Protein AF-0000000066795589 (afdb_homodimer)

GO terms:
  GO:0005737 cytoplasm (C, HTP)
  GO:0005737 cytoplasm (C, IDA)

Secondary structure (DSSP, 8-state):
-HHHHHHHHHHHHHHHHHHHHH-PPPP-TT-EEEEET-SSHHHHHHHHHHHHTT-EEEEEES-HHHHHHHHHHHTTS------S-------S-----TTS-S--TTEEEEE--TT-HHHHHHHHHHH-S-SEEEE------SS-GGGS-HHHHHHHHIIIIIHHHHHHHHHHHHHHHHT-EEEEEE--GGGTS--SS-HHHHHHHHHHHHHHHHHHHHHHHTT-BTTEEEEEEEES-B--SS--S-----TT-------SGGGSS-------------HHHHHHHHHT---B-HHHHHHHHHHHHHHT-SEEEESGGGGGHHHHTTS-HHHHHHHHS----------------------------/-HHHHHHHHHHHHHHHHHHHHH-PPPP-TT-EEEEET-SSHHHHHHHHHHHHTT-EEEEEES-HHHHHHHHHHHTTS------S-------S-----TTS-S--TTEEEEE--TT-HHHHHHHHHHH-S-SEEEE------SS-GGGS-HHHHHHHHIIIIIHHHHHHHHHHHHHHHHT-EEEEEE--GGGTS--SS-HHHHHHHHHHHHHHHHHHHHHHHTT-BTTEEEEEEEES-B--SS--S-----TT-------SGGGSS-------------HHHHHHHHHT--PBPHHHHHHHHHHHHHHT-SEEEESGGGGGHHHHTTS-HHHHHHHHS----------------------S-----

Organism: Trypanosoma brucei brucei (strain 927/4 GUTat10.1) (NCBI:txid185431)

Solvent-accessible surface area (backbone atoms only — not comparable to full-atom values): 39813 Å² total; per-residue (Å²): 108,66,63,55,49,50,50,35,48,52,48,37,54,51,44,52,54,47,44,69,69,62,47,56,78,50,81,55,53,74,34,30,34,40,27,33,26,25,47,48,62,41,23,26,39,37,50,53,50,40,39,70,55,34,18,32,37,35,31,36,27,68,51,60,68,42,40,51,52,45,44,58,59,40,52,73,46,72,67,63,72,76,75,80,71,86,78,72,67,78,70,68,93,56,86,68,67,75,86,61,69,92,40,30,88,41,54,46,76,46,77,38,58,59,56,37,67,68,59,49,52,57,49,55,72,67,68,65,79,65,37,31,40,35,39,40,38,74,52,73,73,80,51,46,54,87,72,46,62,70,67,55,49,54,44,26,35,24,31,31,28,46,34,52,52,53,49,45,59,68,48,44,61,60,17,62,72,69,44,41,27,34,45,34,42,53,53,32,54,39,37,78,36,52,27,51,55,35,23,60,50,10,9,16,29,15,13,35,48,21,28,50,48,2,48,52,41,32,37,46,64,67,71,26,63,88,37,36,45,47,30,40,36,31,41,42,60,65,50,70,80,69,84,60,78,67,64,58,62,45,84,78,53,69,73,73,79,71,67,70,74,85,64,66,72,94,78,75,78,79,74,72,78,68,72,43,48,19,56,59,39,45,45,60,44,48,74,56,47,70,68,34,44,29,57,58,51,20,52,52,47,53,51,26,62,27,39,64,42,49,70,44,47,36,50,63,68,59,56,52,57,44,55,45,67,67,32,48,63,73,58,36,45,53,42,72,38,54,41,67,65,80,71,76,72,71,72,70,75,70,73,66,70,74,74,73,83,75,63,81,67,82,74,85,125,108,66,65,54,48,50,49,36,49,51,46,37,53,52,45,52,53,48,45,68,70,62,47,57,78,51,82,55,53,73,34,31,33,40,27,33,26,24,48,48,62,41,23,27,40,36,51,53,50,40,38,71,53,35,18,34,36,36,32,36,27,68,50,61,69,43,41,53,52,45,42,58,58,38,53,74,45,71,68,64,72,73,74,81,72,84,80,74,68,77,73,70,91,55,86,67,68,74,85,61,70,93,40,32,88,42,54,45,76,43,78,39,59,62,57,37,67,69,58,49,51,56,49,58,70,66,69,65,80,65,37,31,40,35,39,41,38,75,52,72,74,78,51,46,53,87,71,46,61,69,66,55,49,53,45,25,35,24,33,31,30,45,34,52,52,53,50,44,59,68,46,43,62,60,17,62,72,70,44,41,27,35,45,34,41,52,53,34,53,41,38,78,37,52,26,49,57,36,23,59,51,9,10,18,30,14,12,36,48,22,27,49,47,2,47,53,40,32,37,47,65,68,71,24,63,87,36,35,43,48,28,41,37,31,42,42,62,64,50,70,81,67,85,58,77,66,64,60,63,44,85,78,54,71,71,73,80,70,68,68,76,87,64,70,73,94,78,75,79,78,74,70,77,68,69,43,48,19,56,60,38,46,46,58,44,48,73,56,48,70,68,35,43,30,58,57,50,22,53,51,47,52,52,28,62,27,39,65,40,50,70,44,47,36,51,64,69,60,53,53,57,44,54,44,67,66,31,47,63,71,57,35,44,54,44,72,37,54,41,64,61,80,70,74,73,71,73,72,76,70,74,67,72,71,80,72,78,78,68,70,78,76,70,84,123

Radius of gyration: 30.03 Å; Cα contacts (8 Å, |Δi|>4): 1198; chains: 2; bounding box: 156×85×70 Å

InterPro domains:
  IPR002347 Short-chain dehydrogenase/reductase SDR [PF00106] (31-74)
  IPR002347 Short-chain dehydrogenase/reductase SDR [PF00106] (96-239)
  IPR002347 Short-chain dehydrogenase/reductase SDR [PR00081] (32-49)
  IPR002347 Short-chain dehydrogenase/reductase SDR [PR00081] (175-191)
  IPR002347 Short-chain dehydrogenase/reductase SDR [PR00081] (287-307)
  IPR036291 NAD(P)-binding domain superfamily [SSF51735] (27-336)

Structure (mmCIF, N/CA/C/O backbone):
data_AF-0000000066795589-model_v1
#
loop_
_entity.id
_entity.type
_entity.pdbx_description
1 polymer 'Short-chain dehydrogenase, putative'
#
loop_
_atom_site.group_PDB
_atom_site.id
_atom_site.type_symbol
_atom_site.label_atom_id
_atom_site.label_alt_id
_atom_site.label_comp_id
_atom_site.label_asym_id
_atom_site.label_entity_id
_atom_site.label_seq_id
_atom_site.pdbx_PDB_ins_code
_atom_site.Cartn_x
_atom_site.Cartn_y
_atom_site.Cartn_z
_atom_site.occupancy
_atom_site.B_iso_or_equiv
_atom_site.auth_seq_id
_atom_site.auth_comp_id
_atom_site.auth_asym_id
_atom_site.auth_atom_id
_atom_site.pdbx_PDB_model_num
ATOM 1 N N . MET A 1 1 ? -5.586 -8.898 26.328 1 47.59 1 MET A N 1
ATOM 2 C CA . MET A 1 1 ? -4.504 -8.922 25.344 1 47.59 1 MET A CA 1
ATOM 3 C C . MET A 1 1 ? -3.748 -10.242 25.406 1 47.59 1 MET A C 1
ATOM 5 O O . MET A 1 1 ? -3.535 -10.891 24.375 1 47.59 1 MET A O 1
ATOM 9 N N . ILE A 1 2 ? -3.477 -10.781 26.672 1 48.47 2 ILE A N 1
ATOM 10 C CA . ILE A 1 2 ? -2.795 -12.062 26.844 1 48.47 2 ILE A CA 1
ATOM 11 C C . ILE A 1 2 ? -3.666 -13.188 26.297 1 48.47 2 ILE A C 1
ATOM 13 O O . ILE A 1 2 ? -3.172 -14.086 25.609 1 48.47 2 ILE A O 1
ATOM 17 N N . PHE A 1 3 ? -4.734 -12.953 26.578 1 53.56 3 PHE A N 1
ATOM 18 C CA . PHE A 1 3 ? -5.684 -13.977 26.156 1 53.56 3 PHE A CA 1
ATOM 19 C C . PHE A 1 3 ? -5.773 -14.039 24.641 1 53.56 3 PHE A C 1
ATOM 21 O O . PHE A 1 3 ? -5.828 -15.125 24.062 1 53.56 3 PHE A O 1
ATOM 28 N N . LEU A 1 4 ? -5.578 -12.914 24.078 1 59 4 LEU A N 1
ATOM 29 C CA . LEU A 1 4 ? -5.664 -12.891 22.609 1 59 4 LEU A CA 1
ATOM 30 C C . LEU A 1 4 ? -4.41 -13.492 21.984 1 59 4 LEU A C 1
ATOM 32 O O . LEU A 1 4 ? -4.496 -14.195 20.984 1 59 4 LEU A O 1
ATOM 36 N N . LEU A 1 5 ? -3.383 -13.273 22.672 1 56.38 5 LEU A N 1
ATOM 37 C CA . LEU A 1 5 ? -2.133 -13.828 22.156 1 56.38 5 LEU A CA 1
ATOM 38 C C . LEU A 1 5 ? -2.109 -15.344 22.312 1 56.38 5 LEU A C 1
ATOM 40 O O . LEU A 1 5 ? -1.637 -16.047 21.422 1 56.38 5 LEU A O 1
ATOM 44 N N . PHE A 1 6 ? -2.576 -15.711 23.516 1 57.06 6 PHE A N 1
ATOM 45 C CA . PHE A 1 6 ? -2.65 -17.141 23.75 1 57.06 6 PHE A CA 1
ATOM 46 C C . PHE A 1 6 ? -3.564 -17.812 22.734 1 57.06 6 PHE A C 1
ATOM 48 O O . PHE A 1 6 ? -3.229 -18.875 22.188 1 57.06 6 PHE A O 1
ATOM 55 N N . ILE A 1 7 ? -4.516 -17.219 22.484 1 60.03 7 ILE A N 1
ATOM 56 C CA . ILE A 1 7 ? -5.465 -17.75 21.516 1 60.03 7 ILE A CA 1
ATOM 57 C C . ILE A 1 7 ? -4.824 -17.781 20.125 1 60.03 7 ILE A C 1
ATOM 59 O O . ILE A 1 7 ? -4.992 -18.734 19.375 1 60.03 7 ILE A O 1
ATOM 63 N N . SER A 1 8 ? -4.055 -16.75 19.969 1 63.22 8 SER A N 1
ATOM 64 C CA . SER A 1 8 ? -3.379 -16.719 18.672 1 63.22 8 SER A CA 1
ATOM 65 C C . SER A 1 8 ? -2.344 -17.828 18.547 1 63.22 8 SER A C 1
ATOM 67 O O . SER A 1 8 ? -2.213 -18.438 17.5 1 63.22 8 SER A O 1
ATOM 69 N N . PHE A 1 9 ? -1.703 -17.984 19.656 1 62.84 9 PHE A N 1
ATOM 70 C CA . PHE A 1 9 ? -0.689 -19.031 19.656 1 62.84 9 PHE A CA 1
ATOM 71 C C . PHE A 1 9 ? -1.326 -20.406 19.438 1 62.84 9 PHE A C 1
ATOM 73 O O . PHE A 1 9 ? -0.844 -21.203 18.625 1 62.84 9 PHE A O 1
ATOM 80 N N . ILE A 1 10 ? -2.318 -20.656 20.172 1 61.41 10 ILE A N 1
ATOM 81 C CA . ILE A 1 10 ? -3.02 -21.922 20.016 1 61.41 10 ILE A CA 1
ATOM 82 C C . ILE A 1 10 ? -3.547 -22.047 18.594 1 61.41 10 ILE A C 1
ATOM 84 O O . ILE A 1 10 ? -3.471 -23.125 18 1 61.41 10 ILE A O 1
ATOM 88 N N . GLY A 1 11 ? -4.008 -20.984 18.125 1 63 11 GLY A N 1
ATOM 89 C CA . GLY A 1 11 ? -4.477 -21.016 16.75 1 63 11 GLY A CA 1
ATOM 90 C C . GLY A 1 11 ? -3.391 -21.391 15.75 1 63 11 GLY A C 1
ATOM 91 O O . GLY A 1 11 ? -3.627 -22.156 14.82 1 63 11 GLY A O 1
ATOM 92 N N . TRP A 1 12 ? -2.266 -20.875 16.109 1 65.88 12 TRP A N 1
ATOM 93 C CA . TRP A 1 12 ? -1.14 -21.172 15.227 1 65.88 12 TRP A CA 1
ATOM 94 C C . TRP A 1 12 ? -0.755 -22.656 15.312 1 65.88 12 TRP A C 1
ATOM 96 O O . TRP A 1 12 ? -0.462 -23.281 14.297 1 65.88 12 TRP A O 1
ATOM 106 N N . VAL A 1 13 ? -0.669 -23.109 16.453 1 63.44 13 VAL A N 1
ATOM 107 C CA . VAL A 1 13 ? -0.282 -24.5 16.656 1 63.44 13 VAL A CA 1
ATOM 108 C C . VAL A 1 13 ? -1.295 -25.422 15.977 1 63.44 13 VAL A C 1
ATOM 110 O O . VAL A 1 13 ? -0.916 -26.344 15.258 1 63.44 13 VAL A O 1
ATOM 113 N N . LEU A 1 14 ? -2.494 -25.156 16.156 1 66.94 14 LEU A N 1
ATOM 114 C CA . LEU A 1 14 ? -3.537 -25.969 15.555 1 66.94 14 LEU A CA 1
ATOM 115 C C . LEU A 1 14 ? -3.496 -25.875 14.031 1 66.94 14 LEU A C 1
ATOM 117 O O . LEU A 1 14 ? -3.68 -26.875 13.336 1 66.94 14 LEU A O 1
ATOM 121 N N . TRP A 1 15 ? -3.281 -24.797 13.609 1 67.88 15 TRP A N 1
ATOM 122 C CA . TRP A 1 15 ? -3.209 -24.594 12.164 1 67.88 15 TRP A CA 1
ATOM 123 C C . TRP A 1 15 ? -2.002 -25.328 11.578 1 67.88 15 TRP A C 1
ATOM 125 O O . TRP A 1 15 ? -2.092 -25.922 10.5 1 67.88 15 TRP A O 1
ATOM 135 N N . SER A 1 16 ? -0.933 -25.125 12.273 1 65.38 16 SER A N 1
ATOM 136 C CA . SER A 1 16 ? 0.274 -25.797 11.805 1 65.38 16 SER A CA 1
ATOM 137 C C . SER A 1 16 ? 0.066 -27.312 11.727 1 65.38 16 SER A C 1
ATOM 139 O O . SER A 1 16 ? 0.486 -27.953 10.758 1 65.38 16 SER A O 1
ATOM 141 N N . LEU A 1 17 ? -0.559 -27.766 12.648 1 63.94 17 LEU A N 1
ATOM 142 C CA . LEU A 1 17 ? -0.834 -29.203 12.664 1 63.94 17 LEU A CA 1
ATOM 143 C C . LEU A 1 17 ? -1.815 -29.578 11.555 1 63.94 17 LEU A C 1
ATOM 145 O O . LEU A 1 17 ? -1.627 -30.594 10.867 1 63.94 17 LEU A O 1
ATOM 149 N N . TYR A 1 18 ? -2.771 -28.828 11.445 1 64.94 18 TYR A N 1
ATOM 150 C CA . TYR A 1 18 ? -3.766 -29.062 10.398 1 64.94 18 TYR A CA 1
ATOM 151 C C . TYR A 1 18 ? -3.135 -28.969 9.016 1 64.94 18 TYR A C 1
ATOM 153 O O . TYR A 1 18 ? -3.406 -29.797 8.141 1 64.94 18 TYR A O 1
ATOM 161 N N . SER A 1 19 ? -2.414 -27.953 8.867 1 65.19 19 SER A N 1
ATOM 162 C CA . SER A 1 19 ? -1.764 -27.734 7.582 1 65.19 19 SER A CA 1
ATOM 163 C C . SER A 1 19 ? -0.834 -28.891 7.23 1 65.19 19 SER A C 1
ATOM 165 O O . SER A 1 19 ? -0.748 -29.281 6.066 1 65.19 19 SER A O 1
ATOM 167 N N . LEU A 1 20 ? -0.102 -29.281 8.148 1 62.66 20 LEU A N 1
ATOM 168 C CA . LEU A 1 20 ? 0.798 -30.406 7.938 1 62.66 20 LEU A CA 1
ATOM 169 C C . LEU A 1 20 ? 0.026 -31.641 7.48 1 62.66 20 LEU A C 1
ATOM 171 O O . LEU A 1 20 ? 0.519 -32.406 6.664 1 62.66 20 LEU A O 1
ATOM 175 N N . LEU A 1 21 ? -1.11 -31.672 7.918 1 62.28 21 LEU A N 1
ATOM 176 C CA . LEU A 1 21 ? -1.898 -32.875 7.629 1 62.28 21 LEU A CA 1
ATOM 177 C C . LEU A 1 21 ? -2.688 -32.688 6.336 1 62.28 21 LEU A C 1
ATOM 179 O O . LEU A 1 21 ? -2.998 -33.656 5.656 1 62.28 21 LEU A O 1
ATOM 183 N N . SER A 1 22 ? -3 -31.484 6.098 1 62.34 22 SER A N 1
ATOM 184 C CA . SER A 1 22 ? -3.965 -31.266 5.027 1 62.34 22 SER A CA 1
ATOM 185 C C . SER A 1 22 ? -3.271 -30.844 3.736 1 62.34 22 SER A C 1
ATOM 187 O O . SER A 1 22 ? -3.877 -30.875 2.662 1 62.34 22 SER A O 1
ATOM 189 N N . TYR A 1 23 ? -2.029 -30.469 3.891 1 64.19 23 TYR A N 1
ATOM 190 C CA . TYR A 1 23 ? -1.439 -29.906 2.68 1 64.19 23 TYR A CA 1
ATOM 191 C C . TYR A 1 23 ? -1.06 -31 1.698 1 64.19 23 TYR A C 1
ATOM 193 O O . TYR A 1 23 ? -0.335 -31.938 2.053 1 64.19 23 TYR A O 1
ATOM 201 N N . ARG A 1 24 ? -1.86 -31.156 0.654 1 70.62 24 ARG A N 1
ATOM 202 C CA . ARG A 1 24 ? -1.567 -32.062 -0.447 1 70.62 24 ARG A CA 1
ATOM 203 C C . ARG A 1 24 ? -0.875 -31.344 -1.593 1 70.62 24 ARG A C 1
ATOM 205 O O . ARG A 1 24 ? -1.259 -30.219 -1.947 1 70.62 24 ARG A O 1
ATOM 212 N N . ARG A 1 25 ? 0.156 -31.969 -2.006 1 82.19 25 ARG A N 1
ATOM 213 C CA . ARG A 1 25 ? 0.92 -31.375 -3.1 1 82.19 25 ARG A CA 1
ATOM 214 C C . ARG A 1 25 ? 0.123 -31.406 -4.398 1 82.19 25 ARG A C 1
ATOM 216 O O . ARG A 1 25 ? -0.437 -32.438 -4.77 1 82.19 25 ARG A O 1
ATOM 223 N N . VAL A 1 26 ? -0.073 -30.25 -4.922 1 87.06 26 VAL A N 1
ATOM 224 C CA . VAL A 1 26 ? -0.772 -30.141 -6.199 1 87.06 26 VAL A CA 1
ATOM 225 C C . VAL A 1 26 ? 0.242 -30.031 -7.336 1 87.06 26 VAL A C 1
ATOM 227 O O . VAL A 1 26 ? 1.241 -29.312 -7.223 1 87.06 26 VAL A O 1
ATOM 230 N N . SER A 1 27 ? 0.004 -30.797 -8.32 1 90.81 27 SER A N 1
ATOM 231 C CA . SER A 1 27 ? 0.901 -30.781 -9.477 1 90.81 27 SER A CA 1
ATOM 232 C C . SER A 1 27 ? 0.651 -29.562 -10.359 1 90.81 27 SER A C 1
ATOM 234 O O . SER A 1 27 ? -0.494 -29.156 -10.539 1 90.81 27 SER A O 1
ATOM 236 N N . VAL A 1 28 ? 1.723 -29.031 -10.945 1 92.88 28 VAL A N 1
ATOM 237 C CA . VAL A 1 28 ? 1.609 -27.891 -11.844 1 92.88 28 VAL A CA 1
ATOM 238 C C . VAL A 1 28 ? 1.908 -28.312 -13.273 1 92.88 28 VAL A C 1
ATOM 240 O O . VAL A 1 28 ? 1.981 -27.484 -14.18 1 92.88 28 VAL A O 1
ATOM 243 N N . ALA A 1 29 ? 2.072 -29.625 -13.453 1 92.06 29 ALA A N 1
ATOM 244 C CA . ALA A 1 29 ? 2.354 -30.156 -14.789 1 92.06 29 ALA A CA 1
ATOM 245 C C . ALA A 1 29 ? 1.192 -29.891 -15.742 1 92.06 29 ALA A C 1
ATOM 247 O O . ALA A 1 29 ? 0.031 -30.109 -15.391 1 92.06 29 ALA A O 1
ATOM 248 N N . GLY A 1 30 ? 1.531 -29.328 -16.891 1 91.38 30 GLY A N 1
ATOM 249 C CA . GLY A 1 30 ? 0.524 -29.078 -17.906 1 91.38 30 GLY A CA 1
ATOM 250 C C . GLY A 1 30 ? -0.223 -27.766 -17.703 1 91.38 30 GLY A C 1
ATOM 251 O O . GLY A 1 30 ? -1.018 -27.359 -18.562 1 91.38 30 GLY A O 1
ATOM 252 N N . LYS A 1 31 ? -0.045 -27.125 -16.609 1 94.88 31 LYS A N 1
ATOM 253 C CA . LYS A 1 31 ? -0.716 -25.859 -16.328 1 94.88 31 LYS A CA 1
ATOM 254 C C . LYS A 1 31 ? 0.012 -24.688 -16.984 1 94.88 31 LYS A C 1
ATOM 256 O O . LYS A 1 31 ? 1.226 -24.75 -17.203 1 94.88 31 LYS A O 1
ATOM 261 N N . THR A 1 32 ? -0.754 -23.719 -17.312 1 96.62 32 THR A N 1
ATOM 262 C CA . THR A 1 32 ? -0.193 -22.5 -17.891 1 96.62 32 THR A CA 1
ATOM 263 C C . THR A 1 32 ? 0.108 -21.469 -16.812 1 96.62 32 THR A C 1
ATOM 265 O O . THR A 1 32 ? -0.774 -21.109 -16.031 1 96.62 32 THR A O 1
ATOM 268 N N . VAL A 1 33 ? 1.391 -21 -16.781 1 97.88 33 VAL A N 1
ATOM 269 C CA . VAL A 1 33 ? 1.854 -20.031 -15.781 1 97.88 33 VAL A CA 1
ATOM 270 C C . VAL A 1 33 ? 2.281 -18.734 -16.469 1 97.88 33 VAL A C 1
ATOM 272 O O . VAL A 1 33 ? 3.055 -18.766 -17.438 1 97.88 33 VAL A O 1
ATOM 275 N N . VAL A 1 34 ? 1.732 -17.625 -16.047 1 98.12 34 VAL A N 1
ATOM 276 C CA . VAL A 1 34 ? 2.178 -16.312 -16.516 1 98.12 34 VAL A CA 1
ATOM 277 C C . VAL A 1 34 ? 3.008 -15.648 -15.422 1 98.12 34 VAL A C 1
ATOM 279 O O . VAL A 1 34 ? 2.555 -15.5 -14.281 1 98.12 34 VAL A O 1
ATOM 282 N N . ILE A 1 35 ? 4.234 -15.234 -15.758 1 98.38 35 ILE A N 1
ATOM 283 C CA . ILE A 1 35 ? 5.145 -14.594 -14.812 1 98.38 35 ILE A CA 1
ATOM 284 C C . ILE A 1 35 ? 5.535 -13.211 -15.336 1 98.38 35 ILE A C 1
ATOM 286 O O . ILE A 1 35 ? 6.129 -13.086 -16.406 1 98.38 35 ILE A O 1
ATOM 290 N N . THR A 1 36 ? 5.137 -12.211 -14.594 1 98 36 THR A N 1
ATOM 291 C CA . THR A 1 36 ? 5.668 -10.875 -14.875 1 98 36 THR A CA 1
ATOM 292 C C . THR A 1 36 ? 7.012 -10.672 -14.188 1 98 36 THR A C 1
ATOM 294 O O . THR A 1 36 ? 7.203 -11.109 -13.047 1 98 36 THR A O 1
ATOM 297 N N . GLY A 1 37 ? 7.906 -10.047 -14.859 1 95.69 37 GLY A N 1
ATOM 298 C CA . GLY A 1 37 ? 9.227 -9.867 -14.273 1 95.69 37 GLY A CA 1
ATOM 299 C C . GLY A 1 37 ? 9.992 -11.172 -14.125 1 95.69 37 GLY A C 1
ATOM 300 O O . GLY A 1 37 ? 10.609 -11.422 -13.086 1 95.69 37 GLY A O 1
ATOM 301 N N . GLY A 1 38 ? 9.953 -11.945 -15.148 1 94.31 38 GLY A N 1
ATOM 302 C CA . GLY A 1 38 ? 10.508 -13.281 -15.039 1 94.31 38 GLY A CA 1
ATOM 303 C C . GLY A 1 38 ? 11.891 -13.406 -15.656 1 94.31 38 GLY A C 1
ATOM 304 O O . GLY A 1 38 ? 12.414 -14.508 -15.805 1 94.31 38 GLY A O 1
ATOM 305 N N . SER A 1 39 ? 12.477 -12.25 -15.984 1 92.31 39 SER A N 1
ATOM 306 C CA . SER A 1 39 ? 13.758 -12.328 -16.672 1 92.31 39 SER A CA 1
ATOM 307 C C . SER A 1 39 ? 14.922 -12.305 -15.695 1 92.31 39 SER A C 1
ATOM 309 O O . SER A 1 39 ? 16.047 -12.656 -16.047 1 92.31 39 SER A O 1
ATOM 311 N N . VAL A 1 40 ? 14.688 -11.844 -14.445 1 90.19 40 VAL A N 1
ATOM 312 C CA . VAL A 1 40 ? 15.773 -11.75 -13.469 1 90.19 40 VAL A CA 1
ATOM 313 C C . VAL A 1 40 ? 15.258 -12.133 -12.086 1 90.19 40 VAL A C 1
ATOM 315 O O . VAL A 1 40 ? 14.055 -12.336 -11.891 1 90.19 40 VAL A O 1
ATOM 318 N N . GLY A 1 41 ? 16.156 -12.422 -11.234 1 91.5 41 GLY A N 1
ATOM 319 C CA . GLY A 1 41 ? 15.852 -12.562 -9.82 1 91.5 41 GLY A CA 1
ATOM 320 C C . GLY A 1 41 ? 14.984 -13.766 -9.516 1 91.5 41 GLY A C 1
ATOM 321 O O . GLY A 1 41 ? 15.227 -14.859 -10.039 1 91.5 41 GLY A O 1
ATOM 322 N N . ILE A 1 42 ? 14.094 -13.523 -8.648 1 94 42 ILE A N 1
ATOM 323 C CA . ILE A 1 42 ? 13.195 -14.594 -8.203 1 94 42 ILE A CA 1
ATOM 324 C C . ILE A 1 42 ? 12.336 -15.062 -9.375 1 94 42 ILE A C 1
ATOM 326 O O . ILE A 1 42 ? 12.125 -16.266 -9.555 1 94 42 ILE A O 1
ATOM 330 N N . GLY A 1 43 ? 11.938 -14.125 -10.25 1 96.25 43 GLY A N 1
ATOM 331 C CA . GLY A 1 43 ? 11.094 -14.453 -11.391 1 96.25 43 GLY A CA 1
ATOM 332 C C . GLY A 1 43 ? 11.75 -15.398 -12.367 1 96.25 43 GLY A C 1
ATOM 333 O O . GLY A 1 43 ? 11.109 -16.328 -12.867 1 96.25 43 GLY A O 1
ATOM 334 N N . LYS A 1 44 ? 12.969 -15.148 -12.594 1 96 44 LYS A N 1
ATOM 335 C CA . LYS A 1 44 ? 13.711 -16.016 -13.5 1 96 44 LYS A CA 1
ATOM 336 C C . LYS A 1 44 ? 13.781 -17.438 -12.969 1 96 44 LYS A C 1
ATOM 338 O O . LYS A 1 44 ? 13.492 -18.391 -13.703 1 96 44 LYS A O 1
ATOM 343 N N . HIS A 1 45 ? 14.102 -17.578 -11.742 1 96.38 45 HIS A N 1
ATOM 344 C CA . HIS A 1 45 ? 14.242 -18.891 -11.141 1 96.38 45 HIS A CA 1
ATOM 345 C C . HIS A 1 45 ? 12.891 -19.594 -11.008 1 96.38 45 HIS A C 1
ATOM 347 O O . HIS A 1 45 ? 12.805 -20.812 -11.117 1 96.38 45 HIS A O 1
ATOM 353 N N . LEU A 1 46 ? 11.859 -18.812 -10.844 1 97.5 46 LEU A N 1
ATOM 354 C CA . LEU A 1 46 ? 10.523 -19.391 -10.836 1 97.5 46 LEU A CA 1
ATOM 355 C C . LEU A 1 46 ? 10.172 -19.953 -12.211 1 97.5 46 LEU A C 1
ATOM 357 O O . LEU A 1 46 ? 9.625 -21.062 -12.305 1 97.5 46 LEU A O 1
ATOM 361 N N . ALA A 1 47 ? 10.492 -19.188 -13.211 1 97.38 47 ALA A N 1
ATOM 362 C CA . ALA A 1 47 ? 10.219 -19.641 -14.57 1 97.38 47 ALA A CA 1
ATOM 363 C C . ALA A 1 47 ? 10.914 -20.969 -14.844 1 97.38 47 ALA A C 1
ATOM 365 O O . ALA A 1 47 ? 10.289 -21.922 -15.32 1 97.38 47 ALA A O 1
ATOM 366 N N . LEU A 1 48 ? 12.156 -21.047 -14.469 1 96.19 48 LEU A N 1
ATOM 367 C CA . LEU A 1 48 ? 12.945 -22.25 -14.703 1 96.19 48 LEU A CA 1
ATOM 368 C C . LEU A 1 48 ? 12.398 -23.422 -13.891 1 96.19 48 LEU A C 1
ATOM 370 O O . LEU A 1 48 ? 12.336 -24.547 -14.383 1 96.19 48 LEU A O 1
ATOM 374 N N . HIS A 1 49 ? 11.992 -23.141 -12.703 1 96.06 49 HIS A N 1
ATOM 375 C CA . HIS A 1 49 ? 11.461 -24.188 -11.836 1 96.06 49 HIS A CA 1
ATOM 376 C C . HIS A 1 49 ? 10.141 -24.734 -12.383 1 96.06 49 HIS A C 1
ATOM 378 O O . HIS A 1 49 ? 9.93 -25.938 -12.406 1 96.06 49 HIS A O 1
ATOM 384 N N . PHE A 1 50 ? 9.266 -23.906 -12.828 1 96.25 50 PHE A N 1
ATOM 385 C CA . PHE A 1 50 ? 7.98 -24.328 -13.359 1 96.25 50 PHE A CA 1
ATOM 386 C C . PHE A 1 50 ? 8.172 -25.141 -14.641 1 96.25 50 PHE A C 1
ATOM 388 O O . PHE A 1 50 ? 7.453 -26.109 -14.875 1 96.25 50 PHE A O 1
ATOM 395 N N . LEU A 1 51 ? 9.148 -24.75 -15.445 1 94.88 51 LEU A N 1
ATOM 396 C CA . LEU A 1 51 ? 9.469 -25.516 -16.656 1 94.88 51 LEU A CA 1
ATOM 397 C C . LEU A 1 51 ? 9.906 -26.922 -16.297 1 94.88 51 LEU A C 1
ATOM 399 O O . LEU A 1 51 ? 9.469 -27.891 -16.922 1 94.88 51 LEU A O 1
ATOM 403 N N . ARG A 1 52 ? 10.727 -27.016 -15.258 1 93.25 52 ARG A N 1
ATOM 404 C CA . ARG A 1 52 ? 11.219 -28.312 -14.812 1 93.25 52 ARG A CA 1
ATOM 405 C C . ARG A 1 52 ? 10.086 -29.188 -14.312 1 93.25 52 ARG A C 1
ATOM 407 O O . ARG A 1 52 ? 10.141 -30.406 -14.422 1 93.25 52 ARG A O 1
ATOM 414 N N . LEU A 1 53 ? 9.039 -28.594 -13.844 1 93.25 53 LEU A N 1
ATOM 415 C CA . LEU A 1 53 ? 7.906 -29.328 -13.297 1 93.25 53 LEU A CA 1
ATOM 416 C C . LEU A 1 53 ? 6.879 -29.625 -14.383 1 93.25 53 LEU A C 1
ATOM 418 O O . LEU A 1 53 ? 5.82 -30.188 -14.102 1 93.25 53 LEU A O 1
ATOM 422 N N . G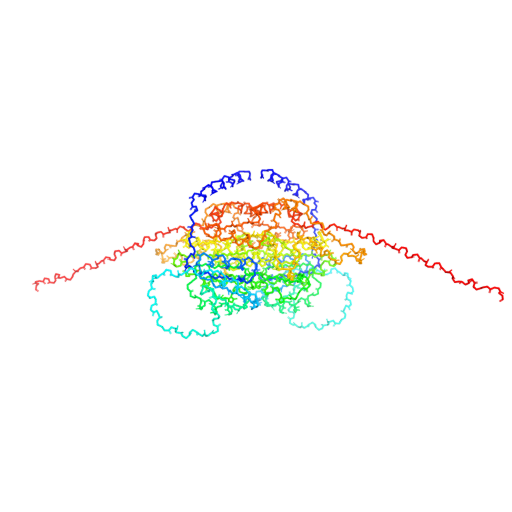LY A 1 54 ? 7.129 -29.156 -15.617 1 92.25 54 GLY A N 1
ATOM 423 C CA . GLY A 1 54 ? 6.312 -29.547 -16.766 1 92.25 54 GLY A CA 1
ATOM 424 C C . GLY A 1 54 ? 5.223 -28.531 -17.078 1 92.25 54 GLY A C 1
ATOM 425 O O . GLY A 1 54 ? 4.289 -28.844 -17.828 1 92.25 54 GLY A O 1
ATOM 426 N N . ALA A 1 55 ? 5.309 -27.344 -16.562 1 94.75 55 ALA A N 1
ATOM 427 C CA . ALA A 1 55 ? 4.328 -26.297 -16.844 1 94.75 55 ALA A CA 1
ATOM 428 C C . ALA A 1 55 ? 4.688 -25.547 -18.125 1 94.75 55 ALA A C 1
ATOM 430 O O . ALA A 1 55 ? 5.836 -25.578 -18.578 1 94.75 55 ALA A O 1
ATOM 431 N N . THR A 1 56 ? 3.654 -25 -18.797 1 94.69 56 THR A N 1
ATOM 432 C CA . THR A 1 56 ? 3.877 -24.016 -19.859 1 94.69 56 THR A CA 1
ATOM 433 C C . THR A 1 56 ? 4.02 -22.609 -19.266 1 94.69 56 THR A C 1
ATOM 435 O O . THR A 1 56 ? 3.123 -22.141 -18.562 1 94.69 56 THR A O 1
ATOM 438 N N . VAL A 1 57 ? 5.152 -21.969 -19.562 1 96.88 57 VAL A N 1
ATOM 439 C CA . VAL A 1 57 ? 5.469 -20.75 -18.844 1 96.88 57 VAL A CA 1
ATOM 440 C C . VAL A 1 57 ? 5.516 -19.578 -19.828 1 96.88 57 VAL A C 1
ATOM 442 O O . VAL A 1 57 ? 6.211 -19.641 -20.844 1 96.88 57 VAL A O 1
ATOM 445 N N . HIS A 1 58 ? 4.695 -18.547 -19.594 1 97.12 58 HIS A N 1
ATOM 446 C CA . HIS A 1 58 ? 4.758 -17.266 -20.266 1 97.12 58 HIS A CA 1
ATOM 447 C C . HIS A 1 58 ? 5.48 -16.219 -19.422 1 97.12 58 HIS A C 1
ATOM 449 O O . HIS A 1 58 ? 5.039 -15.906 -18.312 1 97.12 58 HIS A O 1
ATOM 455 N N . VAL A 1 59 ? 6.582 -15.68 -19.953 1 97.75 59 VAL A N 1
ATOM 456 C CA . VAL A 1 59 ? 7.336 -14.672 -19.219 1 97.75 59 VAL A CA 1
ATOM 457 C C . VAL A 1 59 ? 7.188 -13.312 -19.906 1 97.75 59 VAL A C 1
ATOM 459 O O . VAL A 1 59 ? 7.504 -13.172 -21.078 1 97.75 59 VAL A O 1
ATOM 462 N N . TRP A 1 60 ? 6.648 -12.391 -19.172 1 97.38 60 TRP A N 1
ATOM 463 C CA . TRP A 1 60 ? 6.508 -11.016 -19.641 1 97.38 60 TRP A CA 1
ATOM 464 C C . TRP A 1 60 ? 7.492 -10.094 -18.922 1 97.38 60 TRP A C 1
ATOM 466 O O . TRP A 1 60 ? 7.52 -10.047 -17.688 1 97.38 60 TRP A O 1
ATOM 476 N N . ASP A 1 61 ? 8.305 -9.391 -19.625 1 95.62 61 ASP A N 1
ATOM 477 C CA . ASP A 1 61 ? 9.312 -8.5 -19.062 1 95.62 61 ASP A CA 1
ATOM 478 C C . ASP A 1 61 ? 9.688 -7.402 -20.062 1 95.62 61 ASP A C 1
ATOM 480 O O . ASP A 1 61 ? 9.375 -7.504 -21.25 1 95.62 61 ASP A O 1
ATOM 484 N N . ASP A 1 62 ? 10.305 -6.398 -19.562 1 94 62 ASP A N 1
ATOM 485 C CA . ASP A 1 62 ? 10.594 -5.266 -20.438 1 94 62 ASP A CA 1
ATOM 486 C C . ASP A 1 62 ? 12.039 -5.316 -20.938 1 94 62 ASP A C 1
ATOM 488 O O . ASP A 1 62 ? 12.445 -4.492 -21.75 1 94 62 ASP A O 1
ATOM 492 N N . ASN A 1 63 ? 12.852 -6.262 -20.531 1 93.12 63 ASN A N 1
ATOM 493 C CA . ASN A 1 63 ? 14.25 -6.336 -20.938 1 93.12 63 ASN A CA 1
ATOM 494 C C . ASN A 1 63 ? 14.484 -7.461 -21.938 1 93.12 63 ASN A C 1
ATOM 496 O O . ASN A 1 63 ? 14.523 -8.633 -21.562 1 93.12 63 ASN A O 1
ATOM 500 N N . LYS A 1 64 ? 14.789 -7.09 -23.125 1 94.5 64 LYS A N 1
ATOM 501 C CA . LYS A 1 64 ? 14.945 -8.055 -24.203 1 94.5 64 LYS A CA 1
ATOM 502 C C . LYS A 1 64 ? 16.188 -8.922 -24 1 94.5 64 LYS A C 1
ATOM 504 O O . LYS A 1 64 ? 16.141 -10.133 -24.203 1 94.5 64 LYS A O 1
ATOM 509 N N . GLU A 1 65 ? 17.234 -8.328 -23.578 1 94.88 65 GLU A N 1
ATOM 510 C CA . GLU A 1 65 ? 18.484 -9.047 -23.391 1 94.88 65 GLU A CA 1
ATOM 511 C C . GLU A 1 65 ? 18.344 -10.117 -22.312 1 94.88 65 GLU A C 1
ATOM 513 O O . GLU A 1 65 ? 18.812 -11.25 -22.484 1 94.88 65 GLU A O 1
ATOM 518 N N . LYS A 1 66 ? 17.75 -9.758 -21.25 1 94.44 66 LYS A N 1
ATOM 519 C CA . LYS A 1 66 ? 17.578 -10.695 -20.141 1 94.44 66 LYS A CA 1
ATOM 520 C C . LYS A 1 66 ? 16.609 -11.812 -20.516 1 94.44 66 LYS A C 1
ATOM 522 O O . LYS A 1 66 ? 16.781 -12.953 -20.062 1 94.44 66 LYS A O 1
ATOM 527 N N . LEU A 1 67 ? 15.688 -11.5 -21.312 1 95.69 67 LEU A N 1
ATOM 528 C CA . LEU A 1 67 ? 14.758 -12.523 -21.781 1 95.69 67 LEU A CA 1
ATOM 529 C C . LEU A 1 67 ? 15.461 -13.523 -22.688 1 95.69 67 LEU A C 1
ATOM 531 O O . LEU A 1 67 ? 15.188 -14.727 -22.625 1 95.69 67 LEU A O 1
ATOM 535 N N . SER A 1 68 ? 16.312 -13.031 -23.516 1 94.88 68 SER A N 1
ATOM 536 C CA . SER A 1 68 ? 17.094 -13.906 -24.391 1 94.88 68 SER A CA 1
ATOM 537 C C . SER A 1 68 ? 17.984 -14.852 -23.578 1 94.88 68 SER A C 1
ATOM 539 O O . SER A 1 68 ? 18.109 -16.031 -23.922 1 94.88 68 SER A O 1
ATOM 541 N N . GLN A 1 69 ? 18.547 -14.289 -22.547 1 94.62 69 GLN A N 1
ATOM 542 C CA . GLN A 1 69 ? 19.375 -15.109 -21.672 1 94.62 69 GLN A CA 1
ATOM 543 C C . GLN A 1 69 ? 18.547 -16.203 -20.984 1 94.62 69 GLN A C 1
ATOM 545 O O . GLN A 1 69 ? 18.984 -17.344 -20.844 1 94.62 69 GLN A O 1
ATOM 550 N N . LEU A 1 70 ? 17.422 -15.82 -20.594 1 95.06 70 LEU A N 1
ATOM 551 C CA . LEU A 1 70 ? 16.5 -16.781 -19.984 1 95.06 70 LEU A CA 1
ATOM 552 C C . LEU A 1 70 ? 16.156 -17.891 -20.984 1 95.06 70 LEU A C 1
ATOM 554 O O . LEU A 1 70 ? 16.141 -19.078 -20.609 1 95.06 70 LEU A O 1
ATOM 558 N N . SER A 1 71 ? 15.852 -17.562 -22.172 1 94.06 71 SER A N 1
ATOM 559 C CA . SER A 1 71 ? 15.508 -18.531 -23.219 1 94.06 71 SER A CA 1
ATOM 560 C C . SER A 1 71 ? 16.656 -19.516 -23.453 1 94.06 71 SER A C 1
ATOM 562 O O . SER A 1 71 ? 16.422 -20.719 -23.641 1 94.06 71 SER A O 1
ATOM 564 N N . LYS A 1 72 ? 17.828 -19 -23.391 1 93.38 72 LYS A N 1
ATOM 565 C CA . LYS A 1 72 ? 19 -19.859 -23.562 1 93.38 72 LYS A CA 1
ATOM 566 C C . LYS A 1 72 ? 19.141 -20.844 -22.406 1 93.38 72 LYS A C 1
ATOM 568 O O . LYS A 1 72 ? 19.422 -22.016 -22.625 1 93.38 72 LYS A O 1
ATOM 573 N N . GLU A 1 73 ? 18.938 -20.344 -21.25 1 93.38 73 GLU A N 1
ATOM 574 C CA . GLU A 1 73 ? 19.031 -21.203 -20.078 1 93.38 73 GLU A CA 1
ATOM 575 C C . GLU A 1 73 ? 17.938 -22.25 -20.078 1 93.38 73 GLU A C 1
ATOM 577 O O . GLU A 1 73 ? 18.156 -23.391 -19.625 1 93.38 73 GLU A O 1
ATOM 582 N N . ALA A 1 74 ? 16.812 -21.891 -20.547 1 93.38 74 ALA A N 1
ATOM 583 C CA . ALA A 1 74 ? 15.656 -22.781 -20.562 1 93.38 74 ALA A CA 1
ATOM 584 C C . ALA A 1 74 ? 15.867 -23.938 -21.531 1 93.38 74 ALA A C 1
ATOM 586 O O . ALA A 1 74 ? 15.242 -24.984 -21.406 1 93.38 74 ALA A O 1
ATOM 587 N N . LEU A 1 75 ? 16.656 -23.719 -22.531 1 89.31 75 LEU A N 1
ATOM 588 C CA . LEU A 1 75 ? 16.938 -24.75 -23.531 1 89.31 75 LEU A CA 1
ATOM 589 C C . LEU A 1 75 ? 17.594 -25.969 -22.875 1 89.31 75 LEU A C 1
ATOM 591 O O . LEU A 1 75 ? 17.484 -27.094 -23.391 1 89.31 75 LEU A O 1
ATOM 595 N N . LEU A 1 76 ? 18.172 -25.734 -21.75 1 87.94 76 LEU A N 1
ATOM 596 C CA . LEU A 1 76 ? 18.891 -26.812 -21.062 1 87.94 76 LEU A CA 1
ATOM 597 C C . LEU A 1 76 ? 17.922 -27.688 -20.281 1 87.94 76 LEU A C 1
ATOM 599 O O . LEU A 1 76 ? 18.297 -28.781 -19.812 1 87.94 76 LEU A O 1
ATOM 603 N N . ILE A 1 77 ? 16.781 -27.25 -20.094 1 88.38 77 ILE A N 1
ATOM 604 C CA . ILE A 1 77 ? 15.766 -28 -19.359 1 88.38 77 ILE A CA 1
ATOM 605 C C . ILE A 1 77 ? 15 -28.906 -20.312 1 88.38 77 ILE A C 1
ATOM 607 O O . ILE A 1 77 ? 14.461 -28.438 -21.328 1 88.38 77 ILE A O 1
ATOM 611 N N . PRO A 1 78 ? 15.039 -30.266 -20.047 1 77 78 PRO A N 1
ATOM 612 C CA . PRO A 1 78 ? 14.328 -31.172 -20.938 1 77 78 PRO A CA 1
ATOM 613 C C . PRO A 1 78 ? 12.82 -30.922 -20.969 1 77 78 PRO A C 1
ATOM 615 O O . PRO A 1 78 ? 12.242 -30.562 -19.938 1 77 78 PRO A O 1
ATOM 618 N N . SER A 1 79 ? 12.164 -30.641 -22.031 1 65.5 79 SER A N 1
ATOM 619 C CA . SER A 1 79 ? 10.727 -30.453 -22.156 1 65.5 79 SER A CA 1
ATOM 620 C C . SER A 1 79 ? 9.961 -31.719 -21.766 1 65.5 79 SER A C 1
ATOM 622 O O . SER A 1 79 ? 10.359 -32.812 -22.156 1 65.5 79 SER A O 1
ATOM 624 N N . PRO A 1 80 ? 9.234 -31.812 -20.672 1 56.16 80 PRO A N 1
ATOM 625 C CA . PRO A 1 80 ? 8.461 -33.031 -20.5 1 56.16 80 PRO A CA 1
ATOM 626 C C . PRO A 1 80 ? 7.641 -33.375 -21.734 1 56.16 80 PRO A C 1
ATOM 628 O O . PRO A 1 80 ? 7.129 -32.5 -22.422 1 56.16 80 PRO A O 1
ATOM 631 N N . ARG A 1 81 ? 7.918 -34.312 -22.562 1 43 81 ARG A N 1
ATOM 632 C CA . ARG A 1 81 ? 7.137 -34.844 -23.688 1 43 81 ARG A CA 1
ATOM 633 C C . ARG A 1 81 ? 5.645 -34.781 -23.359 1 43 81 ARG A C 1
ATOM 635 O O . ARG A 1 81 ? 5.215 -35.25 -22.297 1 43 81 ARG A O 1
ATOM 642 N N . PRO A 1 82 ? 4.828 -33.812 -23.891 1 42.78 82 PRO A N 1
ATOM 643 C CA . PRO A 1 82 ? 3.373 -33.906 -23.734 1 42.78 82 PRO A CA 1
ATOM 644 C C . PRO A 1 82 ? 2.896 -35.375 -23.688 1 42.78 82 PRO A C 1
ATOM 646 O O . PRO A 1 82 ? 3.408 -36.219 -24.406 1 42.78 82 PRO A O 1
ATOM 649 N N . THR A 1 83 ? 2.607 -35.969 -22.609 1 36.16 83 THR A N 1
ATOM 650 C CA . THR A 1 83 ? 1.867 -37.219 -22.781 1 36.16 83 THR A CA 1
ATOM 651 C C . THR A 1 83 ? 0.878 -37.094 -23.938 1 36.16 83 THR A C 1
ATOM 653 O O . THR A 1 83 ? 0.345 -36 -24.203 1 36.16 83 THR A O 1
ATOM 656 N N . LYS A 1 84 ? 0.779 -38 -24.969 1 34.31 84 LYS A N 1
ATOM 657 C CA . LYS A 1 84 ? -0.069 -38.219 -26.125 1 34.31 84 LYS A CA 1
ATOM 658 C C . LYS A 1 84 ? -1.513 -37.812 -25.844 1 34.31 84 LYS A C 1
ATOM 660 O O . LYS A 1 84 ? -2.422 -38.156 -26.594 1 34.31 84 LYS A O 1
ATOM 665 N N . SER A 1 85 ? -2.064 -37.438 -24.766 1 32.12 85 SER A N 1
ATOM 666 C CA . SER A 1 85 ? -3.502 -37.562 -24.984 1 32.12 85 SER A CA 1
ATOM 667 C C . SER A 1 85 ? -3.965 -36.75 -26.188 1 32.12 85 SER A C 1
ATOM 669 O O . SER A 1 85 ? -4.617 -37.281 -27.078 1 32.12 85 SER A O 1
ATOM 671 N N . ALA A 1 86 ? -4.914 -35.594 -25.953 1 30.94 86 ALA A N 1
ATOM 672 C CA . ALA A 1 86 ? -6.059 -35.25 -26.797 1 30.94 86 ALA A CA 1
ATOM 673 C C . ALA A 1 86 ? -5.605 -34.625 -28.125 1 30.94 86 ALA A C 1
ATOM 675 O O . ALA A 1 86 ? -4.527 -34.031 -28.188 1 30.94 86 ALA A O 1
ATOM 676 N N . ASN A 1 87 ? -6.219 -35.062 -29.312 1 28.83 87 ASN A N 1
ATOM 677 C CA . ASN A 1 87 ? -6.473 -34.656 -30.703 1 28.83 87 ASN A CA 1
ATOM 678 C C . ASN A 1 87 ? -6.617 -33.156 -30.828 1 28.83 87 ASN A C 1
ATOM 680 O O . ASN A 1 87 ? -7.711 -32.625 -30.656 1 28.83 87 ASN A O 1
ATOM 684 N N . CYS A 1 88 ? -5.992 -32.375 -30.062 1 26.59 88 CYS A N 1
ATOM 685 C CA . CYS A 1 88 ? -6.34 -31.047 -30.547 1 26.59 88 CYS A CA 1
ATOM 686 C C . CYS A 1 88 ? -6.039 -30.906 -32.031 1 26.59 88 CYS A C 1
ATOM 688 O O . CYS A 1 88 ? -4.875 -30.922 -32.438 1 26.59 88 CYS A O 1
ATOM 690 N N . ASP A 1 89 ? -6.793 -31.547 -32.938 1 27.3 89 ASP A N 1
ATOM 691 C CA . ASP A 1 89 ? -6.953 -31.266 -34.344 1 27.3 89 ASP A CA 1
ATOM 692 C C . ASP A 1 89 ? -6.918 -29.766 -34.625 1 27.3 89 ASP A C 1
ATOM 694 O O . ASP A 1 89 ? -7.395 -29.312 -35.656 1 27.3 89 ASP A O 1
ATOM 698 N N . THR A 1 90 ? -6.695 -28.891 -33.688 1 28.34 90 THR A N 1
ATOM 699 C CA . THR A 1 90 ? -6.828 -27.609 -34.375 1 28.34 90 THR A CA 1
ATOM 700 C C . THR A 1 90 ? -5.863 -27.516 -35.531 1 28.34 90 THR A C 1
ATOM 702 O O . THR A 1 90 ? -4.645 -27.562 -35.375 1 28.34 90 THR A O 1
ATOM 705 N N . GLU A 1 91 ? -6.109 -27.906 -36.781 1 28 91 GLU A N 1
ATOM 706 C CA . GLU A 1 91 ? -5.645 -27.609 -38.156 1 28 91 GLU A CA 1
ATOM 707 C C . GLU A 1 91 ? -5.059 -26.203 -38.219 1 28 91 GLU A C 1
ATOM 709 O O . GLU A 1 91 ? -4.086 -25.984 -38.938 1 28 91 GLU A O 1
ATOM 714 N N . GLY A 1 92 ? -5.922 -25.203 -37.938 1 28.03 92 GLY A N 1
ATOM 715 C CA . GLY A 1 92 ? -5.746 -23.969 -38.656 1 28.03 92 GLY A CA 1
ATOM 716 C C . GLY A 1 92 ? -4.457 -23.25 -38.312 1 28.03 92 GLY A C 1
ATOM 717 O O . GLY A 1 92 ? -3.893 -22.547 -39.156 1 28.03 92 GLY A O 1
ATOM 718 N N . LEU A 1 93 ? -4.27 -22.812 -37 1 27.41 93 LEU A N 1
ATOM 719 C CA . LEU A 1 93 ? -3.33 -21.703 -37.062 1 27.41 93 LEU A CA 1
ATOM 720 C C . LEU A 1 93 ? -1.915 -22.188 -37.344 1 27.41 93 LEU A C 1
ATOM 722 O O . LEU A 1 93 ? -1.278 -22.797 -36.469 1 27.41 93 LEU A O 1
ATOM 726 N N . THR A 1 94 ? -1.588 -22.812 -38.438 1 28.5 94 THR A N 1
ATOM 727 C CA . THR A 1 94 ? -0.347 -23.234 -39.062 1 28.5 94 THR A CA 1
ATOM 728 C C . THR A 1 94 ? 0.757 -22.203 -38.844 1 28.5 94 THR A C 1
ATOM 730 O O . THR A 1 94 ? 1.928 -22.562 -38.688 1 28.5 94 THR A O 1
ATOM 733 N N . GLU A 1 95 ? 0.544 -21 -39.438 1 29.56 95 GLU A N 1
ATOM 734 C CA . GLU A 1 95 ? 1.778 -20.328 -39.844 1 29.56 95 GLU A CA 1
ATOM 735 C C . GLU A 1 95 ? 2.65 -20.031 -38.625 1 29.56 95 GLU A C 1
ATOM 737 O O . GLU A 1 95 ? 2.25 -19.281 -37.719 1 29.56 95 GLU A O 1
ATOM 742 N N . THR A 1 96 ? 3.35 -20.922 -38.094 1 30.66 96 THR A N 1
ATOM 743 C CA . THR A 1 96 ? 4.488 -20.922 -37.156 1 30.66 96 THR A CA 1
ATOM 744 C C . THR A 1 96 ? 5.484 -19.828 -37.531 1 30.66 96 THR A C 1
ATOM 746 O O . THR A 1 96 ? 6.133 -19.906 -38.594 1 30.66 96 THR A O 1
ATOM 749 N N . SER A 1 97 ? 5.152 -18.578 -37.562 1 30.91 97 SER A N 1
ATOM 750 C CA . SER A 1 97 ? 6.227 -17.703 -38 1 30.91 97 SER A CA 1
ATOM 751 C C . SER A 1 97 ? 7.566 -18.125 -37.406 1 30.91 97 SER A C 1
ATOM 753 O O . SER A 1 97 ? 7.617 -18.719 -36.344 1 30.91 97 SER A O 1
ATOM 755 N N . ALA A 1 98 ? 8.672 -18.312 -38.188 1 31.88 98 ALA A N 1
ATOM 756 C CA . ALA A 1 98 ? 10.102 -18.609 -38.156 1 31.88 98 ALA A CA 1
ATOM 757 C C . ALA A 1 98 ? 10.75 -18.062 -36.875 1 31.88 98 ALA A C 1
ATOM 759 O O . ALA A 1 98 ? 11.719 -18.625 -36.375 1 31.88 98 ALA A O 1
ATOM 760 N N . ASN A 1 99 ? 10.43 -16.859 -36.562 1 31.16 99 ASN A N 1
ATOM 761 C CA . ASN A 1 99 ? 11.312 -16.25 -35.594 1 31.16 99 ASN A CA 1
ATOM 762 C C . ASN A 1 99 ? 11.156 -16.906 -34.219 1 31.16 99 ASN A C 1
ATOM 764 O O . ASN A 1 99 ? 11.508 -16.312 -33.188 1 31.16 99 ASN A O 1
ATOM 768 N N . GLU A 1 100 ? 10.32 -17.922 -34.125 1 34.47 100 GLU A N 1
ATOM 769 C CA . GLU A 1 100 ? 10.188 -18.688 -32.906 1 34.47 100 GLU A CA 1
ATOM 770 C C . GLU A 1 100 ? 11.445 -19.516 -32.625 1 34.47 100 GLU A C 1
ATOM 772 O O . GLU A 1 100 ? 11.773 -20.422 -33.375 1 34.47 100 GLU A O 1
ATOM 777 N N . LEU A 1 101 ? 12.617 -18.922 -32.25 1 36.22 101 LEU A N 1
ATOM 778 C CA . LEU A 1 101 ? 13.789 -19.688 -31.844 1 36.22 101 LEU A CA 1
ATOM 779 C C . LEU A 1 101 ? 13.383 -20.984 -31.172 1 36.22 101 LEU A C 1
ATOM 781 O O . LEU A 1 101 ? 12.32 -21.062 -30.531 1 36.22 101 LEU A O 1
ATOM 785 N N . GLU A 1 102 ? 13.891 -22.203 -31.469 1 39.81 102 GLU A N 1
ATOM 786 C CA . GLU A 1 102 ? 13.672 -23.578 -31.031 1 39.81 102 GLU A CA 1
ATOM 787 C C . GLU A 1 102 ? 13.656 -23.672 -29.5 1 39.81 102 GLU A C 1
ATOM 789 O O . GLU A 1 102 ? 14.695 -23.906 -28.875 1 39.81 102 GLU A O 1
ATOM 794 N N . GLY A 1 103 ? 13.359 -22.594 -28.609 1 49.81 103 GLY A N 1
ATOM 795 C CA . GLY A 1 103 ? 13.273 -22.578 -27.156 1 49.81 103 GLY A CA 1
ATOM 796 C C . GLY A 1 103 ? 12.359 -23.672 -26.609 1 49.81 103 GLY A C 1
ATOM 797 O O . GLY A 1 103 ? 11.789 -24.453 -27.375 1 49.81 103 GLY A O 1
ATOM 798 N N . ASN A 1 104 ? 12.695 -24.219 -25.312 1 60.66 104 ASN A N 1
ATOM 799 C CA . ASN A 1 104 ? 11.719 -25.062 -24.625 1 60.66 104 ASN A CA 1
ATOM 800 C C . ASN A 1 104 ? 10.289 -24.688 -25 1 60.66 104 ASN A C 1
ATOM 802 O O . ASN A 1 104 ? 9.875 -23.547 -24.797 1 60.66 104 ASN A O 1
ATOM 806 N N . ASP A 1 105 ? 9.734 -25.5 -25.906 1 77.5 105 ASP A N 1
ATOM 807 C CA . ASP A 1 105 ? 8.406 -25.266 -26.469 1 77.5 105 ASP A CA 1
ATOM 808 C C . ASP A 1 105 ? 7.422 -24.828 -25.391 1 77.5 105 ASP A C 1
ATOM 810 O O . ASP A 1 105 ? 6.391 -24.219 -25.688 1 77.5 105 ASP A O 1
ATOM 814 N N . CYS A 1 106 ? 7.934 -25.047 -24.188 1 90.12 106 CYS A N 1
ATOM 815 C CA . CYS A 1 106 ? 7.004 -24.734 -23.109 1 90.12 106 CYS A CA 1
ATOM 816 C C . CYS A 1 106 ? 7.273 -23.359 -22.531 1 90.12 106 CYS A C 1
ATOM 818 O O . CYS A 1 106 ? 6.555 -22.906 -21.641 1 90.12 106 CYS A O 1
ATOM 820 N N . LEU A 1 107 ? 8.281 -22.641 -23.109 1 94.69 107 LEU A N 1
ATOM 821 C CA . LEU A 1 107 ? 8.578 -21.281 -22.641 1 94.69 107 LEU A CA 1
ATOM 822 C C . LEU A 1 107 ? 8.234 -20.266 -23.719 1 94.69 107 LEU A C 1
ATOM 824 O O . LEU A 1 107 ? 8.695 -20.359 -24.859 1 94.69 107 LEU A O 1
ATOM 828 N N . LYS A 1 108 ? 7.41 -19.344 -23.469 1 94.56 108 LYS A N 1
ATOM 829 C CA . LYS A 1 108 ? 7.086 -18.203 -24.328 1 94.56 108 LYS A CA 1
ATOM 830 C C . LYS A 1 108 ? 7.457 -16.891 -23.656 1 94.56 108 LYS A C 1
ATOM 832 O O . LYS A 1 108 ? 6.996 -16.594 -22.547 1 94.56 108 LYS A O 1
ATOM 837 N N . THR A 1 109 ? 8.336 -16.156 -24.25 1 95.94 109 THR A N 1
ATOM 838 C CA . THR A 1 109 ? 8.766 -14.875 -23.703 1 95.94 109 THR A CA 1
ATOM 839 C C . THR A 1 109 ? 8.242 -13.719 -24.531 1 95.94 109 THR A C 1
ATOM 841 O O . THR A 1 109 ? 8.172 -13.812 -25.766 1 95.94 109 THR A O 1
ATOM 844 N N . VAL A 1 110 ? 7.836 -12.664 -23.906 1 96.06 110 VAL A N 1
ATOM 845 C CA . VAL A 1 110 ? 7.348 -11.477 -24.594 1 96.06 110 VAL A CA 1
ATOM 846 C C . VAL A 1 110 ? 7.965 -10.227 -23.969 1 96.06 110 VAL A C 1
ATOM 848 O O . VAL A 1 110 ? 7.969 -10.078 -22.75 1 96.06 110 VAL A O 1
ATOM 851 N N . VAL A 1 111 ? 8.508 -9.391 -24.812 1 96.25 111 VAL A N 1
ATOM 852 C CA . VAL A 1 111 ? 8.984 -8.086 -24.359 1 96.25 111 VAL A CA 1
ATOM 853 C C . VAL A 1 111 ? 7.816 -7.109 -24.266 1 96.25 111 VAL A C 1
ATOM 855 O O . VAL A 1 111 ? 7.129 -6.852 -25.25 1 96.25 111 VAL A O 1
ATOM 858 N N . VAL A 1 112 ? 7.633 -6.582 -23.062 1 95.94 112 VAL A N 1
ATOM 859 C CA . VAL A 1 112 ? 6.48 -5.711 -22.859 1 95.94 112 VAL A CA 1
ATOM 860 C C . VAL A 1 112 ? 6.781 -4.699 -21.75 1 95.94 112 VAL A C 1
ATOM 862 O O . VAL A 1 112 ? 7.488 -5.008 -20.797 1 95.94 112 VAL A O 1
ATOM 865 N N . ASP A 1 113 ? 6.254 -3.535 -21.984 1 95.5 113 ASP A N 1
ATOM 866 C CA . ASP A 1 113 ? 6.27 -2.539 -20.906 1 95.5 113 ASP A CA 1
ATOM 867 C C . ASP A 1 113 ? 5.152 -2.801 -19.906 1 95.5 113 ASP A C 1
ATOM 869 O O . ASP A 1 113 ? 3.984 -2.52 -20.172 1 95.5 113 ASP A O 1
ATOM 873 N N . LEU A 1 114 ? 5.539 -3.232 -18.766 1 95.5 114 LEU A N 1
ATOM 874 C CA . LEU A 1 114 ? 4.586 -3.672 -17.75 1 95.5 114 LEU A CA 1
ATOM 875 C C . LEU A 1 114 ? 3.885 -2.48 -17.109 1 95.5 114 LEU A C 1
ATOM 877 O O . LEU A 1 114 ? 2.906 -2.65 -16.375 1 95.5 114 LEU A O 1
ATOM 881 N N . SER A 1 115 ? 4.375 -1.278 -17.359 1 93.69 115 SER A N 1
ATOM 882 C CA . SER A 1 115 ? 3.756 -0.078 -16.797 1 93.69 115 SER A CA 1
ATOM 883 C C . SER A 1 115 ? 2.604 0.403 -17.688 1 93.69 115 SER A C 1
ATOM 885 O O . SER A 1 115 ? 1.857 1.305 -17.297 1 93.69 115 SER A O 1
ATOM 887 N N . ASN A 1 116 ? 2.428 -0.206 -18.828 1 93.25 116 ASN A N 1
ATOM 888 C CA . ASN A 1 116 ? 1.417 0.227 -19.781 1 93.25 116 ASN A CA 1
ATOM 889 C C . ASN A 1 116 ? 0.222 -0.722 -19.812 1 93.25 116 ASN A C 1
ATOM 891 O O . ASN A 1 116 ? 0.325 -1.845 -20.312 1 93.25 116 ASN A O 1
ATOM 895 N N . ARG A 1 117 ? -0.877 -0.231 -19.422 1 90.81 117 ARG A N 1
ATOM 896 C CA . ARG A 1 117 ? -2.074 -1.055 -19.297 1 90.81 117 ARG A CA 1
ATOM 897 C C . ARG A 1 117 ? -2.541 -1.559 -20.656 1 90.81 117 ARG A C 1
ATOM 899 O O . ARG A 1 117 ? -3.1 -2.652 -20.766 1 90.81 117 ARG A O 1
ATOM 906 N N . PHE A 1 118 ? -2.369 -0.796 -21.703 1 91.88 118 PHE A N 1
ATOM 907 C CA . PHE A 1 118 ? -2.818 -1.198 -23.031 1 91.88 118 PHE A CA 1
ATOM 908 C C . PHE A 1 118 ? -2.012 -2.387 -23.547 1 91.88 118 PHE A C 1
ATOM 910 O O . PHE A 1 118 ? -2.564 -3.307 -24.141 1 91.88 118 PHE A O 1
ATOM 917 N N . HIS A 1 119 ? -0.742 -2.352 -23.25 1 94.06 119 HIS A N 1
ATOM 918 C CA . HIS A 1 119 ? 0.11 -3.477 -23.609 1 94.06 119 HIS A CA 1
ATOM 919 C C . HIS A 1 119 ? -0.291 -4.742 -22.859 1 94.06 119 HIS A C 1
ATOM 921 O O . HIS A 1 119 ? -0.31 -5.832 -23.438 1 94.06 119 HIS A O 1
ATOM 927 N N . LEU A 1 120 ? -0.638 -4.617 -21.641 1 94.06 120 LEU A N 1
ATOM 928 C CA . LEU A 1 120 ? -1.04 -5.758 -20.828 1 94.06 120 LEU A CA 1
ATOM 929 C C . LEU A 1 120 ? -2.336 -6.371 -21.344 1 94.06 120 LEU A C 1
ATOM 931 O O . LEU A 1 120 ? -2.455 -7.594 -21.422 1 94.06 120 LEU A O 1
ATOM 935 N N . HIS A 1 121 ? -3.203 -5.531 -21.75 1 92.06 121 HIS A N 1
ATOM 936 C CA . HIS A 1 121 ? -4.48 -6.016 -22.25 1 92.06 121 HIS A CA 1
ATOM 937 C C . HIS A 1 121 ? -4.297 -6.801 -23.547 1 92.06 121 HIS A C 1
ATOM 939 O O . HIS A 1 121 ? -4.969 -7.812 -23.766 1 92.06 121 HIS A O 1
ATOM 945 N N . ARG A 1 122 ? -3.502 -6.301 -24.312 1 93.06 122 ARG A N 1
ATOM 946 C CA . ARG A 1 122 ? -3.223 -6.992 -25.562 1 93.06 122 ARG A CA 1
ATOM 947 C C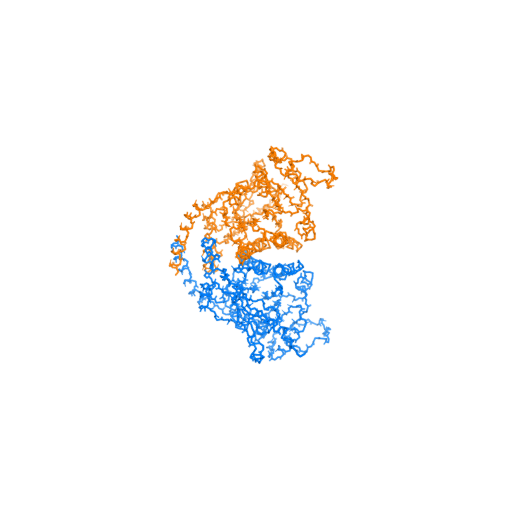 . ARG A 1 122 ? -2.656 -8.383 -25.312 1 93.06 122 ARG A C 1
ATOM 949 O O . ARG A 1 122 ? -3.057 -9.352 -25.953 1 93.06 122 ARG A O 1
ATOM 956 N N . LEU A 1 123 ? -1.807 -8.492 -24.375 1 94.5 123 LEU A N 1
ATOM 957 C CA . LEU A 1 123 ? -1.171 -9.766 -24.062 1 94.5 123 LEU A CA 1
ATOM 958 C C . LEU A 1 123 ? -2.164 -10.727 -23.422 1 94.5 123 LEU A C 1
ATOM 960 O O . LEU A 1 123 ? -2.143 -11.93 -23.703 1 94.5 123 LEU A O 1
ATOM 964 N N . VAL A 1 124 ? -2.955 -10.219 -22.562 1 94.44 124 VAL A N 1
ATOM 965 C CA . VAL A 1 124 ? -3.959 -11.023 -21.875 1 94.44 124 VAL A CA 1
ATOM 966 C C . VAL A 1 124 ? -4.867 -11.703 -22.891 1 94.44 124 VAL A C 1
ATOM 968 O O . VAL A 1 124 ? -5.227 -12.875 -22.734 1 94.44 124 VAL A O 1
ATOM 971 N N . LYS A 1 125 ? -5.168 -11.016 -23.938 1 92.25 125 LYS A N 1
ATOM 972 C CA . LYS A 1 125 ? -6.055 -11.555 -24.969 1 92.25 125 LYS A CA 1
ATOM 973 C C . LYS A 1 125 ? -5.367 -12.656 -25.766 1 92.25 125 LYS A C 1
ATOM 975 O O . LYS A 1 125 ? -6.031 -13.547 -26.297 1 92.25 125 LYS A O 1
ATOM 980 N N . GLN A 1 126 ? -4.117 -12.664 -25.688 1 92.25 126 GLN A N 1
ATOM 981 C CA . GLN A 1 126 ? -3.355 -13.586 -26.531 1 92.25 126 GLN A CA 1
ATOM 982 C C . GLN A 1 126 ? -3.021 -14.867 -25.766 1 92.25 126 GLN A C 1
ATOM 984 O O . GLN A 1 126 ? -2.789 -15.914 -26.375 1 92.25 126 GLN A O 1
ATOM 989 N N . VAL A 1 127 ? -2.826 -14.961 -24.469 1 91.56 127 VAL A N 1
ATOM 990 C CA . VAL A 1 127 ? -2.297 -16.078 -23.688 1 91.56 127 VAL A CA 1
ATOM 991 C C . VAL A 1 127 ? -3.391 -17.125 -23.469 1 91.56 127 VAL A C 1
ATOM 993 O O . VAL A 1 127 ? -3.105 -18.312 -23.328 1 91.56 127 VAL A O 1
ATOM 996 N N . GLY A 1 128 ? -4.684 -16.891 -23.625 1 87.19 128 GLY A N 1
ATOM 997 C CA . GLY A 1 128 ? -5.75 -17.859 -23.391 1 87.19 128 GLY A CA 1
ATOM 998 C C . GLY A 1 128 ? -5.969 -18.156 -21.922 1 87.19 128 GLY A C 1
ATOM 999 O O . GLY A 1 128 ? -5.98 -17.25 -21.078 1 87.19 128 GLY A O 1
ATOM 1000 N N . THR A 1 129 ? -6.109 -19.594 -21.609 1 93.69 129 THR A N 1
ATOM 1001 C CA . THR A 1 129 ? -6.43 -19.984 -20.25 1 93.69 129 THR A CA 1
ATOM 1002 C C . THR A 1 129 ? -5.176 -19.984 -19.375 1 93.69 129 THR A C 1
ATOM 1004 O O . THR A 1 129 ? -4.195 -20.656 -19.703 1 93.69 129 THR A O 1
ATOM 1007 N N . VAL A 1 130 ? -5.223 -19.234 -18.297 1 97.25 130 VAL A N 1
ATOM 1008 C CA . VAL A 1 130 ? -4.105 -19.141 -17.375 1 97.25 130 VAL A CA 1
ATOM 1009 C C . VAL A 1 130 ? -4.488 -19.781 -16.031 1 97.25 130 VAL A C 1
ATOM 1011 O O . VAL A 1 130 ? -5.551 -19.5 -15.484 1 97.25 130 VAL A O 1
ATOM 1014 N N . HIS A 1 131 ? -3.559 -20.609 -15.539 1 97.38 131 HIS A N 1
ATOM 1015 C CA . HIS A 1 131 ? -3.836 -21.312 -14.297 1 97.38 131 HIS A CA 1
ATOM 1016 C C . HIS A 1 131 ? -3.129 -20.656 -13.117 1 97.38 131 HIS A C 1
ATOM 1018 O O . HIS A 1 131 ? -3.627 -20.688 -11.984 1 97.38 131 HIS A O 1
ATOM 1024 N N . ILE A 1 132 ? -1.955 -20.156 -13.367 1 98.12 132 ILE A N 1
ATOM 1025 C CA . ILE A 1 132 ? -1.168 -19.531 -12.312 1 98.12 132 ILE A CA 1
ATOM 1026 C C . ILE A 1 132 ? -0.638 -18.188 -12.797 1 98.12 132 ILE A C 1
ATOM 1028 O O . ILE A 1 132 ? -0.059 -18.094 -13.883 1 98.12 132 ILE A O 1
ATOM 1032 N N . VAL A 1 133 ? -0.91 -17.172 -12.062 1 98.44 133 VAL A N 1
ATOM 1033 C CA . VAL A 1 133 ? -0.354 -15.844 -12.312 1 98.44 133 VAL A CA 1
ATOM 1034 C C . VAL A 1 133 ? 0.665 -15.492 -11.234 1 98.44 133 VAL A C 1
ATOM 1036 O O . VAL A 1 133 ? 0.358 -15.547 -10.039 1 98.44 133 VAL A O 1
ATOM 1039 N N . VAL A 1 134 ? 1.908 -15.18 -11.641 1 98.44 134 VAL A N 1
ATOM 1040 C CA . VAL A 1 134 ? 2.963 -14.789 -10.711 1 98.44 134 VAL A CA 1
ATOM 1041 C C . VAL A 1 134 ? 3.391 -13.352 -10.992 1 98.44 134 VAL A C 1
ATOM 1043 O O . VAL A 1 134 ? 4.023 -13.07 -12.008 1 98.44 134 VAL A O 1
ATOM 1046 N N . ASN A 1 135 ? 3.047 -12.508 -10.094 1 98 135 ASN A N 1
ATOM 1047 C CA . ASN A 1 135 ? 3.504 -11.117 -10.156 1 98 135 ASN A CA 1
ATOM 1048 C C . ASN A 1 135 ? 4.859 -10.945 -9.484 1 98 135 ASN A C 1
ATOM 1050 O O . ASN A 1 135 ? 4.926 -10.688 -8.273 1 98 135 ASN A O 1
ATOM 1054 N N . ALA A 1 136 ? 5.914 -11 -10.281 1 96.62 136 ALA A N 1
ATOM 1055 C CA . ALA A 1 136 ? 7.266 -10.922 -9.727 1 96.62 136 ALA A CA 1
ATOM 1056 C C . ALA A 1 136 ? 7.969 -9.648 -10.188 1 96.62 136 ALA A C 1
ATOM 1058 O O . ALA A 1 136 ? 9.094 -9.367 -9.773 1 96.62 136 ALA A O 1
ATOM 1059 N N . ALA A 1 137 ? 7.289 -8.914 -11.055 1 94.25 137 ALA A N 1
ATOM 1060 C CA . ALA A 1 137 ? 7.891 -7.684 -11.562 1 94.25 137 ALA A CA 1
ATOM 1061 C C . ALA A 1 137 ? 7.996 -6.633 -10.453 1 94.25 137 ALA A C 1
ATOM 1063 O O . ALA A 1 137 ? 7.023 -6.363 -9.75 1 94.25 137 ALA A O 1
ATOM 1064 N N . LEU A 1 138 ? 9.172 -6.141 -10.227 1 89.12 138 LEU A N 1
ATOM 1065 C CA . LEU A 1 138 ? 9.406 -5.055 -9.289 1 89.12 138 LEU A CA 1
ATOM 1066 C C . LEU A 1 138 ? 10.258 -3.957 -9.922 1 89.12 138 LEU A C 1
ATOM 1068 O O . LEU A 1 138 ? 11.328 -4.234 -10.461 1 89.12 138 LEU A O 1
ATOM 1072 N N . ASN A 1 139 ? 9.719 -2.838 -9.984 1 88.75 139 ASN A N 1
ATOM 1073 C CA . ASN A 1 139 ? 10.445 -1.66 -10.445 1 88.75 139 ASN A CA 1
ATOM 1074 C C . ASN A 1 139 ? 10.883 -0.777 -9.281 1 88.75 139 ASN A C 1
ATOM 1076 O O . ASN A 1 139 ? 10.102 -0.534 -8.359 1 88.75 139 ASN A O 1
ATOM 1080 N N . VAL A 1 140 ? 12.148 -0.466 -9.25 1 84.44 140 VAL A N 1
ATOM 1081 C CA . VAL A 1 140 ? 12.711 0.415 -8.234 1 84.44 140 VAL A CA 1
ATOM 1082 C C . VAL A 1 140 ? 13.57 1.486 -8.898 1 84.44 140 VAL A C 1
ATOM 1084 O O . VAL A 1 140 ? 14.148 1.258 -9.961 1 84.44 140 VAL A O 1
ATOM 1087 N N . SER A 1 141 ? 13.508 2.627 -8.32 1 82.88 141 SER A N 1
ATOM 1088 C CA . SER A 1 141 ? 14.367 3.682 -8.844 1 82.88 141 SER A CA 1
ATOM 1089 C C . SER A 1 141 ? 15.805 3.523 -8.344 1 82.88 141 SER A C 1
ATOM 1091 O O . SER A 1 141 ? 16.031 3.088 -7.215 1 82.88 141 SER A O 1
ATOM 1093 N N . SER A 1 142 ? 16.688 3.893 -9.164 1 73.75 142 SER A N 1
ATOM 1094 C CA . SER A 1 142 ? 18.094 3.863 -8.789 1 73.75 142 SER A CA 1
ATOM 1095 C C . SER A 1 142 ? 18.469 5.082 -7.953 1 73.75 142 SER A C 1
ATOM 1097 O O . SER A 1 142 ? 19.5 5.086 -7.273 1 73.75 142 SER A O 1
ATOM 1099 N N . LYS A 1 143 ? 17.625 6.066 -7.98 1 81.44 143 LYS A N 1
ATOM 1100 C CA . LYS A 1 143 ? 17.906 7.305 -7.258 1 81.44 143 LYS A CA 1
ATOM 1101 C C . LYS A 1 143 ? 17.016 7.43 -6.023 1 81.44 143 LYS A C 1
ATOM 1103 O O . LYS A 1 143 ? 15.93 6.84 -5.965 1 81.44 143 LYS A O 1
ATOM 1108 N N . ALA A 1 144 ? 17.578 8.25 -5.129 1 82.81 144 ALA A N 1
ATOM 1109 C CA . ALA A 1 144 ? 16.812 8.516 -3.914 1 82.81 144 ALA A CA 1
ATOM 1110 C C . ALA A 1 144 ? 15.547 9.312 -4.227 1 82.81 144 ALA A C 1
ATOM 1112 O O . ALA A 1 144 ? 15.492 10.047 -5.219 1 82.81 144 ALA A O 1
ATOM 1113 N N . PHE A 1 145 ? 14.633 9.164 -3.357 1 87.81 145 PHE A N 1
ATOM 1114 C CA . PHE A 1 145 ? 13.289 9.719 -3.51 1 87.81 145 PHE A CA 1
ATOM 1115 C C . PHE A 1 145 ? 13.352 11.211 -3.801 1 87.81 145 PHE A C 1
ATOM 1117 O O . PHE A 1 145 ? 12.664 11.703 -4.699 1 87.81 145 PHE A O 1
ATOM 1124 N N . LEU A 1 146 ? 14.195 11.914 -3.145 1 85.62 146 LEU A N 1
ATOM 1125 C CA . LEU A 1 146 ? 14.258 13.359 -3.297 1 85.62 146 LEU A CA 1
ATOM 1126 C C . LEU A 1 146 ? 15.078 13.742 -4.523 1 85.62 146 LEU A C 1
ATOM 1128 O O . LEU A 1 146 ? 15.039 14.891 -4.969 1 85.62 146 LEU A O 1
ATOM 1132 N N . ASP A 1 147 ? 15.719 12.695 -5.176 1 81.88 147 ASP A N 1
ATOM 1133 C CA . ASP A 1 147 ? 16.641 12.992 -6.27 1 81.88 147 ASP A CA 1
ATOM 1134 C C . ASP A 1 147 ? 16.078 12.516 -7.605 1 81.88 147 ASP A C 1
ATOM 1136 O O . ASP A 1 147 ? 16.656 12.789 -8.664 1 81.88 147 ASP A O 1
ATOM 1140 N N . HIS A 1 148 ? 14.984 11.828 -7.59 1 73.31 148 HIS A N 1
ATOM 1141 C CA . HIS A 1 148 ? 14.539 11.328 -8.883 1 73.31 148 HIS A CA 1
ATOM 1142 C C . HIS A 1 148 ? 13.312 12.086 -9.375 1 73.31 148 HIS A C 1
ATOM 1144 O O . HIS A 1 148 ? 12.68 12.82 -8.609 1 73.31 148 HIS A O 1
ATOM 1150 N N . ALA A 1 149 ? 13.172 11.977 -10.773 1 74.44 149 ALA A N 1
ATOM 1151 C CA . ALA A 1 149 ? 12.062 12.664 -11.438 1 74.44 149 ALA A CA 1
ATOM 1152 C C . ALA A 1 149 ? 10.734 12 -11.117 1 74.44 149 ALA A C 1
ATOM 1154 O O . ALA A 1 149 ? 10.695 10.828 -10.734 1 74.44 149 ALA A O 1
ATOM 1155 N N . ASP A 1 150 ? 9.703 12.719 -11.258 1 74.94 150 ASP A N 1
ATOM 1156 C CA . ASP A 1 150 ? 8.344 12.289 -10.961 1 74.94 150 ASP A CA 1
ATOM 1157 C C . ASP A 1 150 ? 7.93 11.125 -11.867 1 74.94 150 ASP A C 1
ATOM 1159 O O . ASP A 1 150 ? 7.125 10.281 -11.469 1 74.94 150 ASP A O 1
ATOM 1163 N N . ASN A 1 151 ? 8.492 11.086 -12.922 1 81.62 151 ASN A N 1
ATOM 1164 C CA . ASN A 1 151 ? 8.148 10.016 -13.852 1 81.62 151 ASN A CA 1
ATOM 1165 C C . ASN A 1 151 ? 8.523 8.648 -13.289 1 81.62 151 ASN A C 1
ATOM 1167 O O . ASN A 1 151 ? 7.832 7.66 -13.539 1 81.62 151 ASN A O 1
ATOM 1171 N N . ALA A 1 152 ? 9.453 8.656 -12.453 1 87.81 152 ALA A N 1
ATOM 1172 C CA . ALA A 1 152 ? 9.891 7.398 -11.852 1 87.81 152 ALA A CA 1
ATOM 1173 C C . ALA A 1 152 ? 8.867 6.891 -10.836 1 87.81 152 ALA A C 1
ATOM 1175 O O . ALA A 1 152 ? 8.609 5.688 -10.758 1 87.81 152 ALA A O 1
ATOM 1176 N N . ILE A 1 153 ? 8.258 7.805 -10.164 1 92.62 153 ILE A N 1
ATOM 1177 C CA . ILE A 1 153 ? 7.266 7.434 -9.156 1 92.62 153 ILE A CA 1
ATOM 1178 C C . ILE A 1 153 ? 6.062 6.777 -9.836 1 92.62 153 ILE A C 1
ATOM 1180 O O . ILE A 1 153 ? 5.582 5.738 -9.383 1 92.62 153 ILE A O 1
ATOM 1184 N N . GLU A 1 154 ? 5.652 7.395 -10.859 1 92.75 154 GLU A N 1
ATOM 1185 C CA . GLU A 1 154 ? 4.516 6.863 -11.602 1 92.75 154 GLU A CA 1
ATOM 1186 C C . GLU A 1 154 ? 4.812 5.469 -12.148 1 92.75 154 GLU A C 1
ATOM 1188 O O . GLU A 1 154 ? 3.98 4.566 -12.047 1 92.75 154 GLU A O 1
ATOM 1193 N N . ARG A 1 155 ? 5.906 5.34 -12.68 1 93.5 155 ARG A N 1
ATOM 1194 C CA . ARG A 1 155 ? 6.285 4.055 -13.266 1 93.5 155 ARG A CA 1
ATOM 1195 C C . ARG A 1 155 ? 6.348 2.969 -12.195 1 93.5 155 ARG A C 1
ATOM 1197 O O . ARG A 1 155 ? 5.906 1.84 -12.422 1 93.5 155 ARG A O 1
ATOM 1204 N N . ILE A 1 156 ? 6.891 3.293 -11.07 1 95.12 156 ILE A N 1
ATOM 1205 C CA . ILE A 1 156 ? 6.992 2.355 -9.961 1 95.12 156 ILE A CA 1
ATOM 1206 C C . ILE A 1 156 ? 5.598 1.9 -9.539 1 95.12 156 ILE A C 1
ATOM 1208 O O . ILE A 1 156 ? 5.344 0.702 -9.391 1 95.12 156 ILE A O 1
ATOM 1212 N N . LEU A 1 157 ? 4.699 2.82 -9.438 1 96.12 157 LEU A N 1
ATOM 1213 C CA . LEU A 1 157 ? 3.332 2.498 -9.039 1 96.12 157 LEU A CA 1
ATOM 1214 C C . LEU A 1 157 ? 2.631 1.673 -10.109 1 96.12 157 LEU A C 1
ATOM 1216 O O . LEU A 1 157 ? 1.85 0.772 -9.797 1 96.12 157 LEU A O 1
ATOM 1220 N N . HIS A 1 158 ? 2.951 1.971 -11.344 1 95.88 158 HIS A N 1
ATOM 1221 C CA . HIS A 1 158 ? 2.299 1.266 -12.438 1 95.88 158 HIS A CA 1
ATOM 1222 C C . HIS A 1 158 ? 2.775 -0.18 -12.523 1 95.88 158 HIS A C 1
ATOM 1224 O O . HIS A 1 158 ? 1.963 -1.099 -12.664 1 95.88 158 HIS A O 1
ATOM 1230 N N . VAL A 1 159 ? 3.986 -0.388 -12.352 1 96.19 159 VAL A N 1
ATOM 1231 C CA . VAL A 1 159 ? 4.539 -1.73 -12.5 1 96.19 159 VAL A CA 1
ATOM 1232 C C . VAL A 1 159 ? 4.207 -2.562 -11.266 1 96.19 159 VAL A C 1
ATOM 1234 O O . VAL A 1 159 ? 3.727 -3.693 -11.383 1 96.19 159 VAL A O 1
ATOM 1237 N N . ASN A 1 160 ? 4.41 -1.965 -10.125 1 96.5 160 ASN A N 1
ATOM 1238 C CA . ASN A 1 160 ? 4.359 -2.742 -8.898 1 96.5 160 ASN A CA 1
ATOM 1239 C C . ASN A 1 160 ? 2.928 -2.881 -8.383 1 96.5 160 ASN A C 1
ATOM 1241 O O . ASN A 1 160 ? 2.621 -3.805 -7.625 1 96.5 160 ASN A O 1
ATOM 1245 N N . ALA A 1 161 ? 2.088 -1.953 -8.711 1 96.56 161 ALA A N 1
ATOM 1246 C CA . ALA A 1 161 ? 0.747 -1.962 -8.133 1 96.56 161 ALA A CA 1
ATOM 1247 C C . ALA A 1 161 ? -0.318 -2.096 -9.219 1 96.56 161 ALA A C 1
ATOM 1249 O O . ALA A 1 161 ? -1.163 -2.992 -9.156 1 96.56 161 ALA A O 1
ATOM 1250 N N . LEU A 1 162 ? -0.239 -1.315 -10.219 1 96.38 162 LEU A N 1
ATOM 1251 C CA . LEU A 1 162 ? -1.266 -1.312 -11.258 1 96.38 162 LEU A CA 1
ATOM 1252 C C . LEU A 1 162 ? -1.244 -2.617 -12.047 1 96.38 162 LEU A C 1
ATOM 1254 O O . LEU A 1 162 ? -2.297 -3.199 -12.32 1 96.38 162 LEU A O 1
ATOM 1258 N N . CYS A 1 163 ? -0.112 -3.076 -12.375 1 96.69 163 CYS A N 1
ATOM 1259 C CA . CYS A 1 163 ? 0.037 -4.266 -13.203 1 96.69 163 CYS A CA 1
ATOM 1260 C C . CYS A 1 163 ? -0.623 -5.473 -12.547 1 96.69 163 CYS A C 1
ATOM 1262 O O . CYS A 1 163 ? -1.486 -6.117 -13.148 1 96.69 163 CYS A O 1
ATOM 1264 N N . PRO A 1 164 ? -0.295 -5.762 -11.305 1 97.06 164 PRO A N 1
ATOM 1265 C CA . PRO A 1 164 ? -0.963 -6.891 -10.656 1 97.06 164 PRO A CA 1
ATOM 1266 C C . PRO A 1 164 ? -2.48 -6.738 -10.609 1 97.06 164 PRO A C 1
ATOM 1268 O O . PRO A 1 164 ? -3.211 -7.727 -10.727 1 97.06 164 PRO A O 1
ATOM 1271 N N . LEU A 1 165 ? -2.953 -5.559 -10.43 1 96.88 165 LEU A N 1
ATOM 1272 C CA . LEU A 1 165 ? -4.391 -5.316 -10.367 1 96.88 165 LEU A CA 1
ATOM 1273 C C . LEU A 1 165 ? -5.043 -5.562 -11.727 1 96.88 165 LEU A C 1
ATOM 1275 O O . LEU A 1 165 ? -6.133 -6.141 -11.797 1 96.88 165 LEU A O 1
ATOM 1279 N N . ILE A 1 166 ? -4.41 -5.137 -12.766 1 95.69 166 ILE A N 1
ATOM 1280 C CA . ILE A 1 166 ? -4.918 -5.348 -14.117 1 95.69 166 ILE A CA 1
ATOM 1281 C C . ILE A 1 166 ? -4.965 -6.844 -14.422 1 95.69 166 ILE A C 1
ATOM 1283 O O . ILE A 1 166 ? -5.945 -7.336 -14.977 1 95.69 166 ILE A O 1
ATOM 1287 N N . LEU A 1 167 ? -3.967 -7.531 -14.039 1 96.5 167 LEU A N 1
ATOM 1288 C CA . LEU A 1 167 ? -3.914 -8.969 -14.281 1 96.5 167 LEU A CA 1
ATOM 1289 C C . LEU A 1 167 ? -4.984 -9.695 -13.477 1 96.5 167 LEU A C 1
ATOM 1291 O O . LEU A 1 167 ? -5.574 -10.664 -13.953 1 96.5 167 LEU A O 1
ATOM 1295 N N . ALA A 1 168 ? -5.164 -9.234 -12.25 1 96.38 168 ALA A N 1
ATOM 1296 C CA . ALA A 1 168 ? -6.23 -9.82 -11.445 1 96.38 168 ALA A CA 1
ATOM 1297 C C . ALA A 1 168 ? -7.586 -9.648 -12.117 1 96.38 168 ALA A C 1
ATOM 1299 O O . ALA A 1 168 ? -8.383 -10.586 -12.18 1 96.38 168 ALA A O 1
ATOM 1300 N N . ARG A 1 169 ? -7.82 -8.523 -12.617 1 94.5 169 ARG A N 1
ATOM 1301 C CA . ARG A 1 169 ? -9.094 -8.25 -13.273 1 94.5 169 ARG A CA 1
ATOM 1302 C C . ARG A 1 169 ? -9.25 -9.102 -14.531 1 94.5 169 ARG A C 1
ATOM 1304 O O . ARG A 1 169 ? -10.359 -9.5 -14.883 1 94.5 169 ARG A O 1
ATOM 1311 N N . ALA A 1 170 ? -8.203 -9.297 -15.18 1 94.44 170 ALA A N 1
ATOM 1312 C CA . ALA A 1 170 ? -8.234 -10 -16.453 1 94.44 170 ALA A CA 1
ATOM 1313 C C . ALA A 1 170 ? -8.398 -11.5 -16.25 1 94.44 170 ALA A C 1
ATOM 1315 O O . ALA A 1 170 ? -9.148 -12.156 -16.969 1 94.44 170 ALA A O 1
ATOM 1316 N N . PHE A 1 171 ? -7.758 -12.094 -15.227 1 96.56 171 PHE A N 1
ATOM 1317 C CA . PHE A 1 171 ? -7.656 -13.547 -15.156 1 96.56 171 PHE A CA 1
ATOM 1318 C C . PHE A 1 171 ? -8.539 -14.109 -14.055 1 96.56 171 PHE A C 1
ATOM 1320 O O . PHE A 1 171 ? -8.984 -15.258 -14.117 1 96.56 171 PHE A O 1
ATOM 1327 N N . LEU A 1 172 ? -8.836 -13.344 -13.031 1 95.88 172 LEU A N 1
ATOM 1328 C CA . LEU A 1 172 ? -9.516 -13.852 -11.844 1 95.88 172 LEU A CA 1
ATOM 1329 C C . LEU A 1 172 ? -10.922 -14.32 -12.188 1 95.88 172 LEU A C 1
ATOM 1331 O O . LEU A 1 172 ? -11.367 -15.367 -11.711 1 95.88 172 LEU A O 1
ATOM 1335 N N . PRO A 1 173 ? -11.695 -13.531 -13.039 1 95.19 173 PRO A N 1
ATOM 1336 C CA . PRO A 1 173 ? -13.055 -13.984 -13.352 1 95.19 173 PRO A CA 1
ATOM 1337 C C . PRO A 1 173 ? -13.086 -15.383 -13.953 1 95.19 173 PRO A C 1
ATOM 1339 O O . PRO A 1 173 ? -13.914 -16.219 -13.555 1 95.19 173 PRO A O 1
ATOM 1342 N N . ALA A 1 174 ? -12.25 -15.664 -14.852 1 95.81 174 ALA A N 1
ATOM 1343 C CA . ALA A 1 174 ? -12.188 -17 -15.453 1 95.81 174 ALA A CA 1
ATOM 1344 C C . ALA A 1 174 ? -11.766 -18.047 -14.43 1 95.81 174 ALA A C 1
ATOM 1346 O O . ALA A 1 174 ? -12.266 -19.172 -14.445 1 95.81 174 ALA A O 1
ATOM 1347 N N . MET A 1 175 ? -10.859 -17.719 -13.555 1 96.94 175 MET A N 1
ATOM 1348 C CA . MET A 1 175 ? -10.406 -18.625 -12.492 1 96.94 175 MET A CA 1
ATOM 1349 C C . MET A 1 175 ? -11.555 -18.953 -11.539 1 96.94 175 MET A C 1
ATOM 1351 O O . MET A 1 175 ? -11.703 -20.109 -11.125 1 96.94 175 MET A O 1
ATOM 1355 N N . LEU A 1 176 ? -12.297 -17.906 -11.219 1 95.62 176 LEU A N 1
ATOM 1356 C CA . LEU A 1 176 ? -13.422 -18.094 -10.312 1 95.62 176 LEU A CA 1
ATOM 1357 C C . LEU A 1 176 ? -14.5 -18.969 -10.953 1 95.62 176 LEU A C 1
ATOM 1359 O O . LEU A 1 176 ? -15.078 -19.844 -10.297 1 95.62 176 LEU A O 1
ATOM 1363 N N . GLU A 1 177 ? -14.711 -18.766 -12.203 1 95.69 177 GLU A N 1
ATOM 1364 C CA . GLU A 1 177 ? -15.711 -19.547 -12.93 1 95.69 177 GLU A CA 1
ATOM 1365 C C . GLU A 1 177 ? -15.336 -21.016 -13 1 95.69 177 GLU A C 1
ATOM 1367 O O . GLU A 1 177 ? -16.172 -21.891 -12.742 1 95.69 177 GLU A O 1
ATOM 1372 N N . ARG A 1 178 ? -14.156 -21.312 -13.305 1 95.69 178 ARG A N 1
ATOM 1373 C CA . ARG A 1 178 ? -13.703 -22.703 -13.445 1 95.69 178 ARG A CA 1
ATOM 1374 C C . ARG A 1 178 ? -13.32 -23.281 -12.094 1 95.69 178 ARG A C 1
ATOM 1376 O O . ARG A 1 178 ? -13.055 -24.484 -11.984 1 95.69 178 ARG A O 1
ATOM 1383 N N . ARG A 1 179 ? -13.203 -22.422 -11.055 1 95.69 179 ARG A N 1
ATOM 1384 C CA . ARG A 1 179 ? -12.828 -22.812 -9.703 1 95.69 179 ARG A CA 1
ATOM 1385 C C . ARG A 1 179 ? -11.453 -23.484 -9.688 1 95.69 179 ARG A C 1
ATOM 1387 O O . ARG A 1 179 ? -11.281 -24.547 -9.102 1 95.69 179 ARG A O 1
ATOM 1394 N N . ASP A 1 180 ? -10.609 -22.938 -10.422 1 95.94 180 ASP A N 1
ATOM 1395 C CA . ASP A 1 180 ? -9.227 -23.375 -10.508 1 95.94 180 ASP A CA 1
ATOM 1396 C C . ASP A 1 180 ? -8.305 -22.219 -10.898 1 95.94 180 ASP A C 1
ATOM 1398 O O . ASP A 1 180 ? -8.445 -21.656 -11.984 1 95.94 180 ASP A O 1
ATOM 1402 N N . GLY A 1 181 ? -7.441 -21.953 -10.031 1 96.56 181 GLY A N 1
ATOM 1403 C CA . GLY A 1 181 ? -6.527 -20.859 -10.297 1 96.56 181 GLY A CA 1
ATOM 1404 C C . GLY A 1 181 ? -5.613 -20.547 -9.125 1 96.56 181 GLY A C 1
ATOM 1405 O O . GLY A 1 181 ? -5.855 -20.984 -8 1 96.56 181 GLY A O 1
ATOM 1406 N N . TYR A 1 182 ? -4.547 -19.891 -9.445 1 97.75 182 TYR A N 1
ATOM 1407 C CA . TYR A 1 182 ? -3.564 -19.516 -8.438 1 97.75 182 TYR A CA 1
ATOM 1408 C C . TYR A 1 182 ? -2.992 -18.125 -8.727 1 97.75 182 TYR A C 1
ATOM 1410 O O . TYR A 1 182 ? -2.521 -17.859 -9.836 1 97.75 182 TYR A O 1
ATOM 1418 N N . PHE A 1 183 ? -3.09 -17.266 -7.781 1 98 183 PHE A N 1
ATOM 1419 C CA . PHE A 1 183 ? -2.58 -15.906 -7.91 1 98 183 PHE A CA 1
ATOM 1420 C C . PHE A 1 183 ? -1.452 -15.656 -6.918 1 98 183 PHE A C 1
ATOM 1422 O O . PHE A 1 183 ? -1.667 -15.68 -5.703 1 98 183 PHE A O 1
ATOM 1429 N N . VAL A 1 184 ? -0.226 -15.359 -7.414 1 98.19 184 VAL A N 1
ATOM 1430 C CA . VAL A 1 184 ? 0.964 -15.203 -6.582 1 98.19 184 VAL A CA 1
ATOM 1431 C C . VAL A 1 184 ? 1.468 -13.766 -6.668 1 98.19 184 VAL A C 1
ATOM 1433 O O . VAL A 1 184 ? 1.517 -13.18 -7.75 1 98.19 184 VAL A O 1
ATOM 1436 N N . THR A 1 185 ? 1.749 -13.195 -5.562 1 97.81 185 THR A N 1
ATOM 1437 C CA . THR A 1 185 ? 2.365 -11.875 -5.484 1 97.81 185 THR A CA 1
ATOM 1438 C C . THR A 1 185 ? 3.699 -11.945 -4.746 1 97.81 185 THR A C 1
ATOM 1440 O O . THR A 1 185 ? 3.785 -12.508 -3.656 1 97.81 185 THR A O 1
ATOM 1443 N N . ILE A 1 186 ? 4.742 -11.43 -5.367 1 96.06 186 ILE A N 1
ATOM 1444 C CA . ILE A 1 186 ? 6.062 -11.375 -4.746 1 96.06 186 ILE A CA 1
ATOM 1445 C C . ILE A 1 186 ? 6.371 -9.938 -4.316 1 96.06 186 ILE A C 1
ATOM 1447 O O . ILE A 1 186 ? 6.34 -9.023 -5.137 1 96.06 186 ILE A O 1
ATOM 1451 N N . THR A 1 187 ? 6.504 -9.75 -3.074 1 93.25 187 THR A N 1
ATOM 1452 C CA . THR A 1 187 ? 6.934 -8.469 -2.51 1 93.25 187 THR A CA 1
ATOM 1453 C C . THR A 1 187 ? 8.25 -8.633 -1.751 1 93.25 187 THR A C 1
ATOM 1455 O O . THR A 1 187 ? 9.023 -9.547 -2.029 1 93.25 187 THR A O 1
ATOM 1458 N N . ASP A 1 188 ? 8.641 -7.75 -0.885 1 86.38 188 ASP A N 1
ATOM 1459 C CA . ASP A 1 188 ? 9.805 -7.836 -0 1 86.38 188 ASP A CA 1
ATOM 1460 C C . ASP A 1 188 ? 9.539 -7.113 1.318 1 86.38 188 ASP A C 1
ATOM 1462 O O . ASP A 1 188 ? 8.383 -6.867 1.678 1 86.38 188 ASP A O 1
ATOM 1466 N N . ALA A 1 189 ? 10.547 -6.879 2.008 1 79.31 189 ALA A N 1
ATOM 1467 C CA . ALA A 1 189 ? 10.406 -6.273 3.33 1 79.31 189 ALA A CA 1
ATOM 1468 C C . ALA A 1 189 ? 9.75 -4.902 3.236 1 79.31 189 ALA A C 1
ATOM 1470 O O . ALA A 1 189 ? 9.109 -4.445 4.188 1 79.31 189 ALA A O 1
ATOM 1471 N N . ASN A 1 190 ? 9.844 -4.289 2.096 1 84.19 190 ASN A N 1
ATOM 1472 C CA . ASN A 1 190 ? 9.281 -2.957 1.916 1 84.19 190 ASN A CA 1
ATOM 1473 C C . ASN A 1 190 ? 7.758 -3.006 1.793 1 84.19 190 ASN A C 1
ATOM 1475 O O . ASN A 1 190 ? 7.102 -1.964 1.785 1 84.19 190 ASN A O 1
ATOM 1479 N N . GLY A 1 191 ? 7.238 -4.176 1.688 1 88.12 191 GLY A N 1
ATOM 1480 C CA . GLY A 1 191 ? 5.793 -4.328 1.729 1 88.12 191 GLY A CA 1
ATOM 1481 C C . GLY A 1 191 ? 5.242 -4.402 3.141 1 88.12 191 GLY A C 1
ATOM 1482 O O . GLY A 1 191 ? 4.027 -4.379 3.34 1 88.12 191 GLY A O 1
ATOM 1483 N N . LEU A 1 192 ? 6.172 -4.441 4.074 1 85.75 192 LEU A N 1
ATOM 1484 C CA . LEU A 1 192 ? 5.777 -4.582 5.473 1 85.75 192 LEU A CA 1
ATOM 1485 C C . LEU A 1 192 ? 6.223 -3.375 6.285 1 85.75 192 LEU A C 1
ATOM 1487 O O . LEU A 1 192 ? 5.641 -3.076 7.332 1 85.75 192 LEU A O 1
ATOM 1491 N N . LEU A 1 193 ? 7.25 -2.754 5.742 1 87.69 193 LEU A N 1
ATOM 1492 C CA . LEU A 1 193 ? 7.836 -1.616 6.441 1 87.69 193 LEU A CA 1
ATOM 1493 C C . LEU A 1 193 ? 8.055 -0.447 5.484 1 87.69 193 LEU A C 1
ATOM 1495 O O . LEU A 1 193 ? 8.188 -0.644 4.277 1 87.69 193 LEU A O 1
ATOM 1499 N N . GLY A 1 194 ? 8.078 0.716 6.133 1 88.62 194 GLY A N 1
ATOM 1500 C CA . GLY A 1 194 ? 8.453 1.877 5.34 1 88.62 194 GLY A CA 1
ATOM 1501 C C . GLY A 1 194 ? 9.906 1.873 4.918 1 88.62 194 GLY A C 1
ATOM 1502 O O . GLY A 1 194 ? 10.688 1.039 5.383 1 88.62 194 GLY A O 1
ATOM 1503 N N . ASN A 1 195 ? 10.211 2.729 4 1 89.31 195 ASN A N 1
ATOM 1504 C CA . ASN A 1 195 ? 11.562 2.932 3.486 1 89.31 195 ASN A CA 1
ATOM 1505 C C . ASN A 1 195 ? 11.883 4.414 3.328 1 89.31 195 ASN A C 1
ATOM 1507 O O . ASN A 1 195 ? 11.352 5.078 2.438 1 89.31 195 ASN A O 1
ATOM 1511 N N . ALA A 1 196 ? 12.812 4.895 4.129 1 88.88 196 ALA A N 1
ATOM 1512 C CA . ALA A 1 196 ? 13.125 6.32 4.168 1 88.88 196 ALA A CA 1
ATOM 1513 C C . ALA A 1 196 ? 13.719 6.789 2.842 1 88.88 196 ALA A C 1
ATOM 1515 O O . ALA A 1 196 ? 13.484 7.922 2.416 1 88.88 196 ALA A O 1
ATOM 1516 N N . SER A 1 197 ? 14.438 5.953 2.188 1 87.88 197 SER A N 1
ATOM 1517 C CA . SER A 1 197 ? 15.141 6.336 0.969 1 87.88 197 SER A CA 1
ATOM 1518 C C . SER A 1 197 ? 14.219 6.285 -0.244 1 87.88 197 SER A C 1
ATOM 1520 O O . SER A 1 197 ? 14.43 7.008 -1.22 1 87.88 197 SER A O 1
ATOM 1522 N N . GLN A 1 198 ? 13.305 5.398 -0.135 1 92.81 198 GLN A N 1
ATOM 1523 C CA . GLN A 1 198 ? 12.438 5.195 -1.288 1 92.81 198 GLN A CA 1
ATOM 1524 C C . GLN A 1 198 ? 10.977 5.047 -0.858 1 92.81 198 GLN A C 1
ATOM 1526 O O . GLN A 1 198 ? 10.375 3.99 -1.053 1 92.81 198 GLN A O 1
ATOM 1531 N N . PRO A 1 199 ? 10.375 6.137 -0.434 1 95.44 199 PRO A N 1
ATOM 1532 C CA . PRO A 1 199 ? 8.969 6.09 -0.029 1 95.44 199 PRO A CA 1
ATOM 1533 C C . PRO A 1 199 ? 8.047 5.617 -1.152 1 95.44 199 PRO A C 1
ATOM 1535 O O . PRO A 1 199 ? 7.023 4.98 -0.89 1 95.44 199 PRO A O 1
ATOM 1538 N N . ASP A 1 200 ? 8.406 5.957 -2.398 1 95.31 200 ASP A N 1
ATOM 1539 C CA . ASP A 1 200 ? 7.594 5.555 -3.545 1 95.31 200 ASP A CA 1
ATOM 1540 C C . ASP A 1 200 ? 7.633 4.043 -3.742 1 95.31 200 ASP A C 1
ATOM 1542 O O . ASP A 1 200 ? 6.602 3.418 -3.992 1 95.31 200 ASP A O 1
ATOM 1546 N N . PHE A 1 201 ? 8.82 3.5 -3.598 1 94.5 201 PHE A N 1
ATOM 1547 C CA . PHE A 1 201 ? 8.953 2.053 -3.717 1 94.5 201 PHE A CA 1
ATOM 1548 C C . PHE A 1 201 ? 8.188 1.345 -2.605 1 94.5 201 PHE A C 1
ATOM 1550 O O . PHE A 1 201 ? 7.434 0.401 -2.863 1 94.5 201 PHE A O 1
ATOM 1557 N N . ALA A 1 202 ? 8.359 1.768 -1.365 1 94.94 202 ALA A N 1
ATOM 1558 C CA . ALA A 1 202 ? 7.625 1.182 -0.245 1 94.94 202 ALA A CA 1
ATOM 1559 C C . ALA A 1 202 ? 6.117 1.293 -0.456 1 94.94 202 ALA A C 1
ATOM 1561 O O . ALA A 1 202 ? 5.379 0.331 -0.229 1 94.94 202 ALA A O 1
ATOM 1562 N N . ALA A 1 203 ? 5.719 2.455 -0.863 1 97.5 203 ALA A N 1
ATOM 1563 C CA . ALA A 1 203 ? 4.297 2.664 -1.13 1 97.5 203 ALA A CA 1
ATOM 1564 C C . ALA A 1 203 ? 3.773 1.645 -2.137 1 97.5 203 ALA A C 1
ATOM 1566 O O . ALA A 1 203 ? 2.691 1.081 -1.954 1 97.5 203 ALA A O 1
ATOM 1567 N N . SER A 1 204 ? 4.512 1.416 -3.172 1 97.19 204 SER A N 1
ATOM 1568 C CA . SER A 1 204 ? 4.094 0.486 -4.219 1 97.19 204 SER A CA 1
ATOM 1569 C C . SER A 1 204 ? 4.023 -0.942 -3.689 1 97.19 204 SER A C 1
ATOM 1571 O O . SER A 1 204 ? 3.137 -1.708 -4.074 1 97.19 204 SER A O 1
ATOM 1573 N N . GLN A 1 205 ? 4.98 -1.289 -2.873 1 96.31 205 GLN A N 1
ATOM 1574 C CA . GLN A 1 205 ? 4.98 -2.629 -2.295 1 96.31 205 GLN A CA 1
ATOM 1575 C C . GLN A 1 205 ? 3.824 -2.807 -1.315 1 96.31 205 GLN A C 1
ATOM 1577 O O . GLN A 1 205 ? 3.209 -3.873 -1.26 1 96.31 205 GLN A O 1
ATOM 1582 N N . TRP A 1 206 ? 3.543 -1.781 -0.568 1 97.19 206 TRP A N 1
ATOM 1583 C CA . TRP A 1 206 ? 2.365 -1.814 0.294 1 97.19 206 TRP A CA 1
ATOM 1584 C C . TRP A 1 206 ? 1.092 -1.976 -0.529 1 97.19 206 TRP A C 1
ATOM 1586 O O . TRP A 1 206 ? 0.194 -2.732 -0.154 1 97.19 206 TRP A O 1
ATOM 1596 N N . ALA A 1 207 ? 1.062 -1.283 -1.58 1 98.12 207 ALA A N 1
ATOM 1597 C CA . ALA A 1 207 ? -0.087 -1.405 -2.473 1 98.12 207 ALA A CA 1
ATOM 1598 C C . ALA A 1 207 ? -0.257 -2.842 -2.955 1 98.12 207 ALA A C 1
ATOM 1600 O O . ALA A 1 207 ? -1.376 -3.355 -3.018 1 98.12 207 ALA A O 1
ATOM 1601 N N . ALA A 1 208 ? 0.835 -3.451 -3.275 1 97.38 208 ALA A N 1
ATOM 1602 C CA . ALA A 1 208 ? 0.805 -4.832 -3.752 1 97.38 208 ALA A CA 1
ATOM 1603 C C . ALA A 1 208 ? 0.261 -5.77 -2.678 1 97.38 208 ALA A C 1
ATOM 1605 O O . ALA A 1 208 ? -0.53 -6.668 -2.973 1 97.38 208 ALA A O 1
ATOM 1606 N N . VAL A 1 209 ? 0.674 -5.547 -1.491 1 96.44 209 VAL A N 1
ATOM 1607 C CA . VAL A 1 209 ? 0.206 -6.371 -0.381 1 96.44 209 VAL A CA 1
ATOM 1608 C C . VAL A 1 209 ? -1.289 -6.152 -0.167 1 96.44 209 VAL A C 1
ATOM 1610 O O . VAL A 1 209 ? -2.049 -7.109 -0.006 1 96.44 209 VAL A O 1
ATOM 1613 N N . GLY A 1 210 ? -1.685 -4.91 -0.149 1 96.44 210 GLY A N 1
ATOM 1614 C CA . GLY A 1 210 ? -3.098 -4.602 -0.003 1 96.44 210 GLY A CA 1
ATOM 1615 C C . GLY A 1 210 ? -3.955 -5.195 -1.106 1 96.44 210 GLY A C 1
ATOM 1616 O O . GLY A 1 210 ? -5.051 -5.699 -0.846 1 96.44 210 GLY A O 1
ATOM 1617 N N . ALA A 1 211 ? -3.469 -5.113 -2.301 1 97.31 211 ALA A N 1
ATOM 1618 C CA . ALA A 1 211 ? -4.168 -5.715 -3.432 1 97.31 211 ALA A CA 1
ATOM 1619 C C . ALA A 1 211 ? -4.297 -7.227 -3.254 1 97.31 211 ALA A C 1
ATOM 1621 O O . ALA A 1 211 ? -5.375 -7.793 -3.449 1 97.31 211 ALA A O 1
ATOM 1622 N N . HIS A 1 212 ? -3.213 -7.809 -2.869 1 97.31 212 HIS A N 1
ATOM 1623 C CA . HIS A 1 212 ? -3.195 -9.258 -2.686 1 97.31 212 HIS A CA 1
ATOM 1624 C C . HIS A 1 212 ? -4.211 -9.688 -1.636 1 97.31 212 HIS A C 1
ATOM 1626 O O . HIS A 1 212 ? -4.996 -10.609 -1.869 1 97.31 212 HIS A O 1
ATOM 1632 N N . GLU A 1 213 ? -4.156 -9.055 -0.525 1 95.5 213 GLU A N 1
ATOM 1633 C CA . GLU A 1 213 ? -5.082 -9.398 0.549 1 95.5 213 GLU A CA 1
ATOM 1634 C C . GLU A 1 213 ? -6.531 -9.219 0.102 1 95.5 213 GLU A C 1
ATOM 1636 O O . GLU A 1 213 ? -7.398 -10.023 0.447 1 95.5 213 GLU A O 1
ATOM 1641 N N . SER A 1 214 ? -6.777 -8.211 -0.619 1 95.94 214 SER A N 1
ATOM 1642 C CA . SER A 1 214 ? -8.125 -7.941 -1.119 1 95.94 214 SER A CA 1
ATOM 1643 C C . SER A 1 214 ? -8.578 -9.031 -2.082 1 95.94 214 SER A C 1
ATOM 1645 O O . SER A 1 214 ? -9.734 -9.453 -2.045 1 95.94 214 SER A O 1
ATOM 1647 N N . ILE A 1 215 ? -7.703 -9.422 -2.902 1 96 215 ILE A N 1
ATOM 1648 C CA . ILE A 1 215 ? -8 -10.484 -3.854 1 96 215 ILE A CA 1
ATOM 1649 C C . ILE A 1 215 ? -8.289 -11.789 -3.102 1 96 215 ILE A C 1
ATOM 1651 O O . ILE A 1 215 ? -9.203 -12.531 -3.461 1 96 215 ILE A O 1
ATOM 1655 N N . GLN A 1 216 ? -7.484 -12.039 -2.145 1 95.38 216 GLN A N 1
ATOM 1656 C CA . GLN A 1 216 ? -7.711 -13.203 -1.29 1 95.38 216 GLN A CA 1
ATOM 1657 C C . GLN A 1 216 ? -9.117 -13.18 -0.691 1 95.38 216 GLN A C 1
ATOM 1659 O O . GLN A 1 216 ? -9.812 -14.195 -0.699 1 95.38 216 GLN A O 1
ATOM 1664 N N . MET A 1 217 ? -9.516 -12.039 -0.235 1 92.31 217 MET A N 1
ATOM 1665 C CA . MET A 1 217 ? -10.859 -11.859 0.316 1 92.31 217 MET A CA 1
ATOM 1666 C C . MET A 1 217 ? -11.922 -12.062 -0.76 1 92.31 217 MET A C 1
ATOM 1668 O O . MET A 1 217 ? -12.953 -12.68 -0.509 1 92.31 217 MET A O 1
ATOM 1672 N N . LEU A 1 218 ? -11.648 -11.531 -1.862 1 93.06 218 LEU A N 1
ATOM 1673 C CA . LEU A 1 218 ? -12.57 -11.641 -2.988 1 93.06 218 LEU A CA 1
ATOM 1674 C C . LEU A 1 218 ? -12.82 -13.102 -3.35 1 93.06 218 LEU A C 1
ATOM 1676 O O . LEU A 1 218 ? -13.961 -13.508 -3.57 1 93.06 218 LEU A O 1
ATOM 1680 N N . ILE A 1 219 ? -11.789 -13.883 -3.385 1 94.31 219 ILE A N 1
ATOM 1681 C CA . ILE A 1 219 ? -11.883 -15.305 -3.705 1 94.31 219 ILE A CA 1
ATOM 1682 C C . ILE A 1 219 ? -12.734 -16.016 -2.658 1 94.31 219 ILE A C 1
ATOM 1684 O O . ILE A 1 219 ? -13.617 -16.812 -3 1 94.31 219 ILE A O 1
ATOM 1688 N N . ARG A 1 220 ? -12.484 -15.695 -1.448 1 89.62 220 ARG A N 1
ATOM 1689 C CA . ARG A 1 220 ? -13.211 -16.328 -0.353 1 89.62 220 ARG A CA 1
ATOM 1690 C C . ARG A 1 220 ? -14.688 -15.938 -0.369 1 89.62 220 ARG A C 1
ATOM 1692 O O . ARG A 1 220 ? -15.562 -16.781 -0.147 1 89.62 220 ARG A O 1
ATOM 1699 N N . GLU A 1 221 ? -14.945 -14.703 -0.647 1 87.38 221 GLU A N 1
ATOM 1700 C CA . GLU A 1 221 ? -16.312 -14.203 -0.662 1 87.38 221 GLU A CA 1
ATOM 1701 C C . GLU A 1 221 ? -17.109 -14.789 -1.831 1 87.38 221 GLU A C 1
ATOM 1703 O O . GLU A 1 221 ? -18.328 -14.852 -1.788 1 87.38 221 GLU A O 1
ATOM 1708 N N . ASN A 1 222 ? -16.391 -15.219 -2.809 1 90.44 222 ASN A N 1
ATOM 1709 C CA . ASN A 1 222 ? -17.047 -15.852 -3.951 1 90.44 222 ASN A CA 1
ATOM 1710 C C . ASN A 1 222 ? -17.125 -17.359 -3.783 1 90.44 222 ASN A C 1
ATOM 1712 O O . ASN A 1 222 ? -17.422 -18.078 -4.738 1 90.44 222 ASN A O 1
ATOM 1716 N N . GLY A 1 223 ? -16.766 -17.875 -2.645 1 87.94 223 GLY A N 1
ATOM 1717 C CA . GLY A 1 223 ? -16.906 -19.281 -2.326 1 87.94 223 GLY A CA 1
ATOM 1718 C C . GLY A 1 223 ? -15.859 -20.156 -3.006 1 87.94 223 GLY A C 1
ATOM 1719 O O . GLY A 1 223 ? -16.125 -21.328 -3.293 1 87.94 223 GLY A O 1
ATOM 1720 N N . CYS A 1 224 ? -14.773 -19.594 -3.311 1 91 224 CYS A N 1
ATOM 1721 C CA . CYS A 1 224 ? -13.781 -20.344 -4.062 1 91 224 CYS A CA 1
ATOM 1722 C C . CYS A 1 224 ? -12.555 -20.641 -3.199 1 91 224 CYS A C 1
ATOM 1724 O O . CYS A 1 224 ? -11.477 -20.906 -3.721 1 91 224 CYS A O 1
ATOM 1726 N N . CYS A 1 225 ? -12.734 -20.594 -1.968 1 85.69 225 CYS A N 1
ATOM 1727 C CA . CYS A 1 225 ? -11.641 -20.906 -1.06 1 85.69 225 CYS A CA 1
ATOM 1728 C C . CYS A 1 225 ? -11.148 -22.328 -1.28 1 85.69 225 CYS A C 1
ATOM 1730 O O . CYS A 1 225 ? -11.945 -23.266 -1.352 1 85.69 225 CYS A O 1
ATOM 1732 N N . GLY A 1 226 ? -9.883 -22.469 -1.443 1 85.25 226 GLY A N 1
ATOM 1733 C CA . GLY A 1 226 ? -9.312 -23.781 -1.651 1 85.25 226 GLY A CA 1
ATOM 1734 C C . GLY A 1 226 ? -9.258 -24.188 -3.111 1 85.25 226 GLY A C 1
ATOM 1735 O O . GLY A 1 226 ? -8.523 -25.109 -3.482 1 85.25 226 GLY A O 1
ATOM 1736 N N . LYS A 1 227 ? -10.07 -23.594 -3.91 1 91.94 227 LYS A N 1
ATOM 1737 C CA . LYS A 1 227 ? -10.086 -23.859 -5.344 1 91.94 227 LYS A CA 1
ATOM 1738 C C . LYS A 1 227 ? -9.227 -22.859 -6.109 1 91.94 227 LYS A C 1
ATOM 1740 O O . LYS A 1 227 ? -8.406 -23.266 -6.941 1 91.94 227 LYS A O 1
ATOM 1745 N N . VAL A 1 228 ? -9.531 -21.719 -5.801 1 95.94 228 VAL A N 1
ATOM 1746 C CA . VAL A 1 228 ? -8.648 -20.656 -6.25 1 95.94 228 VAL A CA 1
ATOM 1747 C C . VAL A 1 228 ? -7.789 -20.172 -5.086 1 95.94 228 VAL A C 1
ATOM 1749 O O . VAL A 1 228 ? -8.305 -19.828 -4.023 1 95.94 228 VAL A O 1
ATOM 1752 N N . ARG A 1 229 ? -6.48 -20.234 -5.273 1 95.19 229 ARG A N 1
ATOM 1753 C CA . ARG A 1 229 ? -5.578 -19.984 -4.156 1 95.19 229 ARG A CA 1
ATOM 1754 C C . ARG A 1 229 ? -4.684 -18.781 -4.441 1 95.19 229 ARG A C 1
ATOM 1756 O O . ARG A 1 229 ? -4.625 -18.297 -5.578 1 95.19 229 ARG A O 1
ATOM 1763 N N . THR A 1 230 ? -4.121 -18.281 -3.355 1 96.56 230 THR A N 1
ATOM 1764 C CA . THR A 1 230 ? -3.188 -17.156 -3.451 1 96.56 230 THR A CA 1
ATOM 1765 C C . THR A 1 230 ? -1.975 -17.391 -2.553 1 96.56 230 THR A C 1
ATOM 1767 O O . THR A 1 230 ? -2.066 -18.094 -1.543 1 96.56 230 THR A O 1
ATOM 1770 N N . THR A 1 231 ? -0.841 -16.891 -2.938 1 96.69 231 THR A N 1
ATOM 1771 C CA . THR A 1 231 ? 0.363 -16.906 -2.113 1 96.69 231 THR A CA 1
ATOM 1772 C C . THR A 1 231 ? 1.067 -15.547 -2.168 1 96.69 231 THR A C 1
ATOM 1774 O O . THR A 1 231 ? 1.283 -14.992 -3.25 1 96.69 231 THR A O 1
ATOM 1777 N N . LEU A 1 232 ? 1.252 -14.992 -1.058 1 96.62 232 LEU A N 1
ATOM 1778 C CA . LEU A 1 232 ? 2.084 -13.805 -0.921 1 96.62 232 LEU A CA 1
ATOM 1779 C C . LEU A 1 232 ? 3.479 -14.164 -0.423 1 96.62 232 LEU A C 1
ATOM 1781 O O . LEU A 1 232 ? 3.625 -14.734 0.662 1 96.62 232 LEU A O 1
ATOM 1785 N N . LEU A 1 233 ? 4.5 -13.938 -1.244 1 95.81 233 LEU A N 1
ATOM 1786 C CA . LEU A 1 233 ? 5.887 -14.164 -0.851 1 95.81 233 LEU A CA 1
ATOM 1787 C C . LEU A 1 233 ? 6.555 -12.852 -0.436 1 95.81 233 LEU A C 1
ATOM 1789 O O . LEU A 1 233 ? 6.531 -11.875 -1.186 1 95.81 233 LEU A O 1
ATOM 1793 N N . CYS A 1 234 ? 7.086 -12.852 0.739 1 91.88 234 CYS A N 1
ATOM 1794 C CA . CYS A 1 234 ? 7.781 -11.68 1.265 1 91.88 234 CYS A CA 1
ATOM 1795 C C . CYS A 1 234 ? 9.172 -12.055 1.761 1 91.88 234 CYS A C 1
ATOM 1797 O O . CYS A 1 234 ? 9.375 -12.258 2.959 1 91.88 234 CYS A O 1
ATOM 1799 N N . PRO A 1 235 ? 10.133 -12.078 0.91 1 88 235 PRO A N 1
ATOM 1800 C CA . PRO A 1 235 ? 11.508 -12.328 1.354 1 88 235 PRO A CA 1
ATOM 1801 C C . PRO A 1 235 ? 12.188 -11.078 1.902 1 88 235 PRO A C 1
ATOM 1803 O O . PRO A 1 235 ? 11.93 -9.969 1.425 1 88 235 PRO A O 1
ATOM 1806 N N . TYR A 1 236 ? 12.875 -11.414 2.963 1 76.62 236 TYR A N 1
ATOM 1807 C CA . TYR A 1 236 ? 13.688 -10.344 3.521 1 76.62 236 TYR A CA 1
ATOM 1808 C C . TYR A 1 236 ? 15.086 -10.352 2.922 1 76.62 236 TYR A C 1
ATOM 1810 O O . TYR A 1 236 ? 15.711 -11.406 2.797 1 76.62 236 TYR A O 1
ATOM 1818 N N . ASN A 1 237 ? 15.695 -9.383 2.326 1 68.38 237 ASN A N 1
ATOM 1819 C CA . ASN A 1 237 ? 17.078 -9.188 1.896 1 68.38 237 ASN A CA 1
ATOM 1820 C C . ASN A 1 237 ? 17.469 -10.203 0.83 1 68.38 237 ASN A C 1
ATOM 1822 O O . ASN A 1 237 ? 18.25 -11.125 1.104 1 68.38 237 ASN A O 1
ATOM 1826 N N . VAL A 1 238 ? 16.922 -10.195 -0.241 1 68.31 238 VAL A N 1
ATOM 1827 C CA . VAL A 1 238 ? 17.312 -11.07 -1.347 1 68.31 238 VAL A CA 1
ATOM 1828 C C . VAL A 1 238 ? 18.594 -10.547 -1.998 1 68.31 238 VAL A C 1
ATOM 1830 O O . VAL A 1 238 ? 18.672 -9.367 -2.365 1 68.31 238 VAL A O 1
ATOM 1833 N N . VAL A 1 239 ? 19.719 -11.352 -1.857 1 59.66 239 VAL A N 1
ATOM 1834 C CA . VAL A 1 239 ? 21.016 -10.969 -2.391 1 59.66 239 VAL A CA 1
ATOM 1835 C C . VAL A 1 239 ? 21.016 -11.094 -3.914 1 59.66 239 VAL A C 1
ATOM 1837 O O . VAL A 1 239 ? 20.594 -12.117 -4.457 1 59.66 239 VAL A O 1
ATOM 1840 N N . SER A 1 240 ? 20.703 -10.07 -4.645 1 54.25 240 SER A N 1
ATOM 1841 C CA . SER A 1 240 ? 20.734 -10.156 -6.102 1 54.25 240 SER A CA 1
ATOM 1842 C C . SER A 1 240 ? 22.109 -10.57 -6.609 1 54.25 240 SER A C 1
ATOM 1844 O O . SER A 1 240 ? 23.125 -10.18 -6.043 1 54.25 240 SER A O 1
ATOM 1846 N N . SER A 1 241 ? 22.391 -11.734 -7.137 1 43.09 241 SER A N 1
ATOM 1847 C CA . SER A 1 241 ? 23.656 -12.078 -7.793 1 43.09 241 SER A CA 1
ATOM 1848 C C . SER A 1 241 ? 24.156 -10.93 -8.656 1 43.09 241 SER A C 1
ATOM 1850 O O . SER A 1 241 ? 25.312 -10.938 -9.094 1 43.09 241 SER A O 1
ATOM 1852 N N . GLN A 1 242 ? 23.438 -10.523 -9.695 1 36.69 242 GLN A N 1
ATOM 1853 C CA . GLN A 1 242 ? 24.047 -9.578 -10.633 1 36.69 242 GLN A CA 1
ATOM 1854 C C . GLN A 1 242 ? 24.391 -8.266 -9.938 1 36.69 242 GLN A C 1
ATOM 1856 O O . GLN A 1 242 ? 23.594 -7.723 -9.172 1 36.69 242 GLN A O 1
ATOM 1861 N N . PRO A 1 243 ? 25.719 -7.879 -9.891 1 33.97 243 PRO A N 1
ATOM 1862 C CA . PRO A 1 243 ? 26.188 -6.547 -9.5 1 33.97 243 PRO A CA 1
ATOM 1863 C C . PRO A 1 243 ? 25.25 -5.43 -9.938 1 33.97 243 PRO A C 1
ATOM 1865 O O . PRO A 1 243 ? 25.641 -4.262 -9.977 1 33.97 243 PRO A O 1
ATOM 1868 N N . THR A 1 244 ? 24.344 -5.652 -10.812 1 33.12 244 THR A N 1
ATOM 1869 C CA . THR A 1 244 ? 23.797 -4.453 -11.438 1 33.12 244 THR A CA 1
ATOM 1870 C C . THR A 1 244 ? 23.438 -3.406 -10.383 1 33.12 244 THR A C 1
ATOM 1872 O O . THR A 1 244 ? 23.375 -3.715 -9.195 1 33.12 244 THR A O 1
ATOM 1875 N N . LEU A 1 245 ? 22.672 -2.311 -10.961 1 30.02 245 LEU A N 1
ATOM 1876 C CA . LEU A 1 245 ? 22.438 -0.925 -10.578 1 30.02 245 LEU A CA 1
ATOM 1877 C C . LEU A 1 245 ? 21.781 -0.851 -9.203 1 30.02 245 LEU A C 1
ATOM 1879 O O . LEU A 1 245 ? 21.938 0.146 -8.492 1 30.02 245 LEU A O 1
ATOM 1883 N N . LEU A 1 246 ? 20.75 -1.685 -9.094 1 31.06 246 LEU A N 1
ATOM 1884 C CA . LEU A 1 246 ? 19.922 -1.143 -8.023 1 31.06 246 LEU A CA 1
ATOM 1885 C C . LEU A 1 246 ? 20.516 -1.5 -6.656 1 31.06 246 LEU A C 1
ATOM 1887 O O . LEU A 1 246 ? 20.297 -2.605 -6.156 1 31.06 246 LEU A O 1
ATOM 1891 N N . ARG A 1 247 ? 21.859 -1.394 -6.48 1 31.33 247 ARG A N 1
ATOM 1892 C CA . ARG A 1 247 ? 22.266 -1.35 -5.086 1 31.33 247 ARG A CA 1
ATOM 1893 C C . ARG A 1 247 ? 21.281 -0.563 -4.238 1 31.33 247 ARG A C 1
ATOM 1895 O O . ARG A 1 247 ? 21.344 0.667 -4.18 1 31.33 247 ARG A O 1
ATOM 1902 N N . THR A 1 248 ? 20.094 -0.79 -4.445 1 30.98 248 THR A N 1
ATOM 1903 C CA . THR A 1 248 ? 19.484 -0.038 -3.354 1 30.98 248 THR A CA 1
ATOM 1904 C C . THR A 1 248 ? 20.078 -0.449 -2.012 1 30.98 248 THR A C 1
ATOM 1906 O O . THR A 1 248 ? 20.078 -1.631 -1.661 1 30.98 248 THR A O 1
ATOM 1909 N N . PRO A 1 249 ? 21.141 0.131 -1.562 1 29.28 249 PRO A N 1
ATOM 1910 C CA . PRO A 1 249 ? 21.547 -0.243 -0.206 1 29.28 249 PRO A CA 1
ATOM 1911 C C . PRO A 1 249 ? 20.375 -0.66 0.673 1 29.28 249 PRO A C 1
ATOM 1913 O O . PRO A 1 249 ? 19.359 0.038 0.724 1 29.28 249 PRO A O 1
ATOM 1916 N N . SER A 1 250 ? 20.047 -1.84 0.54 1 33.28 250 SER A N 1
ATOM 1917 C CA . SER A 1 250 ? 19.172 -2.199 1.652 1 33.28 250 SER A CA 1
ATOM 1918 C C . SER A 1 250 ? 19.641 -1.556 2.953 1 33.28 250 SER A C 1
ATOM 1920 O O . SER A 1 250 ? 20.844 -1.474 3.215 1 33.28 250 SER A O 1
ATOM 1922 N N . PRO A 1 251 ? 18.969 -0.592 3.42 1 31.64 251 PRO A N 1
ATOM 1923 C CA . PRO A 1 251 ? 19.594 -0.026 4.617 1 31.64 251 PRO A CA 1
ATOM 1924 C C . PRO A 1 251 ? 20.406 -1.057 5.406 1 31.64 251 PRO A C 1
ATOM 1926 O O . PRO A 1 251 ? 21.25 -0.69 6.219 1 31.64 251 PRO A O 1
ATOM 1929 N N . PHE A 1 252 ? 20.094 -2.447 5.164 1 31.02 252 PHE A N 1
ATOM 1930 C CA . PHE A 1 252 ? 20.828 -3.393 5.992 1 31.02 252 PHE A CA 1
ATOM 1931 C C . PHE A 1 252 ? 22.109 -3.846 5.289 1 31.02 252 PHE A C 1
ATOM 1933 O O . PHE A 1 252 ? 22.969 -4.473 5.902 1 31.02 252 PHE A O 1
ATOM 1940 N N . SER A 1 253 ? 22.141 -3.922 3.955 1 29.88 253 SER A N 1
ATOM 1941 C CA . SER A 1 253 ? 23.359 -4.492 3.381 1 29.88 253 SER A CA 1
ATOM 1942 C C . SER A 1 253 ? 24.453 -3.441 3.25 1 29.88 253 SER A C 1
ATOM 1944 O O . SER A 1 253 ? 24.453 -2.656 2.299 1 29.88 253 SER A O 1
ATOM 1946 N N . SER A 1 254 ? 24.906 -2.703 4.16 1 29.28 254 SER A N 1
ATOM 1947 C CA . SER A 1 254 ? 26.219 -2.08 4.051 1 29.28 254 SER A CA 1
ATOM 1948 C C . SER A 1 254 ? 27.297 -3.117 3.781 1 29.28 254 SER A C 1
ATOM 1950 O O . SER A 1 254 ? 28.453 -2.938 4.18 1 29.28 254 SER A O 1
ATOM 1952 N N . SER A 1 255 ? 27.078 -4.305 3.344 1 27.23 255 SER A N 1
ATOM 1953 C CA . SER A 1 255 ? 28.391 -4.902 3.047 1 27.23 255 SER A CA 1
ATOM 1954 C C . SER A 1 255 ? 29.016 -4.262 1.814 1 27.23 255 SER A C 1
ATOM 1956 O O . SER A 1 255 ? 28.406 -4.219 0.746 1 27.23 255 SER A O 1
ATOM 1958 N N . ARG A 1 256 ? 30.062 -3.43 1.961 1 27.67 256 ARG A N 1
ATOM 1959 C CA . ARG A 1 256 ? 31.172 -3.168 1.045 1 27.67 256 ARG A CA 1
ATOM 1960 C C . ARG A 1 256 ? 31.625 -4.453 0.366 1 27.67 256 ARG A C 1
ATOM 1962 O O . ARG A 1 256 ? 32.156 -5.348 1.022 1 27.67 256 ARG A O 1
ATOM 1969 N N . VAL A 1 257 ? 31.125 -4.91 -0.571 1 26.47 257 VAL A N 1
ATOM 1970 C CA . VAL A 1 257 ? 32 -5.738 -1.387 1 26.47 257 VAL A CA 1
ATOM 1971 C C . VAL A 1 257 ? 33.25 -4.934 -1.789 1 26.47 257 VAL A C 1
ATOM 1973 O O . VAL A 1 257 ? 33.156 -3.953 -2.527 1 26.47 257 VAL A O 1
ATOM 1976 N N . MET A 1 258 ? 34.344 -4.82 -0.85 1 25.56 258 MET A N 1
ATOM 1977 C CA . MET A 1 258 ? 35.75 -4.586 -1.1 1 25.56 258 MET A CA 1
ATOM 1978 C C . MET A 1 258 ? 36.25 -5.41 -2.283 1 25.56 258 MET A C 1
ATOM 1980 O O . MET A 1 258 ? 36.188 -6.641 -2.248 1 25.56 258 MET A O 1
ATOM 1984 N N . ASN A 1 259 ? 36.031 -5 -3.457 1 25.72 259 ASN A N 1
ATOM 1985 C CA . ASN A 1 259 ? 37 -5.492 -4.422 1 25.72 259 ASN A CA 1
ATOM 1986 C C . ASN A 1 259 ? 38.406 -5.461 -3.852 1 25.72 259 ASN A C 1
ATOM 1988 O O . ASN A 1 259 ? 38.844 -4.441 -3.318 1 25.72 259 ASN A O 1
ATOM 1992 N N . THR A 1 260 ? 39 -6.539 -3.443 1 25.56 260 THR A N 1
ATOM 1993 C CA . THR A 1 260 ? 40.375 -6.824 -3.061 1 25.56 260 THR A CA 1
ATOM 1994 C C . THR A 1 260 ? 41.375 -6.145 -4.02 1 25.56 260 THR A C 1
ATOM 1996 O O . THR A 1 260 ? 42.5 -5.848 -3.645 1 25.56 260 THR A O 1
ATOM 1999 N N . ALA A 1 261 ? 41.188 -6.117 -5.309 1 26.38 261 ALA A N 1
ATOM 2000 C CA . ALA A 1 261 ? 42.438 -5.766 -5.988 1 26.38 261 ALA A CA 1
ATOM 2001 C C . ALA A 1 261 ? 42.875 -4.348 -5.645 1 26.38 261 ALA A C 1
ATOM 2003 O O . ALA A 1 261 ? 44.062 -4.082 -5.457 1 26.38 261 ALA A O 1
ATOM 2004 N N . ASP A 1 262 ? 42.125 -3.273 -5.996 1 25.92 262 ASP A N 1
ATOM 2005 C CA . ASP A 1 262 ? 42.812 -1.984 -5.895 1 25.92 262 ASP A CA 1
ATOM 2006 C C . ASP A 1 262 ? 42.844 -1.502 -4.445 1 25.92 262 ASP A C 1
ATOM 2008 O O . ASP A 1 262 ? 42.125 -0.587 -4.066 1 25.92 262 ASP A O 1
ATOM 2012 N N . ALA A 1 263 ? 42.688 -2.273 -3.354 1 26.08 263 ALA A N 1
ATOM 2013 C CA . ALA A 1 263 ? 43.188 -1.896 -2.027 1 26.08 263 ALA A CA 1
ATOM 2014 C C . ALA A 1 263 ? 44.625 -1.434 -2.084 1 26.08 263 ALA A C 1
ATOM 2016 O O . ALA A 1 263 ? 45.25 -1.183 -1.048 1 26.08 263 ALA A O 1
ATOM 2017 N N . ALA A 1 264 ? 45.312 -1.727 -3.002 1 25.81 264 ALA A N 1
ATOM 2018 C CA . ALA A 1 264 ? 46.688 -1.299 -2.691 1 25.81 264 ALA A CA 1
ATOM 2019 C C . ALA A 1 264 ? 46.719 0.199 -2.404 1 25.81 264 ALA A C 1
ATOM 2021 O O . ALA A 1 264 ? 47.375 0.633 -1.456 1 25.81 264 ALA A O 1
ATOM 2022 N N . ASN A 1 265 ? 46.812 1.126 -3.379 1 25.17 265 ASN A N 1
ATOM 2023 C CA . ASN A 1 265 ? 47.438 2.402 -3.082 1 25.17 265 ASN A CA 1
ATOM 2024 C C . ASN A 1 265 ? 46.531 3.314 -2.271 1 25.17 265 ASN A C 1
ATOM 2026 O O . ASN A 1 265 ? 46.969 3.961 -1.322 1 25.17 265 ASN A O 1
ATOM 2030 N N . THR A 1 266 ? 45.406 3.996 -2.887 1 24.84 266 THR A N 1
ATOM 2031 C CA . THR A 1 266 ? 45.031 5.277 -2.289 1 24.84 266 THR A CA 1
ATOM 2032 C C . THR A 1 266 ? 44.25 5.066 -1 1 24.84 266 THR A C 1
ATOM 2034 O O . THR A 1 266 ? 43.125 4.59 -1.03 1 24.84 266 THR A O 1
ATOM 2037 N N . ALA A 1 267 ? 44.656 4.652 0.281 1 26.25 267 ALA A N 1
ATOM 2038 C CA . ALA A 1 267 ? 44.562 4.656 1.738 1 26.25 267 ALA A CA 1
ATOM 2039 C C . ALA A 1 267 ? 43.812 5.883 2.234 1 26.25 267 ALA A C 1
ATOM 2041 O O . ALA A 1 267 ? 43.656 6.09 3.443 1 26.25 267 ALA A O 1
ATOM 2042 N N . GLU A 1 268 ? 43.625 6.98 1.607 1 25.73 268 GLU A N 1
ATOM 2043 C CA . GLU A 1 268 ? 43.312 8.164 2.398 1 25.73 268 GLU A CA 1
ATOM 2044 C C . GLU A 1 268 ? 41.938 8.031 3.045 1 25.73 268 GLU A C 1
ATOM 2046 O O . GLU A 1 268 ? 41.125 7.199 2.627 1 25.73 268 GLU A O 1
ATOM 2051 N N . GLY A 1 269 ? 41.406 9.078 3.918 1 26.55 269 GLY A N 1
ATOM 2052 C CA . GLY A 1 269 ? 40.562 9.43 5.055 1 26.55 269 GLY A CA 1
ATOM 2053 C C . GLY A 1 269 ? 39.094 9.266 4.777 1 26.55 269 GLY A C 1
ATOM 2054 O O . GLY A 1 269 ? 38.25 9.758 5.535 1 26.55 269 GLY A O 1
ATOM 2055 N N . GLN A 1 270 ? 38.688 8.992 3.59 1 27.17 270 GLN A N 1
ATOM 2056 C CA . GLN A 1 270 ? 37.281 9.336 3.49 1 27.17 270 GLN A CA 1
ATOM 2057 C C . GLN A 1 270 ? 36.438 8.43 4.375 1 27.17 270 GLN A C 1
ATOM 2059 O O . GLN A 1 270 ? 36.5 7.203 4.25 1 27.17 270 GLN A O 1
ATOM 2064 N N . SER A 1 271 ? 36.125 8.875 5.66 1 27.41 271 SER A N 1
ATOM 2065 C CA . SER A 1 271 ? 35.281 8.422 6.762 1 27.41 271 SER A CA 1
ATOM 2066 C C . SER A 1 271 ? 33.938 7.855 6.246 1 27.41 271 SER A C 1
ATOM 2068 O O . SER A 1 271 ? 33.156 8.57 5.617 1 27.41 271 SER A O 1
ATOM 2070 N N . VAL A 1 272 ? 34.031 6.871 5.605 1 28.92 272 VAL A N 1
ATOM 2071 C CA . VAL A 1 272 ? 32.812 6.176 5.176 1 28.92 272 VAL A CA 1
ATOM 2072 C C . VAL A 1 272 ? 31.844 6.082 6.344 1 28.92 272 VAL A C 1
ATOM 2074 O O . VAL A 1 272 ? 32.156 5.492 7.379 1 28.92 272 VAL A O 1
ATOM 2077 N N . ASN A 1 273 ? 31.078 7.113 6.621 1 28.69 273 ASN A N 1
ATOM 2078 C CA . ASN A 1 273 ? 29.984 7.23 7.57 1 28.69 273 ASN A CA 1
ATOM 2079 C C . ASN A 1 273 ? 29.109 5.977 7.578 1 28.69 273 ASN A C 1
ATOM 2081 O O . ASN A 1 273 ? 28.453 5.664 6.578 1 28.69 273 ASN A O 1
ATOM 2085 N N . THR A 1 274 ? 29.672 4.965 8.141 1 29.52 274 THR A N 1
ATOM 2086 C CA . THR A 1 274 ? 29.016 3.703 8.484 1 29.52 274 THR A CA 1
ATOM 2087 C C . THR A 1 274 ? 27.625 3.945 9.047 1 29.52 274 THR A C 1
ATOM 2089 O O . THR A 1 274 ? 27.469 4.59 10.086 1 29.52 274 THR A O 1
ATOM 2092 N N . ILE A 1 275 ? 26.766 4.266 8.32 1 31.11 275 ILE A N 1
ATOM 2093 C CA . ILE A 1 275 ? 25.375 4.352 8.766 1 31.11 275 ILE A CA 1
ATOM 2094 C C . ILE A 1 275 ? 25.078 3.205 9.734 1 31.11 275 ILE A C 1
ATOM 2096 O O . ILE A 1 275 ? 25.172 2.033 9.367 1 31.11 275 ILE A O 1
ATOM 2100 N N . ARG A 1 276 ? 25.266 3.332 11.055 1 32.12 276 ARG A N 1
ATOM 2101 C CA . ARG A 1 276 ? 24.891 2.482 12.18 1 32.12 276 ARG A CA 1
ATOM 2102 C C . ARG A 1 276 ? 23.422 2.057 12.07 1 32.12 276 ARG A C 1
ATOM 2104 O O . ARG A 1 276 ? 22.516 2.885 12.203 1 32.12 276 ARG A O 1
ATOM 2111 N N . ARG A 1 277 ? 23.062 1.06 11.359 1 38.81 277 ARG A N 1
ATOM 2112 C CA . ARG A 1 277 ? 21.828 0.297 11.258 1 38.81 277 ARG A CA 1
ATOM 2113 C C . ARG A 1 277 ? 21.203 0.069 12.625 1 38.81 277 ARG A C 1
ATOM 2115 O O . ARG A 1 277 ? 21.922 -0.114 13.617 1 38.81 277 ARG A O 1
ATOM 2122 N N . SER A 1 278 ? 20.094 0.606 12.914 1 42.19 278 SER A N 1
ATOM 2123 C CA . SER A 1 278 ? 19.422 0.318 14.18 1 42.19 278 SER A CA 1
ATOM 2124 C C . SER A 1 278 ? 19.672 -1.124 14.617 1 42.19 278 SER A C 1
ATOM 2126 O O . SER A 1 278 ? 19.547 -2.049 13.812 1 42.19 278 SER A O 1
ATOM 2128 N N . ARG A 1 279 ? 20.516 -1.349 15.68 1 44.09 279 ARG A N 1
ATOM 2129 C CA . ARG A 1 279 ? 21.109 -2.49 16.359 1 44.09 279 ARG A CA 1
ATOM 2130 C C . ARG A 1 279 ? 20.062 -3.562 16.656 1 44.09 279 ARG A C 1
ATOM 2132 O O . ARG A 1 279 ? 20.328 -4.754 16.469 1 44.09 279 ARG A O 1
ATOM 2139 N N . ILE A 1 280 ? 18.984 -3.035 17.141 1 46.28 280 ILE A N 1
ATOM 2140 C CA . ILE A 1 280 ? 18.188 -4.113 17.703 1 46.28 280 ILE A CA 1
ATOM 2141 C C . ILE A 1 280 ? 17.5 -4.891 16.594 1 46.28 280 ILE A C 1
ATOM 2143 O O . ILE A 1 280 ? 17.5 -6.125 16.578 1 46.28 280 ILE A O 1
ATOM 2147 N N . LEU A 1 281 ? 16.766 -4.074 15.688 1 52.78 281 LEU A N 1
ATOM 2148 C CA . LEU A 1 281 ? 16.172 -4.82 14.586 1 52.78 281 LEU A CA 1
ATOM 2149 C C . LEU A 1 281 ? 17.25 -5.523 13.766 1 52.78 281 LEU A C 1
ATOM 2151 O O . LEU A 1 281 ? 17.062 -6.66 13.328 1 52.78 281 LEU A O 1
ATOM 2155 N N . GLY A 1 282 ? 18.328 -4.695 13.531 1 51.09 282 GLY A N 1
ATOM 2156 C CA . GLY A 1 282 ? 19.453 -5.355 12.898 1 51.09 282 GLY A CA 1
ATOM 2157 C C . GLY A 1 282 ? 19.891 -6.609 13.633 1 51.09 282 GLY A C 1
ATOM 2158 O O . GLY A 1 282 ? 20.156 -7.637 13.008 1 51.09 282 GLY A O 1
ATOM 2159 N N . TYR A 1 283 ? 19.969 -6.352 14.922 1 48.41 283 TYR A N 1
ATOM 2160 C CA . TYR A 1 283 ? 20.359 -7.5 15.734 1 48.41 283 TYR A CA 1
ATOM 2161 C C . TYR A 1 283 ? 19.281 -8.578 15.688 1 48.41 283 TYR A C 1
ATOM 2163 O O . TYR A 1 283 ? 19.594 -9.766 15.555 1 48.41 283 TYR A O 1
ATOM 2171 N N . PHE A 1 284 ? 18.047 -8.094 15.906 1 51.88 284 PHE A N 1
ATOM 2172 C CA . PHE A 1 284 ? 16.969 -9.062 15.875 1 51.88 284 PHE A CA 1
ATOM 2173 C C . PHE A 1 284 ? 16.828 -9.695 14.492 1 51.88 284 PHE A C 1
ATOM 2175 O O . PHE A 1 284 ? 16.641 -10.906 14.367 1 51.88 284 PHE A O 1
ATOM 2182 N N . LEU A 1 285 ? 16.969 -8.781 13.547 1 54.06 285 LEU A N 1
ATOM 2183 C CA . LEU A 1 285 ? 16.906 -9.312 12.188 1 54.06 285 LEU A CA 1
ATOM 2184 C C . LEU A 1 285 ? 18.188 -10.047 11.828 1 54.06 285 LEU A C 1
ATOM 2186 O O . LEU A 1 285 ? 18.172 -10.93 10.969 1 54.06 285 LEU A O 1
ATOM 2190 N N . SER A 1 286 ? 19.297 -9.547 12.422 1 50.66 286 SER A N 1
ATOM 2191 C CA . SER A 1 286 ? 20.562 -10.227 12.188 1 50.66 286 SER A CA 1
ATOM 2192 C C . SER A 1 286 ? 20.516 -11.68 12.648 1 50.66 286 SER A C 1
ATOM 2194 O O . SER A 1 286 ? 21.234 -12.531 12.125 1 50.66 286 SER A O 1
ATOM 2196 N N . ILE A 1 287 ? 19.875 -11.828 13.688 1 46.31 287 ILE A N 1
ATOM 2197 C CA . ILE A 1 287 ? 19.766 -13.219 14.109 1 46.31 287 ILE A CA 1
ATOM 2198 C C . ILE A 1 287 ? 19.156 -14.047 12.984 1 46.31 287 ILE A C 1
ATOM 2200 O O . ILE A 1 287 ? 19.453 -15.242 12.859 1 46.31 287 ILE A O 1
ATOM 2204 N N . PHE A 1 288 ? 18.328 -13.391 12.211 1 49.62 288 PHE A N 1
ATOM 2205 C CA . PHE A 1 288 ? 17.516 -14.117 11.234 1 49.62 288 PHE A CA 1
ATOM 2206 C C . PHE A 1 288 ? 18.062 -13.922 9.828 1 49.62 288 PHE A C 1
ATOM 2208 O O . PHE A 1 288 ? 17.344 -14.125 8.844 1 49.62 288 PHE A O 1
ATOM 2215 N N . ARG A 1 289 ? 19.281 -13.32 9.781 1 52.97 289 ARG A N 1
ATOM 2216 C CA . ARG A 1 289 ? 19.969 -12.633 8.695 1 52.97 289 ARG A CA 1
ATOM 2217 C C . ARG A 1 289 ? 20.406 -13.609 7.613 1 52.97 289 ARG A C 1
ATOM 2219 O O . ARG A 1 289 ? 21.188 -13.25 6.723 1 52.97 289 ARG A O 1
ATOM 2226 N N . ARG A 1 290 ? 19.984 -14.781 7.578 1 60.53 290 ARG A N 1
ATOM 2227 C CA . ARG A 1 290 ? 20.656 -15.375 6.422 1 60.53 290 ARG A CA 1
ATOM 2228 C C . ARG A 1 290 ? 20.094 -14.805 5.117 1 60.53 290 ARG A C 1
ATOM 2230 O O . ARG A 1 290 ? 18.891 -14.875 4.871 1 60.53 290 ARG A O 1
ATOM 2237 N N . PRO A 1 291 ? 20.922 -13.922 4.418 1 71.69 291 PRO A N 1
ATOM 2238 C CA . PRO A 1 291 ? 20.484 -13.516 3.084 1 71.69 291 PRO A CA 1
ATOM 2239 C C . PRO A 1 291 ? 20 -14.688 2.236 1 71.69 291 PRO A C 1
ATOM 2241 O O . PRO A 1 291 ? 20.531 -15.797 2.361 1 71.69 291 PRO A O 1
ATOM 2244 N N . VAL A 1 292 ? 18.875 -14.539 1.663 1 81.38 292 VAL A N 1
ATOM 2245 C CA . VAL A 1 292 ? 18.297 -15.578 0.82 1 81.38 292 VAL A CA 1
ATOM 2246 C C . VAL A 1 292 ? 18.609 -15.289 -0.647 1 81.38 292 VAL A C 1
ATOM 2248 O O . VAL A 1 292 ? 18.5 -14.141 -1.088 1 81.38 292 VAL A O 1
ATOM 2251 N N . THR A 1 293 ? 19.125 -16.281 -1.35 1 88.06 293 THR A N 1
ATOM 2252 C CA . THR A 1 293 ? 19.344 -16.141 -2.783 1 88.06 293 THR A CA 1
ATOM 2253 C C . THR A 1 293 ? 18.031 -16.156 -3.545 1 88.06 293 THR A C 1
ATOM 2255 O O . THR A 1 293 ? 17.031 -16.688 -3.051 1 88.06 293 THR A O 1
ATOM 2258 N N . PRO A 1 294 ? 18.047 -15.57 -4.707 1 92.06 294 PRO A N 1
ATOM 2259 C CA . PRO A 1 294 ? 16.828 -15.625 -5.52 1 92.06 294 PRO A CA 1
ATOM 2260 C C . PRO A 1 294 ? 16.375 -17.047 -5.828 1 92.06 294 PRO A C 1
ATOM 2262 O O . PRO A 1 294 ? 15.18 -17.328 -5.891 1 92.06 294 PRO A O 1
ATOM 2265 N N . GLU A 1 295 ? 17.328 -17.922 -5.957 1 92.81 295 GLU A N 1
ATOM 2266 C CA . GLU A 1 295 ? 17.016 -19.328 -6.234 1 92.81 295 GLU A CA 1
ATOM 2267 C C . GLU A 1 295 ? 16.312 -19.984 -5.043 1 92.81 295 GLU A C 1
ATOM 2269 O O . GLU A 1 295 ? 15.328 -20.688 -5.215 1 92.81 295 GLU A O 1
ATOM 2274 N N . GLU A 1 296 ? 16.844 -19.672 -3.887 1 91.56 296 GLU A N 1
ATOM 2275 C CA . GLU A 1 296 ? 16.234 -20.234 -2.68 1 91.56 296 GLU A CA 1
ATOM 2276 C C . GLU A 1 296 ? 14.828 -19.688 -2.465 1 91.56 296 GLU A C 1
ATOM 2278 O O . GLU A 1 296 ? 13.93 -20.422 -2.061 1 91.56 296 GLU A O 1
ATOM 2283 N N . ALA A 1 297 ? 14.688 -18.469 -2.723 1 93.06 297 ALA A N 1
ATOM 2284 C CA . ALA A 1 297 ? 13.367 -17.859 -2.59 1 93.06 297 ALA A CA 1
ATOM 2285 C C . ALA A 1 297 ? 12.383 -18.453 -3.59 1 93.06 297 ALA A C 1
ATOM 2287 O O . ALA A 1 297 ? 11.219 -18.703 -3.252 1 93.06 297 ALA A O 1
ATOM 2288 N N . ALA A 1 298 ? 12.852 -18.688 -4.801 1 95.81 298 ALA A N 1
ATOM 2289 C CA . ALA A 1 298 ? 12.008 -19.266 -5.836 1 95.81 298 ALA A CA 1
ATOM 2290 C C . ALA A 1 298 ? 11.586 -20.688 -5.461 1 95.81 298 ALA A C 1
ATOM 2292 O O . ALA A 1 298 ? 10.43 -21.078 -5.648 1 95.81 298 ALA A O 1
ATOM 2293 N N . GLU A 1 299 ? 12.523 -21.422 -4.941 1 94.62 299 GLU A N 1
ATOM 2294 C CA . GLU A 1 299 ? 12.219 -22.781 -4.512 1 94.62 299 GLU A CA 1
ATOM 2295 C C . GLU A 1 299 ? 11.18 -22.797 -3.4 1 94.62 299 GLU A C 1
ATOM 2297 O O . GLU A 1 299 ? 10.25 -23.609 -3.416 1 94.62 299 GLU A O 1
ATOM 2302 N N . ALA A 1 300 ? 11.367 -21.922 -2.504 1 93.88 300 ALA A N 1
ATOM 2303 C CA . ALA A 1 300 ? 10.398 -21.797 -1.416 1 93.88 300 ALA A CA 1
ATOM 2304 C C . ALA A 1 300 ? 9.031 -21.391 -1.944 1 93.88 300 ALA A C 1
ATOM 2306 O O . ALA A 1 300 ? 8 -21.859 -1.456 1 93.88 300 ALA A O 1
ATOM 2307 N N . CYS A 1 301 ? 9.023 -20.578 -2.883 1 9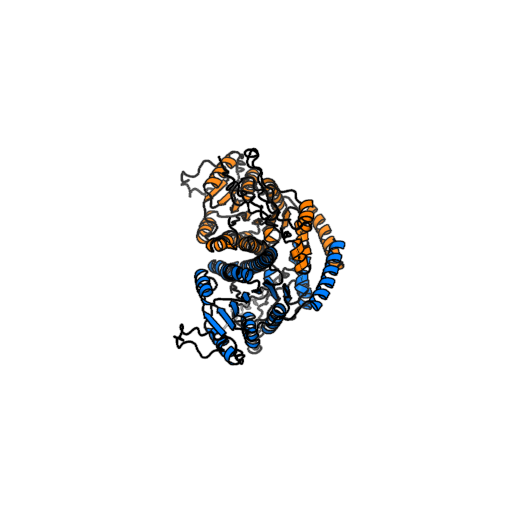6 301 CYS A N 1
ATOM 2308 C CA . CYS A 1 301 ? 7.77 -20.109 -3.465 1 96 301 CYS A CA 1
ATOM 2309 C C . CYS A 1 301 ? 7.035 -21.25 -4.164 1 96 301 CYS A C 1
ATOM 2311 O O . CYS A 1 301 ? 5.828 -21.406 -3.992 1 96 301 CYS A O 1
ATOM 2313 N N . VAL A 1 302 ? 7.75 -22.047 -4.98 1 96 302 VAL A N 1
ATOM 2314 C CA . VAL A 1 302 ? 7.137 -23.188 -5.672 1 96 302 VAL A CA 1
ATOM 2315 C C . VAL A 1 302 ? 6.578 -24.172 -4.656 1 96 302 VAL A C 1
ATOM 2317 O O . VAL A 1 302 ? 5.477 -24.703 -4.832 1 96 302 VAL A O 1
ATOM 2320 N N . TRP A 1 303 ? 7.355 -24.375 -3.637 1 93.62 303 TRP A N 1
ATOM 2321 C CA . TRP A 1 303 ? 6.871 -25.234 -2.561 1 93.62 303 TRP A CA 1
ATOM 2322 C C . TRP A 1 303 ? 5.574 -24.688 -1.97 1 93.62 303 TRP A C 1
ATOM 2324 O O . TRP A 1 303 ? 4.621 -25.438 -1.759 1 93.62 303 TRP A O 1
ATOM 2334 N N . ALA A 1 304 ? 5.512 -23.438 -1.724 1 94 304 ALA A N 1
ATOM 2335 C CA . ALA A 1 304 ? 4.332 -22.812 -1.146 1 94 304 ALA A CA 1
ATOM 2336 C C . ALA A 1 304 ? 3.129 -22.938 -2.076 1 94 304 ALA A C 1
ATOM 2338 O O . ALA A 1 304 ? 2.016 -23.234 -1.626 1 94 304 ALA A O 1
ATOM 2339 N N . ILE A 1 305 ? 3.371 -22.75 -3.346 1 94.44 305 ILE A N 1
ATOM 2340 C CA . ILE A 1 305 ? 2.305 -22.828 -4.34 1 94.44 305 ILE A CA 1
ATOM 2341 C C . ILE A 1 305 ? 1.756 -24.25 -4.402 1 94.44 305 ILE A C 1
ATOM 2343 O O . ILE A 1 305 ? 0.54 -24.453 -4.398 1 94.44 305 ILE A O 1
ATOM 2347 N N . THR A 1 306 ? 2.607 -25.234 -4.422 1 92.75 306 THR A N 1
ATOM 2348 C CA . THR A 1 306 ? 2.193 -26.625 -4.574 1 92.75 306 THR A CA 1
ATOM 2349 C C . THR A 1 306 ? 1.528 -27.141 -3.301 1 92.75 306 THR A C 1
ATOM 2351 O O . THR A 1 306 ? 0.739 -28.078 -3.342 1 92.75 306 THR A O 1
ATOM 2354 N N . HIS A 1 307 ? 1.809 -26.5 -2.148 1 90 307 HIS A N 1
ATOM 2355 C CA . HIS A 1 307 ? 1.234 -26.953 -0.885 1 90 307 HIS A CA 1
ATOM 2356 C C . HIS A 1 307 ? 0.092 -26.047 -0.445 1 90 307 HIS A C 1
ATOM 2358 O O . HIS A 1 307 ? -0.555 -26.297 0.573 1 90 307 HIS A O 1
ATOM 2364 N N . GLY A 1 308 ? -0.066 -25 -1.109 1 89.62 308 GLY A N 1
ATOM 2365 C CA . GLY A 1 308 ? -1.199 -24.125 -0.847 1 89.62 308 GLY A CA 1
ATOM 2366 C C . GLY A 1 308 ? -0.959 -23.172 0.304 1 89.62 308 GLY A C 1
ATOM 2367 O O . GLY A 1 308 ? -1.889 -22.828 1.038 1 89.62 308 GLY A O 1
ATOM 2368 N N . VAL A 1 309 ? 0.289 -22.797 0.548 1 90.62 309 VAL A N 1
ATOM 2369 C CA . VAL A 1 309 ? 0.616 -21.828 1.591 1 90.62 309 VAL A CA 1
ATOM 2370 C C . VAL A 1 309 ? 0.247 -20.422 1.125 1 90.62 309 VAL A C 1
ATOM 2372 O O . VAL A 1 309 ? 0.638 -20 0.034 1 90.62 309 VAL A O 1
ATOM 2375 N N . GLU A 1 310 ? -0.455 -19.703 1.92 1 92.88 310 GLU A N 1
ATOM 2376 C CA . GLU A 1 310 ? -1.021 -18.438 1.479 1 92.88 310 GLU A CA 1
ATOM 2377 C C . GLU A 1 310 ? -0.073 -17.281 1.773 1 92.88 310 GLU A C 1
ATOM 2379 O O . GLU A 1 310 ? -0.136 -16.234 1.119 1 92.88 310 GLU A O 1
ATOM 2384 N N . ARG A 1 311 ? 0.692 -17.328 2.818 1 92.81 311 ARG A N 1
ATOM 2385 C CA . ARG A 1 311 ? 1.688 -16.312 3.145 1 92.81 311 ARG A CA 1
ATOM 2386 C C . ARG A 1 311 ? 3.029 -16.953 3.49 1 92.81 311 ARG A C 1
ATOM 2388 O O . ARG A 1 311 ? 3.1 -17.828 4.359 1 92.81 311 ARG A O 1
ATOM 2395 N N . LEU A 1 312 ? 4.035 -16.516 2.762 1 91.62 312 LEU A N 1
ATOM 2396 C CA . LEU A 1 312 ? 5.379 -17.031 2.998 1 91.62 312 LEU A CA 1
ATOM 2397 C C . LEU A 1 312 ? 6.359 -15.898 3.27 1 91.62 312 LEU A C 1
ATOM 2399 O O . LEU A 1 312 ? 6.711 -15.141 2.357 1 91.62 312 LEU A O 1
ATOM 2403 N N . TYR A 1 313 ? 6.711 -15.727 4.488 1 88.56 313 TYR A N 1
ATOM 2404 C CA . TYR A 1 313 ? 7.738 -14.781 4.891 1 88.56 313 TYR A CA 1
ATOM 2405 C C . TYR A 1 313 ? 9.102 -15.461 4.988 1 88.56 313 TYR A C 1
ATOM 2407 O O . TYR A 1 313 ? 9.227 -16.516 5.609 1 88.56 313 TYR A O 1
ATOM 2415 N N . ILE A 1 314 ? 10.086 -14.867 4.344 1 85.69 314 ILE A N 1
ATOM 2416 C CA . ILE A 1 314 ? 11.445 -15.383 4.457 1 85.69 314 ILE A CA 1
ATOM 2417 C C . ILE A 1 314 ? 12.359 -14.312 5.055 1 85.69 314 ILE A C 1
ATOM 2419 O O . ILE A 1 314 ? 12.648 -13.297 4.41 1 85.69 314 ILE A O 1
ATOM 2423 N N . PRO A 1 315 ? 12.906 -14.484 6.23 1 82.69 315 PRO A N 1
ATOM 2424 C CA . PRO A 1 315 ? 12.617 -15.562 7.18 1 82.69 315 PRO A CA 1
ATOM 2425 C C . PRO A 1 315 ? 11.25 -15.422 7.832 1 82.69 315 PRO A C 1
ATOM 2427 O O . PRO A 1 315 ? 10.609 -14.367 7.723 1 82.69 315 PRO A O 1
ATOM 2430 N N . TYR A 1 316 ? 10.766 -16.453 8.484 1 75.88 316 TYR A N 1
ATOM 2431 C CA . TYR A 1 316 ? 9.438 -16.484 9.086 1 75.88 316 TYR A CA 1
ATOM 2432 C C . TYR A 1 316 ? 9.312 -15.453 10.195 1 75.88 316 TYR A C 1
ATOM 2434 O O . TYR A 1 316 ? 8.211 -14.977 10.484 1 75.88 316 TYR A O 1
ATOM 2442 N N . SER A 1 317 ? 10.398 -15.039 10.758 1 74.06 317 SER A N 1
ATOM 2443 C CA . SER A 1 317 ? 10.406 -14.102 11.875 1 74.06 317 SER A CA 1
ATOM 2444 C C . SER A 1 317 ? 9.898 -12.727 11.453 1 74.06 317 SER A C 1
ATOM 2446 O O . SER A 1 317 ? 9.562 -11.898 12.297 1 74.06 317 SER A O 1
ATOM 2448 N N . LEU A 1 318 ? 9.797 -12.523 10.156 1 77.5 318 LEU A N 1
ATOM 2449 C CA . LEU A 1 318 ? 9.258 -11.266 9.656 1 77.5 318 LEU A CA 1
ATOM 2450 C C . LEU A 1 318 ? 7.816 -11.07 10.117 1 77.5 318 LEU A C 1
ATOM 2452 O O . LEU A 1 318 ? 7.332 -9.938 10.188 1 77.5 318 LEU A O 1
ATOM 2456 N N . LEU A 1 319 ? 7.219 -12.133 10.461 1 74.75 319 LEU A N 1
ATOM 2457 C CA . LEU A 1 319 ? 5.844 -12.062 10.945 1 74.75 319 LEU A CA 1
ATOM 2458 C C . LEU A 1 319 ? 5.77 -11.289 12.258 1 74.75 319 LEU A C 1
ATOM 2460 O O . LEU A 1 319 ? 4.762 -10.641 12.539 1 74.75 319 LEU A O 1
ATOM 2464 N N . PHE A 1 320 ? 6.867 -11.234 12.945 1 72.12 320 PHE A N 1
ATOM 2465 C CA . PHE A 1 320 ? 6.887 -10.578 14.242 1 72.12 320 PHE A CA 1
ATOM 2466 C C . PHE A 1 320 ? 6.867 -9.062 14.086 1 72.12 320 PHE A C 1
ATOM 2468 O O . PHE A 1 320 ? 6.488 -8.336 15.008 1 72.12 320 PHE A O 1
ATOM 2475 N N . LEU A 1 321 ? 7.254 -8.633 12.969 1 73.69 321 LEU A N 1
ATOM 2476 C CA . LEU A 1 321 ? 7.227 -7.199 12.719 1 73.69 321 LEU A CA 1
ATOM 2477 C C . LEU A 1 321 ? 5.809 -6.652 12.859 1 73.69 321 LEU A C 1
ATOM 2479 O O . LEU A 1 321 ? 5.621 -5.5 13.25 1 73.69 321 LEU A O 1
ATOM 2483 N N . THR A 1 322 ? 4.871 -7.504 12.539 1 73.12 322 THR A N 1
ATOM 2484 C CA . THR A 1 322 ? 3.48 -7.078 12.656 1 73.12 322 THR A CA 1
ATOM 2485 C C . THR A 1 322 ? 3.117 -6.812 14.109 1 73.12 322 THR A C 1
ATOM 2487 O O . THR A 1 322 ? 2.301 -5.938 14.406 1 73.12 322 THR A O 1
ATOM 2490 N N . LEU A 1 323 ? 3.812 -7.434 15.016 1 71.81 323 LEU A N 1
ATOM 2491 C CA . LEU A 1 323 ? 3.539 -7.262 16.438 1 71.81 323 LEU A CA 1
ATOM 2492 C C . LEU A 1 323 ? 4.121 -5.945 16.953 1 71.81 323 LEU A C 1
ATOM 2494 O O . LEU A 1 323 ? 3.553 -5.32 17.844 1 71.81 323 LEU A O 1
ATOM 2498 N N . PHE A 1 324 ? 5.152 -5.543 16.328 1 77.06 324 PHE A N 1
ATOM 2499 C CA . PHE A 1 324 ? 5.812 -4.32 16.781 1 77.06 324 PHE A CA 1
ATOM 2500 C C . PHE A 1 324 ? 4.98 -3.096 16.422 1 77.06 324 PHE A C 1
ATOM 2502 O O . PHE A 1 324 ? 5.172 -2.02 16.984 1 77.06 324 PHE A O 1
ATOM 2509 N N . ARG A 1 325 ? 4.113 -3.295 15.5 1 79.12 325 ARG A N 1
ATOM 2510 C CA . ARG A 1 325 ? 3.289 -2.166 15.086 1 79.12 325 ARG A CA 1
ATOM 2511 C C . ARG A 1 325 ? 2.326 -1.751 16.188 1 79.12 325 ARG A C 1
ATOM 2513 O O . ARG A 1 325 ? 1.741 -0.667 16.141 1 79.12 325 ARG A O 1
ATOM 2520 N N . PHE A 1 326 ? 2.277 -2.561 17.188 1 76.75 326 PHE A N 1
ATOM 2521 C CA . PHE A 1 326 ? 1.414 -2.248 18.328 1 76.75 326 PHE A CA 1
ATOM 2522 C C . PHE A 1 326 ? 2.104 -1.285 19.281 1 76.75 326 PHE A C 1
ATOM 2524 O O . PHE A 1 326 ? 1.45 -0.66 20.109 1 76.75 326 PHE A O 1
ATOM 2531 N N . LEU A 1 327 ? 3.33 -1.063 19.156 1 77.06 327 LEU A N 1
ATOM 2532 C CA . LEU A 1 327 ? 4.098 -0.154 20 1 77.06 327 LEU A CA 1
ATOM 2533 C C . LEU A 1 327 ? 3.812 1.299 19.641 1 77.06 327 LEU A C 1
ATOM 2535 O O . LEU A 1 327 ? 3.396 1.59 18.516 1 77.06 327 LEU A O 1
ATOM 2539 N N . PRO A 1 328 ? 4.031 2.154 20.703 1 77.94 328 PRO A N 1
ATOM 2540 C CA . PRO A 1 328 ? 3.971 3.568 20.328 1 77.94 328 PRO A CA 1
ATOM 2541 C C . PRO A 1 328 ? 4.891 3.908 19.156 1 77.94 328 PRO A C 1
ATOM 2543 O O . PRO A 1 328 ? 5.957 3.311 19.016 1 77.94 328 PRO A O 1
ATOM 2546 N N . VAL A 1 329 ? 4.453 4.836 18.391 1 81.44 329 VAL A N 1
ATOM 2547 C CA . VAL A 1 329 ? 5.066 5.125 17.094 1 81.44 329 VAL A CA 1
ATOM 2548 C C . VAL A 1 329 ? 6.555 5.414 17.297 1 81.44 329 VAL A C 1
ATOM 2550 O O . VAL A 1 329 ? 7.398 4.867 16.578 1 81.44 329 VAL A O 1
ATOM 2553 N N . PRO A 1 330 ? 6.957 6.262 18.25 1 79.69 330 PRO A N 1
ATOM 2554 C CA . PRO A 1 330 ? 8.391 6.531 18.391 1 79.69 330 PRO A CA 1
ATOM 2555 C C . PRO A 1 330 ? 9.203 5.27 18.688 1 79.69 330 PRO A C 1
ATOM 2557 O O . PRO A 1 330 ? 10.336 5.137 18.219 1 79.69 330 PRO A O 1
ATOM 2560 N N . TRP A 1 331 ? 8.641 4.34 19.422 1 77.25 331 TRP A N 1
ATOM 2561 C CA . TRP A 1 331 ? 9.336 3.096 19.719 1 77.25 331 TRP A CA 1
ATOM 2562 C C . TRP A 1 331 ? 9.383 2.188 18.5 1 77.25 331 TRP A C 1
ATOM 2564 O O . TRP A 1 331 ? 10.414 1.56 18.234 1 77.25 331 TRP A O 1
ATOM 2574 N N . PHE A 1 332 ? 8.258 2.156 17.906 1 83.94 332 PHE A N 1
ATOM 2575 C CA . PHE A 1 332 ? 8.211 1.362 16.688 1 83.94 332 PHE A CA 1
ATOM 2576 C C . PHE A 1 332 ? 9.234 1.864 15.672 1 83.94 332 PHE A C 1
ATOM 2578 O O . PHE A 1 332 ? 9.969 1.071 15.078 1 83.94 332 PHE A O 1
ATOM 2585 N N . MET A 1 333 ? 9.312 3.17 15.562 1 82.81 333 MET A N 1
ATOM 2586 C CA . MET A 1 333 ? 10.25 3.768 14.625 1 82.81 333 MET A CA 1
ATOM 2587 C C . MET A 1 333 ? 11.695 3.502 15.055 1 82.81 333 MET A C 1
ATOM 2589 O O . MET A 1 333 ? 12.578 3.346 14.211 1 82.81 333 MET A O 1
ATOM 2593 N N . TRP A 1 334 ? 11.867 3.514 16.266 1 75.75 334 TRP A N 1
ATOM 2594 C CA . TRP A 1 334 ? 13.195 3.211 16.797 1 75.75 334 TRP A CA 1
ATOM 2595 C C . TRP A 1 334 ? 13.609 1.787 16.438 1 75.75 334 TRP A C 1
ATOM 2597 O O . TRP A 1 334 ? 14.781 1.528 16.141 1 75.75 334 TRP A O 1
ATOM 2607 N N . VAL A 1 335 ? 12.648 0.969 16.391 1 73.31 335 VAL A N 1
ATOM 2608 C CA . VAL A 1 335 ? 12.914 -0.437 16.094 1 73.31 335 VAL A CA 1
ATOM 2609 C C . VAL A 1 335 ? 13.227 -0.608 14.617 1 73.31 335 VAL A C 1
ATOM 2611 O O . VAL A 1 335 ? 14.117 -1.371 14.242 1 73.31 335 VAL A O 1
ATOM 2614 N N . ILE A 1 336 ? 12.57 0.157 13.828 1 74.44 336 ILE A N 1
ATOM 2615 C CA . ILE A 1 336 ? 12.648 -0.142 12.398 1 74.44 336 ILE A CA 1
ATOM 2616 C C . ILE A 1 336 ? 13.648 0.789 11.727 1 74.44 336 ILE A C 1
ATOM 2618 O O . ILE A 1 336 ? 14.102 0.524 10.609 1 74.44 336 ILE A O 1
ATOM 2622 N N . SER A 1 337 ? 13.844 2.09 12.266 1 69.06 337 SER A N 1
ATOM 2623 C CA . SER A 1 337 ? 14.75 3.047 11.633 1 69.06 337 SER A CA 1
ATOM 2624 C C . SER A 1 337 ? 16.203 2.764 12 1 69.06 337 SER A C 1
ATOM 2626 O O . SER A 1 337 ? 16.5 2.379 13.141 1 69.06 337 SER A O 1
ATOM 2628 N N . PRO A 1 338 ? 17.125 2.912 10.93 1 54.22 338 PRO A N 1
ATOM 2629 C CA . PRO A 1 338 ? 18.547 2.729 11.242 1 54.22 338 PRO A CA 1
ATOM 2630 C C . PRO A 1 338 ? 19.125 3.859 12.094 1 54.22 338 PRO A C 1
ATOM 2632 O O . PRO A 1 338 ? 18.641 4.992 12.023 1 54.22 338 PRO A O 1
ATOM 2635 N N . SER A 1 339 ? 19.609 3.693 13.273 1 43.69 339 SER A N 1
ATOM 2636 C CA . SER A 1 339 ? 20.234 4.688 14.148 1 43.69 339 SER A CA 1
ATOM 2637 C C . SER A 1 339 ? 21.188 5.582 13.367 1 43.69 339 SER A C 1
ATOM 2639 O O . SER A 1 339 ? 22.062 5.094 12.641 1 43.69 339 SER A O 1
ATOM 2641 N N . THR A 1 340 ? 20.828 6.742 12.867 1 40.62 340 THR A N 1
ATOM 2642 C CA . THR A 1 340 ? 21.797 7.723 12.383 1 40.62 340 THR A CA 1
ATOM 2643 C C . THR A 1 340 ? 22.844 8.031 13.453 1 40.62 340 THR A C 1
ATOM 2645 O O . THR A 1 340 ? 22.5 8.469 14.555 1 40.62 340 THR A O 1
ATOM 2648 N N . GLN A 1 341 ? 23.891 7.375 13.68 1 33.34 341 GLN A N 1
ATOM 2649 C CA . GLN A 1 341 ? 24.969 7.969 14.469 1 33.34 341 GLN A CA 1
ATOM 2650 C C . GLN A 1 341 ? 25.312 9.367 13.953 1 33.34 341 GLN A C 1
ATOM 2652 O O . GLN A 1 341 ? 25.562 9.555 12.758 1 33.34 341 GLN A O 1
ATOM 2657 N N . SER A 1 342 ? 24.922 10.43 14.602 1 33.53 342 SER A N 1
ATOM 2658 C CA . SER A 1 342 ? 25.625 11.711 14.531 1 33.53 342 SER A CA 1
ATOM 2659 C C . SER A 1 342 ? 27.125 11.516 14.469 1 33.53 342 SER A C 1
ATOM 2661 O O . SER A 1 342 ? 27.75 11.07 15.438 1 33.53 342 SER A O 1
ATOM 2663 N N . THR A 1 343 ? 27.672 10.984 13.461 1 32.66 343 THR A N 1
ATOM 2664 C CA . THR A 1 343 ? 29.125 11.211 13.406 1 32.66 343 THR A CA 1
ATOM 2665 C C . THR A 1 343 ? 29.438 12.695 13.555 1 32.66 343 THR A C 1
ATOM 2667 O O . THR A 1 343 ? 29.047 13.508 12.711 1 32.66 343 THR A O 1
ATOM 2670 N N . ASN A 1 344 ? 29.641 13.18 14.711 1 31.05 344 ASN A N 1
ATOM 2671 C CA . ASN A 1 344 ? 30.5 14.344 14.922 1 31.05 344 ASN A CA 1
ATOM 2672 C C . ASN A 1 344 ? 31.75 14.273 14.055 1 31.05 344 ASN A C 1
ATOM 2674 O O . ASN A 1 344 ? 32.625 13.445 14.297 1 31.05 344 ASN A O 1
ATOM 2678 N N . VAL A 1 345 ? 31.719 14.391 12.82 1 31.91 345 VAL A N 1
ATOM 2679 C CA . VAL A 1 345 ? 32.938 14.742 12.086 1 31.91 345 VAL A CA 1
ATOM 2680 C C . VAL A 1 345 ? 33.656 15.875 12.805 1 31.91 345 VAL A C 1
ATOM 2682 O O . VAL A 1 345 ? 33.156 17 12.852 1 31.91 345 VAL A O 1
ATOM 2685 N N . GLU A 1 346 ? 34.281 15.586 13.852 1 30.75 346 GLU A N 1
ATOM 2686 C CA . GLU A 1 346 ? 35.375 16.484 14.18 1 30.75 346 GLU A CA 1
ATOM 2687 C C . GLU A 1 346 ? 36.25 16.75 12.953 1 30.75 346 GLU A C 1
ATOM 2689 O O . GLU A 1 346 ? 36.875 15.836 12.406 1 30.75 346 GLU A O 1
ATOM 2694 N N . THR A 1 347 ? 35.781 17.641 12.094 1 30.88 347 THR A N 1
ATOM 2695 C CA . THR A 1 347 ? 36.688 18.344 11.195 1 30.88 347 THR A CA 1
ATOM 2696 C C . THR A 1 347 ? 38.031 18.547 11.852 1 30.88 347 THR A C 1
ATOM 2698 O O . THR A 1 347 ? 38.156 19.328 12.797 1 30.88 347 THR A O 1
ATOM 2701 N N . SER A 1 348 ? 38.719 17.5 12.055 1 28.62 348 SER A N 1
ATOM 2702 C CA . SER A 1 348 ? 40.125 17.781 12.359 1 28.62 348 SER A CA 1
ATOM 2703 C C . SER A 1 348 ? 40.688 18.844 11.43 1 28.62 348 SER A C 1
ATOM 2705 O O . SER A 1 348 ? 40.719 18.672 10.211 1 28.62 348 SER A O 1
ATOM 2707 N N . LYS A 1 349 ? 40.5 20.141 11.805 1 32.84 349 LYS A N 1
ATOM 2708 C CA . LYS A 1 349 ? 41.344 21.234 11.367 1 32.84 349 LYS A CA 1
ATOM 2709 C C . LYS A 1 349 ? 42.781 20.797 11.195 1 32.84 349 LYS A C 1
ATOM 2711 O O . LYS A 1 349 ? 43.469 20.5 12.172 1 32.84 349 LYS A O 1
ATOM 2716 N N . GLY A 1 350 ? 43.031 19.844 10.25 1 27.58 350 GLY A N 1
ATOM 2717 C CA . GLY A 1 350 ? 44.406 19.625 9.844 1 27.58 350 GLY A CA 1
ATOM 2718 C C . GLY A 1 350 ? 45.25 20.891 9.82 1 27.58 350 GLY A C 1
ATOM 2719 O O . GLY A 1 350 ? 44.844 21.891 9.211 1 27.58 350 GLY A O 1
ATOM 2720 N N . ASN A 1 351 ? 45.875 21.172 10.938 1 29.36 351 ASN A N 1
ATOM 2721 C CA . ASN A 1 351 ? 47 22.109 11.062 1 29.36 351 ASN A CA 1
ATOM 2722 C C . ASN A 1 351 ? 47.906 22.062 9.836 1 29.36 351 ASN A C 1
ATOM 2724 O O . ASN A 1 351 ? 48.594 21.078 9.602 1 29.36 351 ASN A O 1
ATOM 2728 N N . CYS A 1 352 ? 47.25 22.406 8.68 1 27.5 352 CYS A N 1
ATOM 2729 C CA . CYS A 1 352 ? 48.25 22.656 7.641 1 27.5 352 CYS A CA 1
ATOM 2730 C C . CYS A 1 352 ? 49.438 23.422 8.195 1 27.5 352 CYS A C 1
ATOM 2732 O O . CYS A 1 352 ? 49.281 24.484 8.789 1 27.5 352 CYS A O 1
ATOM 2734 N N . PRO A 1 353 ? 50.406 22.656 8.625 1 29.08 353 PRO A N 1
ATOM 2735 C CA . PRO A 1 353 ? 51.594 23.328 9.102 1 29.08 353 PRO A CA 1
ATOM 2736 C C . PRO A 1 353 ? 51.938 24.578 8.281 1 29.08 353 PRO A C 1
ATOM 2738 O O . PRO A 1 353 ? 51.781 24.578 7.059 1 29.08 353 PRO A O 1
ATOM 2741 N N . SER A 1 354 ? 51.469 25.781 8.844 1 27.97 354 SER A N 1
ATOM 2742 C CA . SER A 1 354 ? 52 27.031 8.305 1 27.97 354 SER A CA 1
ATOM 2743 C C . SER A 1 354 ? 53.438 26.859 7.832 1 27.97 354 SER A C 1
ATOM 2745 O O . SER A 1 354 ? 54.281 26.359 8.57 1 27.97 354 SER A O 1
ATOM 2747 N N . GLU A 1 355 ? 53.531 26.438 6.527 1 26.89 355 GLU A N 1
ATOM 2748 C CA . GLU A 1 355 ? 54.844 26.531 5.895 1 26.89 355 GLU A CA 1
ATOM 2749 C C . GLU A 1 355 ? 55.625 27.703 6.445 1 26.89 355 GLU A C 1
ATOM 2751 O O . GLU A 1 355 ? 55.125 28.828 6.484 1 26.89 355 GLU A O 1
ATOM 2756 N N . SER A 1 356 ? 56.469 27.484 7.539 1 27.67 356 SER A N 1
ATOM 2757 C CA . SER A 1 356 ? 57.531 28.359 8.008 1 27.67 356 SER A CA 1
ATOM 2758 C C . SER A 1 356 ? 58.125 29.156 6.855 1 27.67 356 SER A C 1
ATOM 2760 O O . SER A 1 356 ? 58.281 28.641 5.75 1 27.67 356 SER A O 1
ATOM 2762 N N . ASP A 1 357 ? 57.844 30.547 6.926 1 25.5 357 ASP A N 1
ATOM 2763 C CA . ASP A 1 357 ? 58.438 31.641 6.176 1 25.5 357 ASP A CA 1
ATOM 2764 C C . ASP A 1 357 ? 59.938 31.391 5.965 1 25.5 357 ASP A C 1
ATOM 2766 O O . ASP A 1 357 ? 60.75 31.609 6.871 1 25.5 357 ASP A O 1
ATOM 2770 N N . SER A 1 358 ? 60.406 30.219 5.453 1 27.7 358 SER A N 1
ATOM 2771 C CA . SER A 1 358 ? 61.812 30.141 5.164 1 27.7 358 SER A CA 1
ATOM 2772 C C . SER A 1 358 ? 62.281 31.312 4.305 1 27.7 358 SER A C 1
ATOM 2774 O O . SER A 1 358 ? 63.219 31.203 3.543 1 27.7 358 SER A O 1
ATOM 2776 N N . SER A 1 359 ? 61.312 32.438 4.129 1 23.8 359 SER A N 1
ATOM 2777 C CA . SER A 1 359 ? 61.938 33.344 3.16 1 23.8 359 SER A CA 1
ATOM 2778 C C . SER A 1 359 ? 63.375 33.625 3.508 1 23.8 359 SER A C 1
ATOM 2780 O O . SER A 1 359 ? 64.25 33.469 2.654 1 23.8 359 SER A O 1
ATOM 2782 N N . ARG A 1 360 ? 63.562 34.906 3.941 1 25.38 360 ARG A N 1
ATOM 2783 C CA . ARG A 1 360 ? 64.438 35.938 3.375 1 25.38 360 ARG A CA 1
ATOM 2784 C C . ARG A 1 360 ? 65.875 35.812 3.92 1 25.38 360 ARG A C 1
ATOM 2786 O O . ARG A 1 360 ? 66.188 36.406 4.957 1 25.38 360 ARG A O 1
ATOM 2793 N N . SER A 1 361 ? 66.312 34.562 4.223 1 23.62 361 SER A N 1
ATOM 2794 C CA . SER A 1 361 ? 67.688 34.625 4.664 1 23.62 361 SER A CA 1
ATOM 2795 C C . SER A 1 361 ? 68.562 35.281 3.604 1 23.62 361 SER A C 1
ATOM 2797 O O . SER A 1 361 ? 69.812 35.125 3.629 1 23.62 361 SER A O 1
ATOM 2799 N N . SER A 1 362 ? 68 35.938 2.484 1 24.67 362 SER A N 1
ATOM 2800 C CA . SER A 1 362 ? 69.125 36.344 1.642 1 24.67 362 SER A CA 1
ATOM 2801 C C . SER A 1 362 ? 70.188 37.094 2.439 1 24.67 362 SER A C 1
ATOM 2803 O O . SER A 1 362 ? 69.875 38.031 3.189 1 24.67 362 SER A O 1
ATOM 2805 N N . SER A 1 363 ? 71.438 36.594 2.498 1 23.47 363 SER A N 1
ATOM 2806 C CA . SER A 1 363 ? 72.875 36.812 2.832 1 23.47 363 SER A CA 1
ATOM 2807 C C . SER A 1 363 ? 73.312 38.219 2.488 1 23.47 363 SER A C 1
ATOM 2809 O O . SER A 1 363 ? 72.75 38.844 1.549 1 23.47 363 SER A O 1
ATOM 2811 N N . GLU A 1 364 ? 74.125 38.969 3.43 1 24.11 364 GLU A N 1
ATOM 2812 C CA . GLU A 1 364 ? 75.125 40.031 3.604 1 24.11 364 GLU A CA 1
ATOM 2813 C C . GLU A 1 364 ? 76.062 40.062 2.422 1 24.11 364 GLU A C 1
ATOM 2815 O O . GLU A 1 364 ? 76.75 41.094 2.213 1 24.11 364 GLU A O 1
ATOM 2820 N N . LYS A 1 365 ? 76.375 39.156 1.49 1 23.53 365 LYS A N 1
ATOM 2821 C CA . LYS A 1 365 ? 77.5 39.781 0.823 1 23.53 365 LYS A CA 1
ATOM 2822 C C . LYS A 1 365 ? 77.062 41 0.016 1 23.53 365 LYS A C 1
ATOM 2824 O O . LYS A 1 365 ? 76.062 40.969 -0.668 1 23.53 365 LYS A O 1
ATOM 2829 N N . MET B 1 1 ? 7.285 -14.406 23.359 1 47.84 1 MET B N 1
ATOM 2830 C CA . MET B 1 1 ? 6.148 -13.664 22.812 1 47.84 1 MET B CA 1
ATOM 2831 C C . MET B 1 1 ? 5.445 -12.875 23.922 1 47.84 1 MET B C 1
ATOM 2833 O O . MET B 1 1 ? 5.207 -11.672 23.766 1 47.84 1 MET B O 1
ATOM 2837 N N . ILE B 1 2 ? 5.266 -13.492 25.156 1 49 2 ILE B N 1
ATOM 2838 C CA . ILE B 1 2 ? 4.637 -12.82 26.297 1 49 2 ILE B CA 1
ATOM 2839 C C . ILE B 1 2 ? 5.512 -11.656 26.75 1 49 2 ILE B C 1
ATOM 2841 O O . ILE B 1 2 ? 5.012 -10.562 27.031 1 49 2 ILE B O 1
ATOM 2845 N N . PHE B 1 3 ? 6.586 -12.008 26.688 1 54.28 3 PHE B N 1
ATOM 2846 C CA . PHE B 1 3 ? 7.539 -11 27.141 1 54.28 3 PHE B CA 1
ATOM 2847 C C . PHE B 1 3 ? 7.539 -9.797 26.203 1 54.28 3 PHE B C 1
ATOM 2849 O O . PHE B 1 3 ? 7.594 -8.648 26.656 1 54.28 3 PHE B O 1
ATOM 2856 N N . LEU B 1 4 ? 7.258 -10.078 25 1 59.28 4 LEU B N 1
ATOM 2857 C CA . LEU B 1 4 ? 7.254 -8.984 24.047 1 59.28 4 LEU B CA 1
ATOM 2858 C C . LEU B 1 4 ? 5.988 -8.141 24.188 1 59.28 4 LEU B C 1
ATOM 2860 O O . LEU B 1 4 ? 6.035 -6.918 24.062 1 59.28 4 LEU B O 1
ATOM 2864 N N . LEU B 1 5 ? 5 -8.828 24.5 1 56.81 5 LEU B N 1
ATOM 2865 C CA . LEU B 1 5 ? 3.742 -8.109 24.688 1 56.81 5 LEU B CA 1
ATOM 2866 C C . LEU B 1 5 ? 3.783 -7.25 25.938 1 56.81 5 LEU B C 1
ATOM 2868 O O . LEU B 1 5 ? 3.285 -6.121 25.953 1 56.81 5 LEU B O 1
ATOM 2872 N N . PHE B 1 6 ? 4.316 -7.93 26.969 1 57.53 6 PHE B N 1
ATOM 2873 C CA . PHE B 1 6 ? 4.457 -7.184 28.219 1 57.53 6 PHE B CA 1
ATOM 2874 C C . PHE B 1 6 ? 5.332 -5.953 28.016 1 57.53 6 PHE B C 1
ATOM 2876 O O . PHE B 1 6 ? 5 -4.863 28.484 1 57.53 6 PHE B O 1
ATOM 2883 N N . ILE B 1 7 ? 6.258 -6.137 27.328 1 60.25 7 ILE B N 1
ATOM 2884 C CA . ILE B 1 7 ? 7.172 -5.031 27.062 1 60.25 7 ILE B CA 1
ATOM 2885 C C . ILE B 1 7 ? 6.457 -3.969 26.219 1 60.25 7 ILE B C 1
ATOM 2887 O O . ILE B 1 7 ? 6.617 -2.771 26.469 1 60.25 7 ILE B O 1
ATOM 2891 N N . SER B 1 8 ? 5.633 -4.52 25.391 1 63.53 8 SER B N 1
ATOM 2892 C CA . SER B 1 8 ? 4.891 -3.574 24.562 1 63.53 8 SER B CA 1
ATOM 2893 C C . SER B 1 8 ? 3.889 -2.781 25.391 1 63.53 8 SER B C 1
ATOM 2895 O O . SER B 1 8 ? 3.723 -1.576 25.188 1 63.53 8 SER B O 1
ATOM 2897 N N . PHE B 1 9 ? 3.32 -3.535 26.266 1 63.16 9 PHE B N 1
ATOM 2898 C CA . PHE B 1 9 ? 2.346 -2.873 27.125 1 63.16 9 PHE B CA 1
ATOM 2899 C C . PHE B 1 9 ? 3.016 -1.811 27.984 1 63.16 9 PHE B C 1
ATOM 2901 O O . PHE B 1 9 ? 2.52 -0.688 28.094 1 63.16 9 PHE B O 1
ATOM 2908 N N . ILE B 1 10 ? 4.047 -2.211 28.594 1 61.56 10 ILE B N 1
ATOM 2909 C CA . ILE B 1 10 ? 4.785 -1.262 29.422 1 61.56 10 ILE B CA 1
ATOM 2910 C C . ILE B 1 10 ? 5.234 -0.076 28.562 1 61.56 10 ILE B C 1
ATOM 2912 O O . ILE B 1 10 ? 5.168 1.074 29 1 61.56 10 ILE B O 1
ATOM 2916 N N . GLY B 1 11 ? 5.629 -0.393 27.422 1 63.16 11 GLY B N 1
ATOM 2917 C CA . GLY B 1 11 ? 6.023 0.683 26.516 1 63.16 11 GLY B CA 1
ATOM 2918 C C . GLY B 1 11 ? 4.898 1.659 26.234 1 63.16 11 GLY B C 1
ATOM 2919 O O . GLY B 1 11 ? 5.113 2.873 26.219 1 63.16 11 GLY B O 1
ATOM 2920 N N . TRP B 1 12 ? 3.773 1.047 26.141 1 66.56 12 TRP B N 1
ATOM 2921 C CA . TRP B 1 12 ? 2.613 1.892 25.875 1 66.56 12 TRP B CA 1
ATOM 2922 C C . TRP B 1 12 ? 2.287 2.768 27.078 1 66.56 12 TRP B C 1
ATOM 2924 O O . TRP B 1 12 ? 1.966 3.949 26.922 1 66.56 12 TRP B O 1
ATOM 2934 N N . VAL B 1 13 ? 2.287 2.191 28.172 1 64.31 13 VAL B N 1
ATOM 2935 C CA . VAL B 1 13 ? 1.961 2.932 29.391 1 64.31 13 VAL B CA 1
ATOM 2936 C C . VAL B 1 13 ? 2.969 4.062 29.594 1 64.31 13 VAL B C 1
ATOM 2938 O O . VAL B 1 13 ? 2.586 5.199 29.875 1 64.31 13 VAL B O 1
ATOM 2941 N N . LEU B 1 14 ? 4.176 3.758 29.422 1 67.56 14 LEU B N 1
ATOM 2942 C CA . LEU B 1 14 ? 5.215 4.766 29.609 1 67.56 14 LEU B CA 1
ATOM 2943 C C . LEU B 1 14 ? 5.086 5.871 28.562 1 67.56 14 LEU B C 1
ATOM 2945 O O . LEU B 1 14 ? 5.27 7.051 28.875 1 67.56 14 LEU B O 1
ATOM 2949 N N . TRP B 1 15 ? 4.797 5.488 27.469 1 68.38 15 TRP B N 1
ATOM 2950 C CA . TRP B 1 15 ? 4.637 6.469 26.406 1 68.38 15 TRP B CA 1
ATOM 2951 C C . TRP B 1 15 ? 3.43 7.363 26.656 1 68.38 15 TRP B C 1
ATOM 2953 O O . TRP B 1 15 ? 3.482 8.57 26.422 1 68.38 15 TRP B O 1
ATOM 2963 N N . SER B 1 16 ? 2.391 6.699 27.031 1 65.5 16 SER B N 1
ATOM 2964 C CA . SER B 1 16 ? 1.187 7.469 27.328 1 65.5 16 SER B CA 1
ATOM 2965 C C . SER B 1 16 ? 1.447 8.508 28.406 1 65.5 16 SER B C 1
ATOM 2967 O O . SER B 1 16 ? 1 9.648 28.312 1 65.5 16 SER B O 1
ATOM 2969 N N . LEU B 1 17 ? 2.141 8.109 29.312 1 64.44 17 LEU B N 1
ATOM 2970 C CA . LEU B 1 17 ? 2.469 9.023 30.406 1 64.44 17 LEU B CA 1
ATOM 2971 C C . LEU B 1 17 ? 3.398 10.133 29.922 1 64.44 17 LEU B C 1
ATOM 2973 O O . LEU B 1 17 ? 3.209 11.305 30.266 1 64.44 17 LEU B O 1
ATOM 2977 N N . TYR B 1 18 ? 4.328 9.742 29.219 1 65.25 18 TYR B N 1
ATOM 2978 C CA . TYR B 1 18 ? 5.27 10.711 28.656 1 65.25 18 TYR B CA 1
ATOM 2979 C C . TYR B 1 18 ? 4.559 11.703 27.75 1 65.25 18 TYR B C 1
ATOM 2981 O O . TYR B 1 18 ? 4.812 12.906 27.812 1 65.25 18 TYR B O 1
ATOM 2989 N N . SER B 1 19 ? 3.791 11.141 26.922 1 65.38 19 SER B N 1
ATOM 2990 C CA . SER B 1 19 ? 3.062 11.977 25.969 1 65.38 19 SER B CA 1
ATOM 2991 C C . SER B 1 19 ? 2.16 12.969 26.688 1 65.38 19 SER B C 1
ATOM 2993 O O . SER B 1 19 ? 2.025 14.117 26.25 1 65.38 19 SER B O 1
ATOM 2995 N N . LEU B 1 20 ? 1.5 12.508 27.625 1 62.78 20 LEU B N 1
ATOM 2996 C CA . LEU B 1 20 ? 0.633 13.383 28.406 1 62.78 20 LEU B CA 1
ATOM 2997 C C . LEU B 1 20 ? 1.426 14.539 29 1 62.78 20 LEU B C 1
ATOM 2999 O O . LEU B 1 20 ? 0.919 15.664 29.109 1 62.78 20 LEU B O 1
ATOM 3003 N N . LEU B 1 21 ? 2.588 14.25 29.234 1 62.53 21 LEU B N 1
ATOM 3004 C CA . LEU B 1 21 ? 3.404 15.25 29.906 1 62.53 21 LEU B CA 1
ATOM 3005 C C . LEU B 1 21 ? 4.113 16.141 28.891 1 62.53 21 LEU B C 1
ATOM 3007 O O . LEU B 1 21 ? 4.422 17.297 29.188 1 62.53 21 LEU B O 1
ATOM 3011 N N . SER B 1 22 ? 4.367 15.547 27.812 1 62.5 22 SER B N 1
ATOM 3012 C CA . SER B 1 22 ? 5.262 16.234 26.891 1 62.5 22 SER B CA 1
ATOM 3013 C C . SER B 1 22 ? 4.484 16.938 25.781 1 62.5 22 SER B C 1
ATOM 3015 O O . SER B 1 22 ? 5.023 17.797 25.078 1 62.5 22 SER B O 1
ATOM 3017 N N . TYR B 1 23 ? 3.254 16.531 25.641 1 64.12 23 TYR B N 1
ATOM 3018 C CA . TYR B 1 23 ? 2.582 17.078 24.469 1 64.12 23 TYR B CA 1
ATOM 3019 C C . TYR B 1 23 ? 2.15 18.516 24.703 1 64.12 23 TYR B C 1
ATOM 3021 O O . TYR B 1 23 ? 1.459 18.812 25.688 1 64.12 23 TYR B O 1
ATOM 3029 N N . ARG B 1 24 ? 2.887 19.469 24.125 1 70.38 24 ARG B N 1
ATOM 3030 C CA . ARG B 1 24 ? 2.533 20.875 24.141 1 70.38 24 ARG B CA 1
ATOM 3031 C C . ARG B 1 24 ? 1.754 21.266 22.875 1 70.38 24 ARG B C 1
ATOM 3033 O O . ARG B 1 24 ? 2.096 20.828 21.781 1 70.38 24 ARG B O 1
ATOM 3040 N N . ARG B 1 25 ? 0.708 21.938 23.156 1 82.31 25 ARG B N 1
ATOM 3041 C CA . ARG B 1 25 ? -0.134 22.375 22.047 1 82.31 25 ARG B CA 1
ATOM 3042 C C . ARG B 1 25 ? 0.586 23.406 21.188 1 82.31 25 ARG B C 1
ATOM 3044 O O . ARG B 1 25 ? 1.15 24.375 21.703 1 82.31 25 ARG B O 1
ATOM 3051 N N . VAL B 1 26 ? 0.732 23.078 19.953 1 87 26 VAL B N 1
ATOM 3052 C CA . VAL B 1 26 ? 1.355 24 19.016 1 87 26 VAL B CA 1
ATOM 3053 C C . VAL B 1 26 ? 0.277 24.781 18.266 1 87 26 VAL B C 1
ATOM 3055 O O . VAL B 1 26 ? -0.733 24.203 17.844 1 87 26 VAL B O 1
ATOM 3058 N N . SER B 1 27 ? 0.474 26.016 18.188 1 90.62 27 SER B N 1
ATOM 3059 C CA . SER B 1 27 ? -0.488 26.875 17.5 1 90.62 27 SER B CA 1
ATOM 3060 C C . SER B 1 27 ? -0.323 26.781 15.992 1 90.62 27 SER B C 1
ATOM 3062 O O . SER B 1 27 ? 0.798 26.688 15.484 1 90.62 27 SER B O 1
ATOM 3064 N N . VAL B 1 28 ? -1.438 26.844 15.273 1 92.81 28 VAL B N 1
ATOM 3065 C CA . VAL B 1 28 ? -1.409 26.797 13.812 1 92.81 28 VAL B CA 1
ATOM 3066 C C . VAL B 1 28 ? -1.774 28.172 13.242 1 92.81 28 VAL B C 1
ATOM 3068 O O . VAL B 1 28 ? -1.912 28.328 12.031 1 92.81 28 VAL B O 1
ATOM 3071 N N . ALA B 1 29 ? -1.915 29.141 14.133 1 91.94 29 ALA B N 1
ATOM 3072 C CA . ALA B 1 29 ? -2.258 30.5 13.695 1 91.94 29 ALA B CA 1
ATOM 3073 C C . ALA B 1 29 ? -1.156 31.094 12.828 1 91.94 29 ALA B C 1
ATOM 3075 O O . ALA B 1 29 ? 0.027 31 13.164 1 91.94 29 ALA B O 1
ATOM 3076 N N . GLY B 1 30 ? -1.568 31.594 11.664 1 91.19 30 GLY B N 1
ATOM 3077 C CA . GLY B 1 30 ? -0.625 32.25 10.766 1 91.19 30 GLY B CA 1
ATOM 3078 C C . GLY B 1 30 ? 0.097 31.266 9.852 1 91.19 30 GLY B C 1
ATOM 3079 O O . GLY B 1 30 ? 0.834 31.688 8.953 1 91.19 30 GLY B O 1
ATOM 3080 N N . LYS B 1 31 ? -0.041 30.016 10.062 1 94.88 31 LYS B N 1
ATOM 3081 C CA . LYS B 1 31 ? 0.611 29 9.234 1 94.88 31 LYS B CA 1
ATOM 3082 C C . LYS B 1 31 ? -0.183 28.75 7.961 1 94.88 31 LYS B C 1
ATOM 3084 O O . LYS B 1 31 ? -1.403 28.922 7.934 1 94.88 31 LYS B O 1
ATOM 3089 N N . THR B 1 32 ? 0.542 28.375 6.965 1 96.56 32 THR B N 1
ATOM 3090 C CA . THR B 1 32 ? -0.082 28.031 5.695 1 96.56 32 THR B CA 1
ATOM 3091 C C . THR B 1 32 ? -0.351 26.531 5.621 1 96.56 32 THR B C 1
ATOM 3093 O O . THR B 1 32 ? 0.562 25.719 5.793 1 96.56 32 THR B O 1
ATOM 3096 N N . VAL B 1 33 ? -1.64 26.172 5.344 1 97.88 33 VAL B N 1
ATOM 3097 C CA . VAL B 1 33 ? -2.074 24.781 5.27 1 97.88 33 VAL B CA 1
ATOM 3098 C C . VAL B 1 33 ? -2.572 24.469 3.861 1 97.88 33 VAL B C 1
ATOM 3100 O O . VAL B 1 33 ? -3.395 25.203 3.311 1 97.88 33 VAL B O 1
ATOM 3103 N N . VAL B 1 34 ? -2.031 23.453 3.254 1 98.06 34 VAL B N 1
ATOM 3104 C CA . VAL B 1 34 ? -2.533 22.953 1.979 1 98.06 34 VAL B CA 1
ATOM 3105 C C . VAL B 1 34 ? -3.32 21.656 2.205 1 98.06 34 VAL B C 1
ATOM 3107 O O . VAL B 1 34 ? -2.807 20.719 2.803 1 98.06 34 VAL B O 1
ATOM 3110 N N . ILE B 1 35 ? -4.57 21.625 1.741 1 98.38 35 ILE B N 1
ATOM 3111 C CA . ILE B 1 35 ? -5.441 20.469 1.905 1 98.38 35 ILE B CA 1
ATOM 3112 C C . ILE B 1 35 ? -5.895 19.953 0.537 1 98.38 35 ILE B C 1
ATOM 3114 O O . ILE B 1 35 ? -6.547 20.688 -0.214 1 98.38 35 ILE B O 1
ATOM 3118 N N . THR B 1 36 ? -5.492 18.75 0.229 1 98 36 THR B N 1
ATOM 3119 C CA . THR B 1 36 ? -6.066 18.109 -0.944 1 98 36 THR B CA 1
ATOM 3120 C C . THR B 1 36 ? -7.375 17.406 -0.588 1 98 36 THR B C 1
ATOM 3122 O O . THR B 1 36 ? -7.5 16.828 0.489 1 98 36 THR B O 1
ATOM 3125 N N . GLY B 1 37 ? -8.32 17.484 -1.456 1 95.62 37 GLY B N 1
ATOM 3126 C CA . GLY B 1 37 ? -9.609 16.891 -1.148 1 95.62 37 GLY B CA 1
ATOM 3127 C C . GLY B 1 37 ? -10.336 17.594 -0.013 1 95.62 37 GLY B C 1
ATOM 3128 O O . GLY B 1 37 ? -10.883 16.938 0.875 1 95.62 37 GLY B O 1
ATOM 3129 N N . GLY B 1 38 ? -10.328 18.891 -0.076 1 94.12 38 GLY B N 1
ATOM 3130 C CA . GLY B 1 38 ? -10.844 19.641 1.053 1 94.12 38 GLY B CA 1
ATOM 3131 C C . GLY B 1 38 ? -12.25 20.156 0.83 1 94.12 38 GLY B C 1
ATOM 3132 O O . GLY B 1 38 ? -12.75 20.984 1.608 1 94.12 38 GLY B O 1
ATOM 3133 N N . SER B 1 39 ? -12.891 19.672 -0.233 1 92.19 39 SER B N 1
ATOM 3134 C CA . SER B 1 39 ? -14.211 20.219 -0.546 1 92.19 39 SER B CA 1
ATOM 3135 C C . SER B 1 39 ? -15.312 19.422 0.131 1 92.19 39 SER B C 1
ATOM 3137 O O . SER B 1 39 ? -16.453 19.891 0.241 1 92.19 39 SER B O 1
ATOM 3139 N N . VAL B 1 40 ? -15.023 18.172 0.563 1 90.12 40 VAL B N 1
ATOM 3140 C CA . VAL B 1 40 ? -16.062 17.328 1.174 1 90.12 40 VAL B CA 1
ATOM 3141 C C . VAL B 1 40 ? -15.461 16.531 2.33 1 90.12 40 VAL B C 1
ATOM 3143 O O . VAL B 1 40 ? -14.242 16.547 2.533 1 90.12 40 VAL B O 1
ATOM 3146 N N . GLY B 1 41 ? -16.297 16.047 3.15 1 91.5 41 GLY B N 1
ATOM 3147 C CA . GLY B 1 41 ? -15.914 15.055 4.145 1 91.5 41 GLY B CA 1
ATOM 3148 C C . GLY B 1 41 ? -15 15.617 5.219 1 91.5 41 GLY B C 1
ATOM 3149 O O . GLY B 1 41 ? -15.242 16.719 5.73 1 91.5 41 GLY B O 1
ATOM 3150 N N . ILE B 1 42 ? -14.062 14.828 5.539 1 93.94 42 ILE B N 1
ATOM 3151 C CA . ILE B 1 42 ? -13.117 15.195 6.586 1 93.94 42 ILE B CA 1
ATOM 3152 C C . ILE B 1 42 ? -12.305 16.406 6.148 1 93.94 42 ILE B C 1
ATOM 3154 O O . ILE B 1 42 ? -12.078 17.328 6.941 1 93.94 42 ILE B O 1
ATOM 3158 N N . GLY B 1 43 ? -11.984 16.484 4.848 1 96.19 43 GLY B N 1
ATOM 3159 C CA . GLY B 1 43 ? -11.195 17.594 4.312 1 96.19 43 GLY B CA 1
ATOM 3160 C C . GLY B 1 43 ? -11.883 18.938 4.453 1 96.19 43 GLY B C 1
ATOM 3161 O O . GLY B 1 43 ? -11.242 19.922 4.809 1 96.19 43 GLY B O 1
ATOM 3162 N N . LYS B 1 44 ? -13.117 18.906 4.191 1 95.88 44 LYS B N 1
ATOM 3163 C CA . LYS B 1 44 ? -13.891 20.141 4.312 1 95.88 44 LYS B CA 1
ATOM 3164 C C . LYS B 1 44 ? -13.891 20.656 5.754 1 95.88 44 LYS B C 1
ATOM 3166 O O . LYS B 1 44 ? -13.617 21.828 6 1 95.88 44 LYS B O 1
ATOM 3171 N N . HIS B 1 45 ? -14.133 19.797 6.66 1 96.31 45 HIS B N 1
ATOM 3172 C CA . HIS B 1 45 ? -14.211 20.172 8.062 1 96.31 45 HIS B CA 1
ATOM 3173 C C . HIS B 1 45 ? -12.836 20.562 8.609 1 96.31 45 HIS B C 1
ATOM 3175 O O . HIS B 1 45 ? -12.727 21.438 9.469 1 96.31 45 HIS B O 1
ATOM 3181 N N . LEU B 1 46 ? -11.812 19.953 8.055 1 97.44 46 LEU B N 1
ATOM 3182 C CA . LEU B 1 46 ? -10.461 20.359 8.422 1 97.44 46 LEU B CA 1
ATOM 3183 C C . LEU B 1 46 ? -10.172 21.781 7.969 1 97.44 46 LEU B C 1
ATOM 3185 O O . LEU B 1 46 ? -9.602 22.578 8.719 1 97.44 46 LEU B O 1
ATOM 3189 N N . ALA B 1 47 ? -10.57 22.047 6.75 1 97.38 47 ALA B N 1
ATOM 3190 C CA . ALA B 1 47 ? -10.367 23.391 6.215 1 97.38 47 ALA B CA 1
ATOM 3191 C C . ALA B 1 47 ? -11.039 24.438 7.098 1 97.38 47 ALA B C 1
ATOM 3193 O O . ALA B 1 47 ? -10.414 25.422 7.484 1 97.38 47 ALA B O 1
ATOM 3194 N N . LEU B 1 48 ? -12.258 24.172 7.457 1 96.12 48 LEU B N 1
ATOM 3195 C CA . LEU B 1 48 ? -13.023 25.094 8.273 1 96.12 48 LEU B CA 1
ATOM 3196 C C . LEU B 1 48 ? -12.406 25.234 9.664 1 96.12 48 LEU B C 1
ATOM 3198 O O . LEU B 1 48 ? -12.336 26.344 10.211 1 96.12 48 LEU B O 1
ATOM 3202 N N . HIS B 1 49 ? -11.938 24.156 10.195 1 96.06 49 HIS B N 1
ATOM 3203 C CA . HIS B 1 49 ? -11.328 24.188 11.516 1 96.06 49 HIS B CA 1
ATOM 3204 C C . HIS B 1 49 ? -10.031 24.984 11.508 1 96.06 49 HIS B C 1
ATOM 3206 O O . HIS B 1 49 ? -9.789 25.781 12.414 1 96.06 49 HIS B O 1
ATOM 3212 N N . PHE B 1 50 ? -9.203 24.812 10.531 1 96.19 50 PHE B N 1
ATOM 3213 C CA . PHE B 1 50 ? -7.941 25.531 10.445 1 96.19 50 PHE B CA 1
ATOM 3214 C C . PHE B 1 50 ? -8.18 27.016 10.258 1 96.19 50 PHE B C 1
ATOM 3216 O O . PHE B 1 50 ? -7.449 27.844 10.812 1 96.19 50 PHE B O 1
ATOM 3223 N N . LEU B 1 51 ? -9.219 27.375 9.516 1 94.75 51 LEU B N 1
ATOM 3224 C CA . LEU B 1 51 ? -9.578 28.766 9.336 1 94.75 51 LEU B CA 1
ATOM 3225 C C . LEU B 1 51 ? -9.961 29.406 10.672 1 94.75 51 LEU B C 1
ATOM 3227 O O . LEU B 1 51 ? -9.531 30.516 10.984 1 94.75 51 LEU B O 1
ATOM 3231 N N . ARG B 1 52 ? -10.719 28.641 11.453 1 93.25 52 ARG B N 1
ATOM 3232 C CA . ARG B 1 52 ? -11.156 29.125 12.758 1 93.25 52 ARG B CA 1
ATOM 3233 C C . ARG B 1 52 ? -9.961 29.328 13.688 1 93.25 52 ARG B C 1
ATOM 3235 O O . ARG B 1 52 ? -10 30.203 14.562 1 93.25 52 ARG B O 1
ATOM 3242 N N . LEU B 1 53 ? -8.914 28.609 13.461 1 93.19 53 LEU B N 1
ATOM 3243 C CA . LEU B 1 53 ? -7.734 28.703 14.312 1 93.19 53 LEU B CA 1
ATOM 3244 C C . LEU B 1 53 ? -6.762 29.75 13.789 1 93.19 53 LEU B C 1
ATOM 3246 O O . LEU B 1 53 ? -5.676 29.938 14.344 1 93.19 53 LEU B O 1
ATOM 3250 N N . GLY B 1 54 ? -7.09 30.391 12.656 1 92 54 GLY B N 1
ATOM 3251 C CA . GLY B 1 54 ? -6.328 31.531 12.172 1 92 54 GLY B CA 1
ATOM 3252 C C . GLY B 1 54 ? -5.285 31.156 11.141 1 92 54 GLY B C 1
ATOM 3253 O O . GLY B 1 54 ? -4.387 31.938 10.852 1 92 54 GLY B O 1
ATOM 3254 N N . ALA B 1 55 ? -5.371 29.984 10.555 1 94.69 55 ALA B N 1
ATOM 3255 C CA . ALA B 1 55 ? -4.434 29.562 9.523 1 94.69 55 ALA B CA 1
ATOM 3256 C C . ALA B 1 55 ? -4.879 30.047 8.148 1 94.69 55 ALA B C 1
ATOM 3258 O O . ALA B 1 55 ? -6.047 30.391 7.949 1 94.69 55 ALA B O 1
ATOM 3259 N N . THR B 1 56 ? -3.904 30.234 7.246 1 94.62 56 THR B N 1
ATOM 3260 C CA . THR B 1 56 ? -4.211 30.406 5.828 1 94.62 56 THR B CA 1
ATOM 3261 C C . THR B 1 56 ? -4.359 29.047 5.145 1 94.62 56 THR B C 1
ATOM 3263 O O . THR B 1 56 ? -3.436 28.234 5.172 1 94.62 56 THR B O 1
ATOM 3266 N N . VAL B 1 57 ? -5.523 28.844 4.523 1 96.88 57 VAL B N 1
ATOM 3267 C CA . VAL B 1 57 ? -5.832 27.5 4.055 1 96.88 57 VAL B CA 1
ATOM 3268 C C . VAL B 1 57 ? -5.961 27.5 2.533 1 96.88 57 VAL B C 1
ATOM 3270 O O . VAL B 1 57 ? -6.711 28.297 1.969 1 96.88 57 VAL B O 1
ATOM 3273 N N . HIS B 1 58 ? -5.16 26.672 1.86 1 97.06 58 HIS B N 1
ATOM 3274 C CA . HIS B 1 58 ? -5.289 26.359 0.44 1 97.06 58 HIS B CA 1
ATOM 3275 C C . HIS B 1 58 ? -5.992 25.031 0.227 1 97.06 58 HIS B C 1
ATOM 3277 O O . HIS B 1 58 ? -5.5 23.984 0.667 1 97.06 58 HIS B O 1
ATOM 3283 N N . VAL B 1 59 ? -7.137 25.062 -0.474 1 97.75 59 VAL B N 1
ATOM 3284 C CA . VAL B 1 59 ? -7.875 23.828 -0.732 1 97.75 59 VAL B CA 1
ATOM 3285 C C . VAL B 1 59 ? -7.801 23.484 -2.219 1 97.75 59 VAL B C 1
ATOM 3287 O O . VAL B 1 59 ? -8.188 24.281 -3.068 1 97.75 59 VAL B O 1
ATOM 3290 N N . TRP B 1 60 ? -7.254 22.344 -2.484 1 97.31 60 TRP B N 1
ATOM 3291 C CA . TRP B 1 60 ? -7.172 21.812 -3.842 1 97.31 60 TRP B CA 1
ATOM 3292 C C . TRP B 1 60 ? -8.141 20.656 -4.031 1 97.31 60 TRP B C 1
ATOM 3294 O O . TRP B 1 60 ? -8.102 19.672 -3.281 1 97.31 60 TRP B O 1
ATOM 3304 N N . ASP B 1 61 ? -9 20.719 -4.977 1 95.56 61 ASP B N 1
ATOM 3305 C CA . ASP B 1 61 ? -10 19.703 -5.254 1 95.56 61 ASP B CA 1
ATOM 3306 C C . ASP B 1 61 ? -10.453 19.75 -6.711 1 95.56 61 ASP B C 1
ATOM 3308 O O . ASP B 1 61 ? -10.211 20.734 -7.406 1 95.56 61 ASP B O 1
ATOM 3312 N N . ASP B 1 62 ? -11.086 18.703 -7.117 1 93.94 62 ASP B N 1
ATOM 3313 C CA . ASP B 1 62 ? -11.461 18.656 -8.531 1 93.94 62 ASP B CA 1
ATOM 3314 C C . ASP B 1 62 ? -12.922 19.031 -8.727 1 93.94 62 ASP B C 1
ATOM 3316 O O . ASP B 1 62 ? -13.398 19.141 -9.859 1 93.94 62 ASP B O 1
ATOM 3320 N N . ASN B 1 63 ? -13.68 19.297 -7.711 1 93.12 63 ASN B N 1
ATOM 3321 C CA . ASN B 1 63 ? -15.102 19.609 -7.824 1 93.12 63 ASN B CA 1
ATOM 3322 C C . ASN B 1 63 ? -15.367 21.094 -7.59 1 93.12 63 ASN B C 1
ATOM 3324 O O . ASN B 1 63 ? -15.352 21.562 -6.449 1 93.12 63 ASN B O 1
ATOM 3328 N N . LYS B 1 64 ? -15.742 21.766 -8.609 1 94.38 64 LYS B N 1
ATOM 3329 C CA . LYS B 1 64 ? -15.938 23.219 -8.555 1 94.38 64 LYS B CA 1
ATOM 3330 C C . LYS B 1 64 ? -17.141 23.578 -7.688 1 94.38 64 LYS B C 1
ATOM 3332 O O . LYS B 1 64 ? -17.078 24.516 -6.895 1 94.38 64 LYS B O 1
ATOM 3337 N N . GLU B 1 65 ? -18.172 22.844 -7.824 1 94.81 65 GLU B N 1
ATOM 3338 C CA . GLU B 1 65 ? -19.391 23.125 -7.082 1 94.81 65 GLU B CA 1
ATOM 3339 C C . GLU B 1 65 ? -19.172 23 -5.578 1 94.81 65 GLU B C 1
ATOM 3341 O O . GLU B 1 65 ? -19.625 23.844 -4.801 1 94.81 65 GLU B O 1
ATOM 3346 N N . LYS B 1 66 ? -18.531 21.969 -5.199 1 94.44 66 LYS B N 1
ATOM 3347 C CA . LYS B 1 66 ? -18.266 21.734 -3.783 1 94.44 66 LYS B CA 1
ATOM 3348 C C . LYS B 1 66 ? -17.297 22.75 -3.213 1 94.44 66 LYS B C 1
ATOM 3350 O O . LYS B 1 66 ? -17.406 23.141 -2.047 1 94.44 66 LYS B O 1
ATOM 3355 N N . LEU B 1 67 ? -16.422 23.188 -4.023 1 95.69 67 LEU B N 1
ATOM 3356 C CA . LEU B 1 67 ? -15.492 24.234 -3.594 1 95.69 67 LEU B CA 1
ATOM 3357 C C . LEU B 1 67 ? -16.219 25.547 -3.373 1 95.69 67 LEU B C 1
ATOM 3359 O O . LEU B 1 67 ? -15.914 26.281 -2.432 1 95.69 67 LEU B O 1
ATOM 3363 N N . SER B 1 68 ? -17.125 25.844 -4.23 1 94.81 68 SER B N 1
ATOM 3364 C CA . SER B 1 68 ? -17.938 27.062 -4.074 1 94.81 68 SER B CA 1
ATOM 3365 C C . SER B 1 68 ? -18.75 27.016 -2.787 1 94.81 68 SER B C 1
ATOM 3367 O O . SER B 1 68 ? -18.859 28.031 -2.094 1 94.81 68 SER B O 1
ATOM 3369 N N . GLN B 1 69 ? -19.281 25.844 -2.518 1 94.56 69 GLN B N 1
ATOM 3370 C CA . GLN B 1 69 ? -20.031 25.672 -1.278 1 94.56 69 GLN B CA 1
ATOM 3371 C C . GLN B 1 69 ? -19.125 25.875 -0.061 1 94.56 69 GLN B C 1
ATOM 3373 O O . GLN B 1 69 ? -19.547 26.5 0.926 1 94.56 69 GLN B O 1
ATOM 3378 N N . LEU B 1 70 ? -17.984 25.359 -0.16 1 95 70 LEU B N 1
ATOM 3379 C CA . LEU B 1 70 ? -17 25.547 0.913 1 95 70 LEU B CA 1
ATOM 3380 C C . LEU B 1 70 ? -16.688 27.031 1.111 1 95 70 LEU B C 1
ATOM 3382 O O . LEU B 1 70 ? -16.625 27.5 2.246 1 95 70 LEU B O 1
ATOM 3386 N N . SER B 1 71 ? -16.469 27.75 0.073 1 94 71 SER B N 1
ATOM 3387 C CA . SER B 1 71 ? -16.156 29.172 0.135 1 94 71 SER B CA 1
ATOM 3388 C C . SER B 1 71 ? -17.281 29.953 0.799 1 94 71 SER B C 1
ATOM 3390 O O . SER B 1 71 ? -17.031 30.875 1.572 1 94 71 SER B O 1
ATOM 3392 N N . LYS B 1 72 ? -18.469 29.547 0.507 1 93.44 72 LYS B N 1
ATOM 3393 C CA . LYS B 1 72 ? -19.625 30.203 1.109 1 93.44 72 LYS B CA 1
ATOM 3394 C C . LYS B 1 72 ? -19.672 29.938 2.613 1 93.44 72 LYS B C 1
ATOM 3396 O O . LYS B 1 72 ? -19.938 30.859 3.395 1 93.44 72 LYS B O 1
ATOM 3401 N N . GLU B 1 73 ? -19.422 28.75 2.963 1 93.38 73 GLU B N 1
ATOM 3402 C CA . GLU B 1 73 ? -19.422 28.391 4.379 1 93.38 73 GLU B CA 1
ATOM 3403 C C . GLU B 1 73 ? -18.297 29.094 5.129 1 93.38 73 GLU B C 1
ATOM 3405 O O . GLU B 1 73 ? -18.453 29.469 6.293 1 93.38 73 GLU B O 1
ATOM 3410 N N . ALA B 1 74 ? -17.219 29.25 4.477 1 93.25 74 ALA B N 1
ATOM 3411 C CA . ALA B 1 74 ? -16.047 29.859 5.082 1 93.25 74 ALA B CA 1
ATOM 3412 C C . ALA B 1 74 ? -16.266 31.344 5.352 1 93.25 74 ALA B C 1
ATOM 3414 O O . ALA B 1 74 ? -15.617 31.938 6.215 1 93.25 74 ALA B O 1
ATOM 3415 N N . LEU B 1 75 ? -17.141 31.953 4.602 1 89.31 75 LEU B N 1
ATOM 3416 C CA . LEU B 1 75 ? -17.438 33.375 4.77 1 89.31 75 LEU B CA 1
ATOM 3417 C C . LEU B 1 75 ? -18.031 33.625 6.148 1 89.31 75 LEU B C 1
ATOM 3419 O O . LEU B 1 75 ? -17.938 34.75 6.664 1 89.31 75 LEU B O 1
ATOM 3423 N N . LEU B 1 76 ? -18.547 32.594 6.734 1 88 76 LEU B N 1
ATOM 3424 C CA . LEU B 1 76 ? -19.203 32.75 8.039 1 88 76 LEU B CA 1
ATOM 3425 C C . LEU B 1 76 ? -18.172 32.75 9.156 1 88 76 LEU B C 1
ATOM 3427 O O . LEU B 1 76 ? -18.484 33.094 10.297 1 88 76 LEU B O 1
ATOM 3431 N N . ILE B 1 77 ? -17.016 32.344 8.867 1 88.38 77 ILE B N 1
ATOM 3432 C CA . ILE B 1 77 ? -15.945 32.281 9.859 1 88.38 77 ILE B CA 1
ATOM 3433 C C . ILE B 1 77 ? -15.203 33.625 9.898 1 88.38 77 ILE B C 1
ATOM 3435 O O . ILE B 1 77 ? -14.734 34.125 8.875 1 88.38 77 ILE B O 1
ATOM 3439 N N . PRO B 1 78 ? -15.195 34.281 11.125 1 77.12 78 PRO B N 1
ATOM 3440 C CA . PRO B 1 78 ? -14.5 35.562 11.219 1 77.12 78 PRO B CA 1
ATOM 3441 C C . PRO B 1 78 ? -13 35.469 10.922 1 77.12 78 PRO B C 1
ATOM 3443 O O . PRO B 1 78 ? -12.383 34.438 11.258 1 77.12 78 PRO B O 1
ATOM 3446 N N . SER B 1 79 ? -12.414 36.125 9.992 1 65.38 79 SER B N 1
ATOM 3447 C CA . SER B 1 79 ? -10.984 36.125 9.688 1 65.38 79 SER B CA 1
ATOM 3448 C C . SER B 1 79 ? -10.172 36.656 10.867 1 65.38 79 SER B C 1
ATOM 3450 O O . SER B 1 79 ? -10.555 37.656 11.492 1 65.38 79 SER B O 1
ATOM 3452 N N . PRO B 1 80 ? -9.375 35.906 11.594 1 56.09 80 PRO B N 1
ATOM 3453 C CA . PRO B 1 80 ? -8.562 36.594 12.609 1 56.09 80 PRO B CA 1
ATOM 3454 C C . PRO B 1 80 ? -7.801 37.781 12.055 1 56.09 80 PRO B C 1
ATOM 3456 O O . PRO B 1 80 ? -7.363 37.75 10.898 1 56.09 80 PRO B O 1
ATOM 3459 N N . ARG B 1 81 ? -8.078 39 12.32 1 42.94 81 ARG B N 1
ATOM 3460 C CA . ARG B 1 81 ? -7.336 40.188 11.953 1 42.94 81 ARG B CA 1
ATOM 3461 C C . ARG B 1 81 ? -5.832 39.938 12.008 1 42.94 81 ARG B C 1
ATOM 3463 O O . ARG B 1 81 ? -5.32 39.406 12.992 1 42.94 81 ARG B O 1
ATOM 3470 N N . PRO B 1 82 ? -5.098 39.781 10.859 1 42.59 82 PRO B N 1
ATOM 3471 C CA . PRO B 1 82 ? -3.635 39.75 10.938 1 42.59 82 PRO B CA 1
ATOM 3472 C C . PRO B 1 82 ? -3.088 40.594 12.062 1 42.59 82 PRO B C 1
ATOM 3474 O O . PRO B 1 82 ? -3.588 41.719 12.297 1 42.59 82 PRO B O 1
ATOM 3477 N N . THR B 1 83 ? -2.752 40.156 13.188 1 35.72 83 THR B N 1
ATOM 3478 C CA . THR B 1 83 ? -1.954 41.094 13.977 1 35.72 83 THR B CA 1
ATOM 3479 C C . THR B 1 83 ? -1.015 41.906 13.086 1 35.72 83 THR B C 1
ATOM 3481 O O . THR B 1 83 ? -0.55 41.406 12.062 1 35.72 83 THR B O 1
ATOM 3484 N N . LYS B 1 84 ? -0.909 43.25 13.141 1 33.84 84 LYS B N 1
ATOM 3485 C CA . LYS B 1 84 ? -0.076 44.281 12.516 1 33.84 84 LYS B CA 1
ATOM 3486 C C . LYS B 1 84 ? 1.349 43.781 12.305 1 33.84 84 LYS B C 1
ATOM 3488 O O . LYS B 1 84 ? 2.26 44.562 12.039 1 33.84 84 LYS B O 1
ATOM 3493 N N . SER B 1 85 ? 1.893 42.688 12.617 1 32.41 85 SER B N 1
ATOM 3494 C CA . SER B 1 85 ? 3.332 42.875 12.492 1 32.41 85 SER B CA 1
ATOM 3495 C C . SER B 1 85 ? 3.709 43.344 11.086 1 32.41 85 SER B C 1
ATOM 3497 O O . SER B 1 85 ? 4.336 44.375 10.914 1 32.41 85 SER B O 1
ATOM 3499 N N . ALA B 1 86 ? 4.734 42.531 10.305 1 30.66 86 ALA B N 1
ATOM 3500 C CA . ALA B 1 86 ? 5.816 43 9.453 1 30.66 86 ALA B CA 1
ATOM 3501 C C . ALA B 1 86 ? 5.277 43.531 8.133 1 30.66 86 ALA B C 1
ATOM 3503 O O . ALA B 1 86 ? 4.18 43.188 7.711 1 30.66 86 ALA B O 1
ATOM 3504 N N . ASN B 1 87 ? 5.887 44.719 7.586 1 28.62 87 ASN B N 1
ATOM 3505 C CA . ASN B 1 87 ? 6.062 45.469 6.352 1 28.62 87 ASN B CA 1
ATOM 3506 C C . ASN B 1 87 ? 6.105 44.562 5.133 1 28.62 87 ASN B C 1
ATOM 3508 O O . ASN B 1 87 ? 7.172 44.062 4.766 1 28.62 87 ASN B O 1
ATOM 3512 N N . CYS B 1 88 ? 5.441 43.5 5.094 1 26.61 88 CYS B N 1
ATOM 3513 C CA . CYS B 1 88 ? 5.691 42.969 3.756 1 26.61 88 CYS B CA 1
ATOM 3514 C C . CYS B 1 88 ? 5.359 44 2.691 1 26.61 88 CYS B C 1
ATOM 3516 O O . CYS B 1 88 ? 4.191 44.344 2.498 1 26.61 88 CYS B O 1
ATOM 3518 N N . ASP B 1 89 ? 6.121 45.094 2.543 1 27.23 89 ASP B N 1
ATOM 3519 C CA . ASP B 1 89 ? 6.227 46 1.391 1 27.23 89 ASP B CA 1
ATOM 3520 C C . ASP B 1 89 ? 6.137 45.219 0.082 1 27.23 89 ASP B C 1
ATOM 3522 O O . ASP B 1 89 ? 6.742 45.594 -0.92 1 27.23 89 ASP B O 1
ATOM 3526 N N . THR B 1 90 ? 5.926 43.938 0.05 1 28.67 90 THR B N 1
ATOM 3527 C CA . THR B 1 90 ? 6 43.594 -1.37 1 28.67 90 THR B CA 1
ATOM 3528 C C . THR B 1 90 ? 4.984 44.406 -2.164 1 28.67 90 THR B C 1
ATOM 3530 O O . THR B 1 90 ? 3.775 44.281 -1.955 1 28.67 90 THR B O 1
ATOM 3533 N N . GLU B 1 91 ? 5.18 45.625 -2.664 1 27.88 91 GLU B N 1
ATOM 3534 C CA . GLU B 1 91 ? 4.641 46.469 -3.742 1 27.88 91 GLU B CA 1
ATOM 3535 C C . GLU B 1 91 ? 4.023 45.594 -4.84 1 27.88 91 GLU B C 1
ATOM 3537 O O . GLU B 1 91 ? 3.008 45.969 -5.43 1 27.88 91 GLU B O 1
ATOM 3542 N N . GLY B 1 92 ? 4.863 44.75 -5.438 1 28.12 92 GLY B N 1
ATOM 3543 C CA . GLY B 1 92 ? 4.629 44.469 -6.852 1 28.12 92 GLY B CA 1
ATOM 3544 C C . GLY B 1 92 ? 3.344 43.719 -7.109 1 28.12 92 GLY B C 1
ATOM 3545 O O . GLY B 1 92 ? 2.752 43.844 -8.188 1 28.12 92 GLY B O 1
ATOM 3546 N N . LEU B 1 93 ? 3.188 42.469 -6.539 1 27.28 93 LEU B N 1
ATOM 3547 C CA . LEU B 1 93 ? 2.217 41.75 -7.363 1 27.28 93 LEU B CA 1
ATOM 3548 C C . LEU B 1 93 ? 0.81 42.312 -7.137 1 27.28 93 LEU B C 1
ATOM 3550 O O . LEU B 1 93 ? 0.195 42.031 -6.102 1 27.28 93 LEU B O 1
ATOM 3554 N N . THR B 1 94 ? 0.467 43.5 -7.387 1 28.61 94 THR B N 1
ATOM 3555 C CA . THR B 1 94 ? -0.785 44.25 -7.453 1 28.61 94 THR B CA 1
ATOM 3556 C C . THR B 1 94 ? -1.896 43.406 -8.047 1 28.61 94 THR B C 1
ATOM 3558 O O . THR B 1 94 ? -3.055 43.5 -7.633 1 28.61 94 THR B O 1
ATOM 3561 N N . GLU B 1 95 ? -1.727 43.062 -9.344 1 29.42 95 GLU B N 1
ATOM 3562 C CA . GLU B 1 95 ? -2.988 42.875 -10.055 1 29.42 95 GLU B CA 1
ATOM 3563 C C . GLU B 1 95 ? -3.814 41.75 -9.445 1 29.42 95 GLU B C 1
ATOM 3565 O O . GLU B 1 95 ? -3.381 40.594 -9.43 1 29.42 95 GLU B O 1
ATOM 3570 N N . THR B 1 96 ? -4.508 41.938 -8.422 1 30.45 96 THR B N 1
ATOM 3571 C CA . THR B 1 96 ? -5.617 41.219 -7.789 1 30.45 96 THR B CA 1
ATOM 3572 C C . THR B 1 96 ? -6.605 40.719 -8.836 1 30.45 96 THR B C 1
ATOM 3574 O O . THR B 1 96 ? -7.285 41.5 -9.492 1 30.45 96 THR B O 1
ATOM 3577 N N . SER B 1 97 ? -6.27 39.906 -9.766 1 30.7 97 SER B N 1
ATOM 3578 C CA . SER B 1 97 ? -7.367 39.625 -10.68 1 30.7 97 SER B CA 1
ATOM 3579 C C . SER B 1 97 ? -8.68 39.406 -9.93 1 30.7 97 SER B C 1
ATOM 3581 O O . SER B 1 97 ? -8.688 39 -8.766 1 30.7 97 SER B O 1
ATOM 3583 N N . ALA B 1 98 ? -9.82 40.094 -10.258 1 31.7 98 ALA B N 1
ATOM 3584 C CA . ALA B 1 98 ? -11.242 40.25 -9.961 1 31.7 98 ALA B CA 1
ATOM 3585 C C . ALA B 1 98 ? -11.852 38.938 -9.508 1 31.7 98 ALA B C 1
ATOM 3587 O O . ALA B 1 98 ? -12.82 38.906 -8.742 1 31.7 98 ALA B O 1
ATOM 3588 N N . ASN B 1 99 ? -11.531 37.906 -10.203 1 31.31 99 ASN B N 1
ATOM 3589 C CA . ASN B 1 99 ? -12.391 36.75 -9.945 1 31.31 99 ASN B CA 1
ATOM 3590 C C . ASN B 1 99 ? -12.172 36.188 -8.539 1 31.31 99 ASN B C 1
ATOM 3592 O O . ASN B 1 99 ? -12.492 35.031 -8.266 1 31.31 99 ASN B O 1
ATOM 3596 N N . GLU B 1 100 ? -11.312 36.812 -7.762 1 34.84 100 GLU B N 1
ATOM 3597 C CA . GLU B 1 100 ? -11.133 36.438 -6.367 1 34.84 100 GLU B CA 1
ATOM 3598 C C . GLU B 1 100 ? -12.367 36.781 -5.535 1 34.84 100 GLU B C 1
ATOM 3600 O O . GLU B 1 100 ? -12.711 37.938 -5.367 1 34.84 100 GLU B O 1
ATOM 3605 N N . LEU B 1 101 ? -13.531 36.062 -5.66 1 36.34 101 LEU B N 1
ATOM 3606 C CA . LEU B 1 101 ? -14.688 36.281 -4.797 1 36.34 101 LEU B CA 1
ATOM 3607 C C . LEU B 1 101 ? -14.25 36.656 -3.389 1 36.34 101 LEU B C 1
ATOM 3609 O O . LEU B 1 101 ? -13.164 36.281 -2.945 1 36.34 101 LEU B O 1
ATOM 3613 N N . GLU B 1 102 ? -14.781 37.688 -2.672 1 39.78 102 GLU B N 1
ATOM 3614 C CA . GLU B 1 102 ? -14.578 38.281 -1.358 1 39.78 102 GLU B CA 1
ATOM 3615 C C . GLU B 1 102 ? -14.5 37.219 -0.268 1 39.78 102 GLU B C 1
ATOM 3617 O O . GLU B 1 102 ? -15.508 36.875 0.354 1 39.78 102 GLU B O 1
ATOM 3622 N N . GLY B 1 103 ? -14.156 35.844 -0.459 1 49.69 103 GLY B N 1
ATOM 3623 C CA . GLY B 1 103 ? -14.023 34.781 0.509 1 49.69 103 GLY B CA 1
ATOM 3624 C C . GLY B 1 103 ? -13.062 35.094 1.639 1 49.69 103 GLY B C 1
ATOM 3625 O O . GLY B 1 103 ? -12.508 36.188 1.687 1 49.69 103 GLY B O 1
ATOM 3626 N N . ASN B 1 104 ? -13.305 34.469 2.947 1 60.19 104 ASN B N 1
ATOM 3627 C CA . ASN B 1 104 ? -12.281 34.531 3.988 1 60.19 104 ASN B CA 1
ATOM 3628 C C . ASN B 1 104 ? -10.875 34.625 3.393 1 60.19 104 ASN B C 1
ATOM 3630 O O . ASN B 1 104 ? -10.469 33.75 2.623 1 60.19 104 ASN B O 1
ATOM 3634 N N . ASP B 1 105 ? -10.352 35.844 3.395 1 77.12 105 ASP B N 1
ATOM 3635 C CA . ASP B 1 105 ? -9.062 36.188 2.797 1 77.12 105 ASP B CA 1
ATOM 3636 C C . ASP B 1 105 ? -8.031 35.094 3.1 1 77.12 105 ASP B C 1
ATOM 3638 O O . ASP B 1 105 ? -7.035 34.938 2.387 1 77.12 105 ASP B O 1
ATOM 3642 N N . CYS B 1 106 ? -8.484 34.281 4.055 1 89.94 106 CYS B N 1
ATOM 3643 C CA . CYS B 1 106 ? -7.5 33.281 4.469 1 89.94 106 CYS B CA 1
ATOM 3644 C C . CYS B 1 106 ? -7.773 31.953 3.799 1 89.94 106 CYS B C 1
ATOM 3646 O O . CYS B 1 106 ? -7.016 30.984 3.984 1 89.94 106 CYS B O 1
ATOM 3648 N N . LEU B 1 107 ? -8.828 31.891 2.932 1 94.69 107 LEU B N 1
ATOM 3649 C CA . LEU B 1 107 ? -9.141 30.672 2.203 1 94.69 107 LEU B CA 1
ATOM 3650 C C . LEU B 1 107 ? -8.883 30.844 0.71 1 94.69 107 LEU B C 1
ATOM 3652 O O . LEU B 1 107 ? -9.414 31.766 0.088 1 94.69 107 LEU B O 1
ATOM 3656 N N . LYS B 1 108 ? -8.062 30.078 0.134 1 94.44 108 LYS B N 1
ATOM 3657 C CA . LYS B 1 108 ? -7.82 30.016 -1.304 1 94.44 108 LYS B CA 1
ATOM 3658 C C . LYS B 1 108 ? -8.188 28.641 -1.865 1 94.44 108 LYS B C 1
ATOM 3660 O O . LYS B 1 108 ? -7.672 27.625 -1.404 1 94.44 108 LYS B O 1
ATOM 3665 N N . THR B 1 109 ? -9.117 28.609 -2.773 1 95.88 109 THR B N 1
ATOM 3666 C CA . THR B 1 109 ? -9.547 27.344 -3.371 1 95.88 109 THR B CA 1
ATOM 3667 C C . THR B 1 109 ? -9.094 27.266 -4.828 1 95.88 109 THR B C 1
ATOM 3669 O O . THR B 1 109 ? -9.094 28.266 -5.543 1 95.88 109 THR B O 1
ATOM 3672 N N . VAL B 1 110 ? -8.688 26.125 -5.238 1 96.06 110 VAL B N 1
ATOM 3673 C CA . VAL B 1 110 ? -8.266 25.906 -6.617 1 96.06 110 VAL B CA 1
ATOM 3674 C C . VAL B 1 110 ? -8.883 24.609 -7.141 1 96.06 110 VAL B C 1
ATOM 3676 O O . VAL B 1 110 ? -8.82 23.562 -6.473 1 96.06 110 VAL B O 1
ATOM 3679 N N . VAL B 1 111 ? -9.492 24.688 -8.297 1 96.19 111 VAL B N 1
ATOM 3680 C CA . VAL B 1 111 ? -9.984 23.5 -8.984 1 96.19 111 VAL B CA 1
ATOM 3681 C C . VAL B 1 111 ? -8.836 22.828 -9.727 1 96.19 111 VAL B C 1
ATOM 3683 O O . VAL B 1 111 ? -8.211 23.438 -10.602 1 96.19 111 VAL B O 1
ATOM 3686 N N . VAL B 1 112 ? -8.602 21.578 -9.367 1 95.94 112 VAL B N 1
ATOM 3687 C CA . VAL B 1 112 ? -7.461 20.891 -9.969 1 95.94 112 VAL B CA 1
ATOM 3688 C C . VAL B 1 112 ? -7.73 19.391 -10.023 1 95.94 112 VAL B C 1
ATOM 3690 O O . VAL B 1 112 ? -8.383 18.828 -9.141 1 95.94 112 VAL B O 1
ATOM 3693 N N . ASP B 1 113 ? -7.234 18.812 -11.086 1 95.44 113 ASP B N 1
ATOM 3694 C CA . ASP B 1 113 ? -7.215 17.359 -11.164 1 95.44 113 ASP B CA 1
ATOM 3695 C C . ASP B 1 113 ? -6.039 16.781 -10.375 1 95.44 113 ASP B C 1
ATOM 3697 O O . ASP B 1 113 ? -4.895 16.828 -10.836 1 95.44 113 ASP B O 1
ATOM 3701 N N . LEU B 1 114 ? -6.348 16.172 -9.297 1 95.5 114 LEU B N 1
ATOM 3702 C CA . LEU B 1 114 ? -5.328 15.711 -8.359 1 95.5 114 LEU B CA 1
ATOM 3703 C C . LEU B 1 114 ? -4.629 14.469 -8.898 1 95.5 114 LEU B C 1
ATOM 3705 O O . LEU B 1 114 ? -3.605 14.039 -8.359 1 95.5 114 LEU B O 1
ATOM 3709 N N . SER B 1 115 ? -5.168 13.875 -9.953 1 93.69 115 SER B N 1
ATOM 3710 C CA . SER B 1 115 ? -4.547 12.695 -10.555 1 93.69 115 SER B CA 1
ATOM 3711 C C . SER B 1 115 ? -3.461 13.086 -11.547 1 93.69 115 SER B C 1
ATOM 3713 O O . SER B 1 115 ? -2.715 12.234 -12.031 1 93.69 115 SER B O 1
ATOM 3715 N N . ASN B 1 116 ? -3.342 14.359 -11.828 1 93.25 116 ASN B N 1
ATOM 3716 C CA . ASN B 1 116 ? -2.398 14.844 -12.836 1 93.25 116 ASN B CA 1
ATOM 3717 C C . ASN B 1 116 ? -1.181 15.492 -12.188 1 93.25 116 ASN B C 1
ATOM 3719 O O . ASN B 1 116 ? -1.28 16.594 -11.633 1 93.25 116 ASN B O 1
ATOM 3723 N N . ARG B 1 117 ? -0.068 14.906 -12.375 1 90.88 117 ARG B N 1
ATOM 3724 C CA . ARG B 1 117 ? 1.156 15.367 -11.734 1 90.88 117 ARG B CA 1
ATOM 3725 C C . ARG B 1 117 ? 1.562 16.75 -12.242 1 90.88 117 ARG B C 1
ATOM 3727 O O . ARG B 1 117 ? 2.148 17.531 -11.508 1 90.88 117 ARG B O 1
ATOM 3734 N N . PHE B 1 118 ? 1.312 17.062 -13.477 1 91.94 118 PHE B N 1
ATOM 3735 C CA . PHE B 1 118 ? 1.698 18.344 -14.047 1 91.94 118 PHE B CA 1
ATOM 3736 C C . PHE B 1 118 ? 0.896 19.484 -13.422 1 91.94 118 PHE B C 1
ATOM 3738 O O . PHE B 1 118 ? 1.439 20.547 -13.141 1 91.94 118 PHE B O 1
ATOM 3745 N N . HIS B 1 119 ? -0.361 19.203 -13.188 1 94.06 119 HIS B N 1
ATOM 3746 C CA . HIS B 1 119 ? -1.201 20.188 -12.516 1 94.06 119 HIS B CA 1
ATOM 3747 C C . HIS B 1 119 ? -0.725 20.438 -11.086 1 94.06 119 HIS B C 1
ATOM 3749 O O . HIS B 1 119 ? -0.705 21.578 -10.625 1 94.06 119 HIS B O 1
ATOM 3755 N N . LEU B 1 120 ? -0.307 19.422 -10.422 1 94.06 120 LEU B N 1
ATOM 3756 C CA . LEU B 1 120 ? 0.167 19.547 -9.047 1 94.06 120 LEU B CA 1
ATOM 3757 C C . LEU B 1 120 ? 1.448 20.359 -8.984 1 94.06 120 LEU B C 1
ATOM 3759 O O . LEU B 1 120 ? 1.595 21.219 -8.109 1 94.06 120 LEU B O 1
ATOM 3763 N N . HIS B 1 121 ? 2.27 20.156 -9.938 1 91.94 121 HIS B N 1
ATOM 3764 C CA . HIS B 1 121 ? 3.531 20.891 -9.961 1 91.94 121 HIS B CA 1
ATOM 3765 C C . HIS B 1 121 ? 3.297 22.375 -10.18 1 91.94 121 HIS B C 1
ATOM 3767 O O . HIS B 1 121 ? 3.98 23.219 -9.578 1 91.94 121 HIS B O 1
ATOM 3773 N N . ARG B 1 122 ? 2.441 22.625 -11 1 93 122 ARG B N 1
ATOM 3774 C CA . ARG B 1 122 ? 2.113 24.031 -11.258 1 93 122 ARG B CA 1
ATOM 3775 C C . ARG B 1 122 ? 1.595 24.703 -10 1 93 122 ARG B C 1
ATOM 3777 O O . ARG B 1 122 ? 1.987 25.844 -9.695 1 93 122 ARG B O 1
ATOM 3784 N N . LEU B 1 123 ? 0.798 24.047 -9.273 1 94.44 123 LEU B N 1
ATOM 3785 C CA . LEU B 1 123 ? 0.211 24.609 -8.062 1 94.44 123 LEU B CA 1
ATOM 3786 C C . LEU B 1 123 ? 1.262 24.766 -6.969 1 94.44 123 LEU B C 1
ATOM 3788 O O . LEU B 1 123 ? 1.255 25.75 -6.23 1 94.44 123 LEU B O 1
ATOM 3792 N N . VAL B 1 124 ? 2.098 23.797 -6.855 1 94.44 124 VAL B N 1
ATOM 3793 C CA . VAL B 1 124 ? 3.156 23.812 -5.852 1 94.44 124 VAL B CA 1
ATOM 3794 C C . VAL B 1 124 ? 4.023 25.062 -6.027 1 94.44 124 VAL B C 1
ATOM 3796 O O . VAL B 1 124 ? 4.418 25.688 -5.047 1 94.44 124 VAL B O 1
ATOM 3799 N N . LYS B 1 125 ? 4.246 25.406 -7.234 1 92.12 125 LYS B N 1
ATOM 3800 C CA . LYS B 1 125 ? 5.086 26.562 -7.531 1 92.12 125 LYS B CA 1
ATOM 3801 C C . LYS B 1 125 ? 4.383 27.875 -7.164 1 92.12 125 LYS B C 1
ATOM 3803 O O . LYS B 1 125 ? 5.039 28.875 -6.863 1 92.12 125 LYS B O 1
ATOM 3808 N N . GLN B 1 126 ? 3.139 27.781 -7.047 1 92.06 126 GLN B N 1
ATOM 3809 C CA . GLN B 1 126 ? 2.355 29 -6.836 1 92.06 126 GLN B CA 1
ATOM 3810 C C . GLN B 1 126 ? 2.092 29.234 -5.348 1 92.06 126 GLN B C 1
ATOM 3812 O O . GLN B 1 126 ? 1.844 30.359 -4.93 1 92.06 126 GLN B O 1
ATOM 3817 N N . VAL B 1 127 ? 1.974 28.281 -4.43 1 91.44 127 VAL B N 1
ATOM 3818 C CA . VAL B 1 127 ? 1.52 28.391 -3.049 1 91.44 127 VAL B CA 1
ATOM 3819 C C . VAL B 1 127 ? 2.65 28.938 -2.174 1 91.44 127 VAL B C 1
ATOM 3821 O O . VAL B 1 127 ? 2.402 29.594 -1.161 1 91.44 127 VAL B O 1
ATOM 3824 N N . GLY B 1 128 ? 3.938 28.938 -2.521 1 87.06 128 GLY B N 1
ATOM 3825 C CA . GLY B 1 128 ? 5.039 29.406 -1.696 1 87.06 128 GLY B CA 1
ATOM 3826 C C . GLY B 1 128 ? 5.348 28.484 -0.532 1 87.06 128 GLY B C 1
ATOM 3827 O O . GLY B 1 128 ? 5.387 27.25 -0.695 1 87.06 128 GLY B O 1
ATOM 3828 N N . THR B 1 129 ? 5.531 29.156 0.751 1 93.62 129 THR B N 1
ATOM 3829 C CA . THR B 1 129 ? 5.938 28.375 1.908 1 93.62 129 THR B CA 1
ATOM 3830 C C . THR B 1 129 ? 4.73 27.672 2.541 1 93.62 129 THR B C 1
ATOM 3832 O O . THR B 1 129 ? 3.75 28.328 2.896 1 93.62 129 THR B O 1
ATOM 3835 N N . VAL B 1 130 ? 4.828 26.375 2.66 1 97.25 130 VAL B N 1
ATOM 3836 C CA . VAL B 1 130 ? 3.758 25.578 3.246 1 97.25 130 VAL B CA 1
ATOM 3837 C C . VAL B 1 130 ? 4.23 24.969 4.566 1 97.25 130 VAL B C 1
ATOM 3839 O O . VAL B 1 130 ? 5.316 24.391 4.641 1 97.25 130 VAL B O 1
ATOM 3842 N N . HIS B 1 131 ? 3.357 25.109 5.566 1 97.38 131 HIS B N 1
ATOM 3843 C CA . HIS B 1 131 ? 3.721 24.609 6.891 1 97.38 131 HIS B CA 1
ATOM 3844 C C . HIS B 1 131 ? 3.061 23.266 7.176 1 97.38 131 HIS B C 1
ATOM 3846 O O . HIS B 1 131 ? 3.617 22.438 7.898 1 97.38 131 HIS B O 1
ATOM 3852 N N . ILE B 1 132 ? 1.863 23.109 6.703 1 98.12 132 ILE B N 1
ATOM 3853 C CA . ILE B 1 132 ? 1.118 21.875 6.941 1 98.12 132 ILE B CA 1
ATOM 3854 C C . ILE B 1 132 ? 0.528 21.375 5.625 1 98.12 132 ILE B C 1
ATOM 3856 O O . ILE B 1 132 ? -0.111 22.125 4.891 1 98.12 132 ILE B O 1
ATOM 3860 N N . VAL B 1 133 ? 0.817 20.156 5.309 1 98.44 133 VAL B N 1
ATOM 3861 C CA . VAL B 1 133 ? 0.214 19.5 4.16 1 98.44 133 VAL B CA 1
ATOM 3862 C C . VAL B 1 133 ? -0.75 18.406 4.641 1 98.44 133 VAL B C 1
ATOM 3864 O O . VAL B 1 133 ? -0.374 17.547 5.43 1 98.44 133 VAL B O 1
ATOM 3867 N N . VAL B 1 134 ? -2.02 18.484 4.207 1 98.44 134 VAL B N 1
ATOM 3868 C CA . VAL B 1 134 ? -3.031 17.5 4.562 1 98.44 134 VAL B CA 1
ATOM 3869 C C . VAL B 1 134 ? -3.51 16.781 3.307 1 98.44 134 VAL B C 1
ATOM 3871 O O . VAL B 1 134 ? -4.207 17.359 2.475 1 98.44 134 VAL B O 1
ATOM 3874 N N . ASN B 1 135 ? -3.143 15.555 3.227 1 97.94 135 ASN B N 1
ATOM 3875 C CA . ASN B 1 135 ? -3.639 14.703 2.148 1 97.94 135 ASN B CA 1
ATOM 3876 C C . ASN B 1 135 ? -4.957 14.031 2.523 1 97.94 135 ASN B C 1
ATOM 3878 O O . ASN B 1 135 ? -4.965 12.953 3.107 1 97.94 135 ASN B O 1
ATOM 3882 N N . ALA B 1 136 ? -6.055 14.656 2.109 1 96.62 136 ALA B N 1
ATOM 3883 C CA . ALA B 1 136 ? -7.375 14.148 2.475 1 96.62 136 ALA B CA 1
ATOM 3884 C C . ALA B 1 136 ? -8.133 13.664 1.243 1 96.62 136 ALA B C 1
ATOM 3886 O O . ALA B 1 136 ? -9.242 13.141 1.359 1 96.62 136 ALA B O 1
ATOM 3887 N N . ALA B 1 137 ? -7.535 13.883 0.09 1 94.12 137 ALA B N 1
ATOM 3888 C CA . ALA B 1 137 ? -8.188 13.461 -1.146 1 94.12 137 ALA B CA 1
ATOM 3889 C C . ALA B 1 137 ? -8.266 11.938 -1.232 1 94.12 137 ALA B C 1
ATOM 3891 O O . ALA B 1 137 ? -7.258 11.25 -1.041 1 94.12 137 ALA B O 1
ATOM 3892 N N . LEU B 1 138 ? -9.43 11.414 -1.407 1 89.06 138 LEU B N 1
ATOM 3893 C CA . LEU B 1 138 ? -9.648 9.992 -1.626 1 89.06 138 LEU B CA 1
ATOM 3894 C C . LEU B 1 138 ? -10.555 9.75 -2.824 1 89.06 138 LEU B C 1
ATOM 3896 O O . LEU B 1 138 ? -11.648 10.32 -2.898 1 89.06 138 LEU B O 1
ATOM 3900 N N . ASN B 1 139 ? -10.062 9.102 -3.746 1 88.69 139 ASN B N 1
ATOM 3901 C CA . ASN B 1 139 ? -10.844 8.68 -4.902 1 88.69 139 ASN B CA 1
ATOM 3902 C C . ASN B 1 139 ? -11.234 7.211 -4.809 1 88.69 139 ASN B C 1
ATOM 3904 O O . ASN B 1 139 ? -10.406 6.363 -4.465 1 88.69 139 ASN B O 1
ATOM 3908 N N . VAL B 1 140 ? -12.5 6.953 -4.965 1 84.38 140 VAL B N 1
ATOM 3909 C CA . VAL B 1 140 ? -13.031 5.594 -4.957 1 84.38 140 VAL B CA 1
ATOM 3910 C C . VAL B 1 140 ? -13.953 5.387 -6.156 1 84.38 140 VAL B C 1
ATOM 3912 O O . VAL B 1 140 ? -14.586 6.332 -6.629 1 84.38 140 VAL B O 1
ATOM 3915 N N . SER B 1 141 ? -13.883 4.211 -6.656 1 82.62 141 SER B N 1
ATOM 3916 C CA . SER B 1 141 ? -14.797 3.908 -7.754 1 82.62 141 SER B CA 1
ATOM 3917 C C . SER B 1 141 ? -16.203 3.586 -7.234 1 82.62 141 SER B C 1
ATOM 3919 O O . SER B 1 141 ? -16.344 2.994 -6.164 1 82.62 141 SER B O 1
ATOM 3921 N N . SER B 1 142 ? -17.141 3.947 -8.008 1 73.56 142 SER B N 1
ATOM 3922 C CA . SER B 1 142 ? -18.531 3.641 -7.664 1 73.56 142 SER B CA 1
ATOM 3923 C C . SER B 1 142 ? -18.891 2.205 -8.039 1 73.56 142 SER B C 1
ATOM 3925 O O . SER B 1 142 ? -19.875 1.656 -7.547 1 73.56 142 SER B O 1
ATOM 3927 N N . LYS B 1 143 ? -18.062 1.626 -8.859 1 81.56 143 LYS B N 1
ATOM 3928 C CA . LYS B 1 143 ? -18.328 0.268 -9.32 1 81.56 143 LYS B CA 1
ATOM 3929 C C . LYS B 1 143 ? -17.375 -0.732 -8.672 1 81.56 143 LYS B C 1
ATOM 3931 O O . LYS B 1 143 ? -16.281 -0.367 -8.242 1 81.56 143 LYS B O 1
ATOM 3936 N N . ALA B 1 144 ? -17.906 -1.962 -8.695 1 83 144 ALA B N 1
ATOM 3937 C CA . ALA B 1 144 ? -17.078 -3.039 -8.164 1 83 144 ALA B CA 1
ATOM 3938 C C . ALA B 1 144 ? -15.859 -3.279 -9.047 1 83 144 ALA B C 1
ATOM 3940 O O . ALA B 1 144 ? -15.875 -2.982 -10.242 1 83 144 ALA B O 1
ATOM 3941 N N . PHE B 1 145 ? -14.906 -3.826 -8.43 1 88.06 145 PHE B N 1
ATOM 3942 C CA . PHE B 1 145 ? -13.586 -4.031 -9.023 1 88.06 145 PHE B CA 1
ATOM 3943 C C . PHE B 1 145 ? -13.703 -4.773 -10.352 1 88.06 145 PHE B C 1
ATOM 3945 O O . PHE B 1 145 ? -13.078 -4.379 -11.344 1 88.06 145 PHE B O 1
ATOM 3952 N N . LEU B 1 146 ? -14.516 -5.742 -10.422 1 85.88 146 LEU B N 1
ATOM 3953 C CA . LEU B 1 146 ? -14.625 -6.562 -11.625 1 85.88 146 LEU B CA 1
ATOM 3954 C C . LEU B 1 146 ? -15.523 -5.891 -12.664 1 85.88 146 LEU B C 1
ATOM 3956 O O . LEU B 1 146 ? -15.539 -6.289 -13.828 1 85.88 146 LEU B O 1
ATOM 3960 N N . ASP B 1 147 ? -16.172 -4.738 -12.234 1 82.25 147 ASP B N 1
ATOM 3961 C CA . ASP B 1 147 ? -17.156 -4.113 -13.109 1 82.25 147 ASP B CA 1
ATOM 3962 C C . ASP B 1 147 ? -16.656 -2.768 -13.633 1 82.25 147 ASP B C 1
ATOM 3964 O O . ASP B 1 147 ? -17.297 -2.145 -14.477 1 82.25 147 ASP B O 1
ATOM 3968 N N . HIS B 1 148 ? -15.555 -2.301 -13.148 1 73.56 148 HIS B N 1
ATOM 3969 C CA . HIS B 1 148 ? -15.172 -0.977 -13.617 1 73.56 148 HIS B CA 1
ATOM 3970 C C . HIS B 1 148 ? -13.992 -1.058 -14.578 1 73.56 148 HIS B C 1
ATOM 3972 O O . HIS B 1 148 ? -13.336 -2.098 -14.68 1 73.56 148 HIS B O 1
ATOM 3978 N N . ALA B 1 149 ? -13.922 0.085 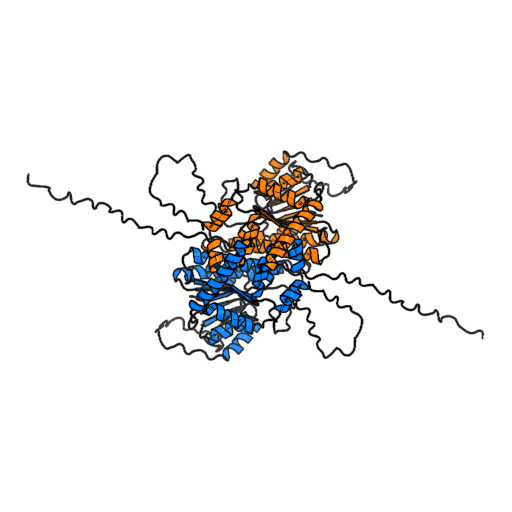-15.398 1 74.88 149 ALA B N 1
ATOM 3979 C CA . ALA B 1 149 ? -12.875 0.18 -16.406 1 74.88 149 ALA B CA 1
ATOM 3980 C C . ALA B 1 149 ? -11.508 0.399 -15.766 1 74.88 149 ALA B C 1
ATOM 3982 O O . ALA B 1 149 ? -11.422 0.862 -14.633 1 74.88 149 ALA B O 1
ATOM 3983 N N . ASP B 1 150 ? -10.516 0.058 -16.484 1 75.5 150 ASP B N 1
ATOM 3984 C CA . ASP B 1 150 ? -9.125 0.145 -16.031 1 75.5 150 ASP B CA 1
ATOM 3985 C C . ASP B 1 150 ? -8.734 1.592 -15.742 1 75.5 150 ASP B C 1
ATOM 3987 O O . ASP B 1 150 ? -7.879 1.85 -14.891 1 75.5 150 ASP B O 1
ATOM 3991 N N . ASN B 1 151 ? -9.352 2.424 -16.359 1 81.94 151 ASN B N 1
ATOM 3992 C CA . ASN B 1 151 ? -9.031 3.834 -16.156 1 81.94 151 ASN B CA 1
ATOM 3993 C C . ASN B 1 151 ? -9.344 4.273 -14.727 1 81.94 151 ASN B C 1
ATOM 3995 O O . ASN B 1 151 ? -8.641 5.113 -14.164 1 81.94 151 ASN B O 1
ATOM 3999 N N . ALA B 1 152 ? -10.227 3.6 -14.148 1 88 152 ALA B N 1
ATOM 4000 C CA . ALA B 1 152 ? -10.602 3.934 -12.773 1 88 152 ALA B CA 1
ATOM 4001 C C . ALA B 1 152 ? -9.508 3.51 -11.797 1 88 152 ALA B C 1
ATOM 4003 O O . ALA B 1 152 ? -9.219 4.227 -10.836 1 88 152 ALA B O 1
ATOM 4004 N N . ILE B 1 153 ? -8.875 2.418 -12.102 1 92.81 153 ILE B N 1
ATOM 4005 C CA . ILE B 1 153 ? -7.824 1.911 -11.227 1 92.81 153 ILE B CA 1
ATOM 4006 C C . ILE B 1 153 ? -6.645 2.881 -11.227 1 92.81 153 ILE B C 1
ATOM 4008 O O . ILE B 1 153 ? -6.109 3.215 -10.164 1 92.81 153 ILE B O 1
ATOM 4012 N N . GLU B 1 154 ? -6.312 3.289 -12.367 1 92.81 154 GLU B N 1
ATOM 4013 C CA . GLU B 1 154 ? -5.203 4.23 -12.492 1 92.81 154 GLU B CA 1
ATOM 4014 C C . GLU B 1 154 ? -5.5 5.535 -11.766 1 92.81 154 GLU B C 1
ATOM 4016 O O . GLU B 1 154 ? -4.641 6.066 -11.055 1 92.81 154 GLU B O 1
ATOM 4021 N N . ARG B 1 155 ? -6.613 6 -11.945 1 93.5 155 ARG B N 1
ATOM 4022 C CA . ARG B 1 155 ? -6.996 7.258 -11.312 1 93.5 155 ARG B CA 1
ATOM 4023 C C . ARG B 1 155 ? -6.969 7.137 -9.797 1 93.5 155 ARG B C 1
ATOM 4025 O O . ARG B 1 155 ? -6.508 8.047 -9.102 1 93.5 155 ARG B O 1
ATOM 4032 N N . ILE B 1 156 ? -7.453 6.047 -9.297 1 95.19 156 ILE B N 1
ATOM 4033 C CA . ILE B 1 156 ? -7.473 5.793 -7.859 1 95.19 156 ILE B CA 1
ATOM 4034 C C . ILE B 1 156 ? -6.043 5.801 -7.316 1 95.19 156 ILE B C 1
ATOM 4036 O O . ILE B 1 156 ? -5.754 6.465 -6.32 1 95.19 156 ILE B O 1
ATOM 4040 N N . LEU B 1 157 ? -5.16 5.152 -8.008 1 96.12 157 LEU B N 1
ATOM 4041 C CA . LEU B 1 157 ? -3.768 5.09 -7.578 1 96.12 157 LEU B CA 1
ATOM 4042 C C . LEU B 1 157 ? -3.107 6.461 -7.672 1 96.12 157 LEU B C 1
ATOM 4044 O O . LEU B 1 157 ? -2.287 6.816 -6.824 1 96.12 157 LEU B O 1
ATOM 4048 N N . HIS B 1 158 ? -3.496 7.207 -8.664 1 95.88 158 HIS B N 1
ATOM 4049 C CA . HIS B 1 158 ? -2.887 8.516 -8.867 1 95.88 158 HIS B CA 1
ATOM 4050 C C . HIS B 1 158 ? -3.334 9.5 -7.789 1 95.88 158 HIS B C 1
ATOM 4052 O O . HIS B 1 158 ? -2.51 10.211 -7.215 1 95.88 158 HIS B O 1
ATOM 4058 N N . VAL B 1 159 ? -4.535 9.477 -7.457 1 96.12 159 VAL B N 1
ATOM 4059 C CA . VAL B 1 159 ? -5.066 10.438 -6.492 1 96.12 159 VAL B CA 1
ATOM 4060 C C . VAL B 1 159 ? -4.645 10.031 -5.082 1 96.12 159 VAL B C 1
ATOM 4062 O O . VAL B 1 159 ? -4.148 10.867 -4.312 1 96.12 159 VAL B O 1
ATOM 4065 N N . ASN B 1 160 ? -4.785 8.773 -4.801 1 96.5 160 ASN B N 1
ATOM 4066 C CA . ASN B 1 160 ? -4.645 8.328 -3.418 1 96.5 160 ASN B CA 1
ATOM 4067 C C . ASN B 1 160 ? -3.188 8.062 -3.059 1 96.5 160 ASN B C 1
ATOM 4069 O O . ASN B 1 160 ? -2.816 8.094 -1.885 1 96.5 160 ASN B O 1
ATOM 4073 N N . ALA B 1 161 ? -2.391 7.746 -4.027 1 96.56 161 ALA B N 1
ATOM 4074 C CA . ALA B 1 161 ? -1.019 7.344 -3.723 1 96.56 161 ALA B CA 1
ATOM 4075 C C . ALA B 1 161 ? -0.014 8.289 -4.375 1 96.56 161 ALA B C 1
ATOM 4077 O O . ALA B 1 161 ? 0.854 8.844 -3.699 1 96.56 161 ALA B O 1
ATOM 4078 N N . LEU B 1 162 ? -0.169 8.555 -5.609 1 96.38 162 LEU B N 1
ATOM 4079 C CA . LEU B 1 162 ? 0.796 9.367 -6.336 1 96.38 162 LEU B CA 1
ATOM 4080 C C . LEU B 1 162 ? 0.765 10.812 -5.844 1 96.38 162 LEU B C 1
ATOM 4082 O O . LEU B 1 162 ? 1.814 11.422 -5.633 1 96.38 162 LEU B O 1
ATOM 4086 N N . CYS B 1 163 ? -0.374 11.32 -5.637 1 96.62 163 CYS B N 1
ATOM 4087 C CA . CYS B 1 163 ? -0.537 12.719 -5.25 1 96.62 163 CYS B CA 1
ATOM 4088 C C . CYS B 1 163 ? 0.189 13.008 -3.941 1 96.62 163 CYS B C 1
ATOM 4090 O O . CYS B 1 163 ? 1.035 13.906 -3.881 1 96.62 163 CYS B O 1
ATOM 4092 N N . PRO B 1 164 ? -0.061 12.234 -2.896 1 97 164 PRO B N 1
ATOM 4093 C CA . PRO B 1 164 ? 0.673 12.484 -1.654 1 97 164 PRO B CA 1
ATOM 4094 C C . PRO B 1 164 ? 2.188 12.391 -1.834 1 97 164 PRO B C 1
ATOM 4096 O O . PRO B 1 164 ? 2.936 13.133 -1.192 1 97 164 PRO B O 1
ATOM 4099 N N . LEU B 1 165 ? 2.641 11.516 -2.656 1 96.81 165 LEU B N 1
ATOM 4100 C CA . LEU B 1 165 ? 4.07 11.344 -2.883 1 96.81 165 LEU B CA 1
ATOM 4101 C C . LEU B 1 165 ? 4.652 12.555 -3.602 1 96.81 165 LEU B C 1
ATOM 4103 O O . LEU B 1 165 ? 5.75 13.008 -3.27 1 96.81 165 LEU B O 1
ATOM 4107 N N . ILE B 1 166 ? 3.949 13.062 -4.551 1 95.62 166 ILE B N 1
ATOM 4108 C CA . ILE B 1 166 ? 4.387 14.242 -5.285 1 95.62 166 ILE B CA 1
ATOM 4109 C C . ILE B 1 166 ? 4.457 15.445 -4.336 1 95.62 166 ILE B C 1
ATOM 4111 O O . ILE B 1 166 ? 5.422 16.219 -4.371 1 95.62 166 ILE B O 1
ATOM 4115 N N . LEU B 1 167 ? 3.498 15.562 -3.506 1 96.5 167 LEU B N 1
ATOM 4116 C CA . LEU B 1 167 ? 3.473 16.672 -2.555 1 96.5 167 LEU B CA 1
ATOM 4117 C C . LEU B 1 167 ? 4.605 16.547 -1.543 1 96.5 167 LEU B C 1
ATOM 4119 O O . LEU B 1 167 ? 5.195 17.547 -1.136 1 96.5 167 LEU B O 1
ATOM 4123 N N . ALA B 1 168 ? 4.836 15.328 -1.122 1 96.38 168 ALA B N 1
ATOM 4124 C CA . ALA B 1 168 ? 5.965 15.109 -0.217 1 96.38 168 ALA B CA 1
ATOM 4125 C C . ALA B 1 168 ? 7.277 15.539 -0.859 1 96.38 168 ALA B C 1
ATOM 4127 O O . ALA B 1 168 ? 8.094 16.219 -0.224 1 96.38 168 ALA B O 1
ATOM 4128 N N . ARG B 1 169 ? 7.445 15.203 -2.057 1 94.38 169 ARG B N 1
ATOM 4129 C CA . ARG B 1 169 ? 8.68 15.57 -2.754 1 94.38 169 ARG B CA 1
ATOM 4130 C C . ARG B 1 169 ? 8.781 17.078 -2.92 1 94.38 169 ARG B C 1
ATOM 4132 O O . ARG B 1 169 ? 9.883 17.641 -2.896 1 94.38 169 ARG B O 1
ATOM 4139 N N . ALA B 1 170 ? 7.707 17.672 -3.123 1 94.38 170 ALA B N 1
ATOM 4140 C CA . ALA B 1 170 ? 7.684 19.109 -3.402 1 94.38 170 ALA B CA 1
ATOM 4141 C C . ALA B 1 170 ? 7.902 19.922 -2.129 1 94.38 170 ALA B C 1
ATOM 4143 O O . ALA B 1 170 ? 8.633 20.906 -2.139 1 94.38 170 ALA B O 1
ATOM 4144 N N . PHE B 1 171 ? 7.344 19.5 -0.985 1 96.5 171 PHE B N 1
ATOM 4145 C CA . PHE B 1 171 ? 7.285 20.375 0.175 1 96.5 171 PHE B CA 1
ATOM 4146 C C . PHE B 1 171 ? 8.25 19.906 1.26 1 96.5 171 PHE B C 1
ATOM 4148 O O . PHE B 1 171 ? 8.719 20.719 2.07 1 96.5 171 PHE B O 1
ATOM 4155 N N . LEU B 1 172 ? 8.57 18.656 1.313 1 95.75 172 LEU B N 1
ATOM 4156 C CA . LEU B 1 172 ? 9.336 18.094 2.424 1 95.75 172 LEU B CA 1
ATOM 4157 C C . LEU B 1 172 ? 10.734 18.688 2.482 1 95.75 172 LEU B C 1
ATOM 4159 O O . LEU B 1 172 ? 11.234 19 3.564 1 95.75 172 LEU B O 1
ATOM 4163 N N . PRO B 1 173 ? 11.43 18.859 1.288 1 95.06 173 PRO B N 1
ATOM 4164 C CA . PRO B 1 173 ? 12.781 19.422 1.354 1 95.06 173 PRO B CA 1
ATOM 4165 C C . PRO B 1 173 ? 12.82 20.781 2.045 1 95.06 173 PRO B C 1
ATOM 4167 O O . PRO B 1 173 ? 13.688 21.016 2.889 1 95.06 173 PRO B O 1
ATOM 4170 N N . ALA B 1 174 ? 11.953 21.625 1.728 1 95.75 174 ALA B N 1
ATOM 4171 C CA . ALA B 1 174 ? 11.891 22.938 2.365 1 95.75 174 ALA B CA 1
ATOM 4172 C C . ALA B 1 174 ? 11.555 22.812 3.848 1 95.75 174 ALA B C 1
ATOM 4174 O O . ALA B 1 174 ? 12.078 23.562 4.676 1 95.75 174 ALA B O 1
ATOM 4175 N N . MET B 1 175 ? 10.68 21.922 4.219 1 96.94 175 MET B N 1
ATOM 4176 C CA . MET B 1 175 ? 10.32 21.672 5.609 1 96.94 175 MET B CA 1
ATOM 4177 C C . MET B 1 175 ? 11.523 21.188 6.41 1 96.94 175 MET B C 1
ATOM 4179 O O . MET B 1 175 ? 11.727 21.609 7.551 1 96.94 175 MET B O 1
ATOM 4183 N N . LEU B 1 176 ? 12.25 20.281 5.781 1 95.56 176 LEU B N 1
ATOM 4184 C CA . LEU B 1 176 ? 13.438 19.734 6.441 1 95.56 176 LEU B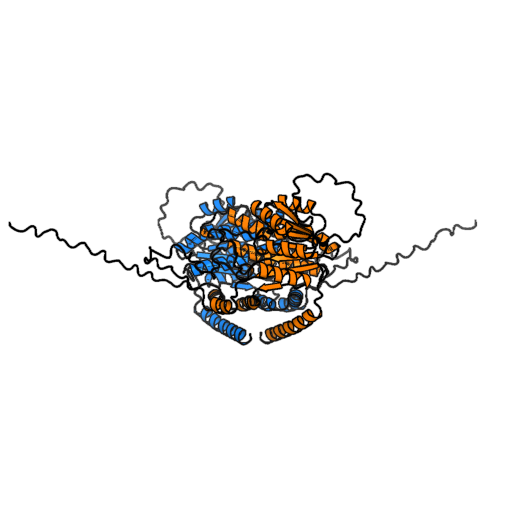 CA 1
ATOM 4185 C C . LEU B 1 176 ? 14.5 20.812 6.633 1 95.56 176 LEU B C 1
ATOM 4187 O O . LEU B 1 176 ? 15.133 20.891 7.688 1 95.56 176 LEU B O 1
ATOM 4191 N N . GLU B 1 177 ? 14.633 21.641 5.668 1 95.62 177 GLU B N 1
ATOM 4192 C CA . GLU B 1 177 ? 15.609 22.719 5.73 1 95.62 177 GLU B CA 1
ATOM 4193 C C . GLU B 1 177 ? 15.266 23.719 6.836 1 95.62 177 GLU B C 1
ATOM 4195 O O . GLU B 1 177 ? 16.141 24.109 7.621 1 95.62 177 GLU B O 1
ATOM 4200 N N . ARG B 1 178 ? 14.07 24.125 6.941 1 95.69 178 ARG B N 1
ATOM 4201 C CA . ARG B 1 178 ? 13.656 25.109 7.934 1 95.69 178 ARG B CA 1
ATOM 4202 C C . ARG B 1 178 ? 13.359 24.438 9.273 1 95.69 178 ARG B C 1
ATOM 4204 O O . ARG B 1 178 ? 13.125 25.125 10.273 1 95.69 178 ARG B O 1
ATOM 4211 N N . ARG B 1 179 ? 13.273 23.094 9.289 1 95.69 179 ARG B N 1
ATOM 4212 C CA . ARG B 1 179 ? 12.977 22.297 10.477 1 95.69 179 ARG B CA 1
ATOM 4213 C C . ARG B 1 179 ? 11.625 22.672 11.07 1 95.69 179 ARG B C 1
ATOM 4215 O O . ARG B 1 179 ? 11.516 22.906 12.273 1 95.69 179 ARG B O 1
ATOM 4222 N N . ASP B 1 180 ? 10.734 22.859 10.227 1 95.94 180 ASP B N 1
ATOM 4223 C CA . ASP B 1 180 ? 9.352 23.172 10.586 1 95.94 180 ASP B CA 1
ATOM 4224 C C . ASP B 1 180 ? 8.383 22.703 9.5 1 95.94 180 ASP B C 1
ATOM 4226 O O . ASP B 1 180 ? 8.461 23.156 8.352 1 95.94 180 ASP B O 1
ATOM 4230 N N . GLY B 1 181 ? 7.562 21.844 9.898 1 96.5 181 GLY B N 1
ATOM 4231 C CA . GLY B 1 181 ? 6.605 21.328 8.938 1 96.5 181 GLY B CA 1
ATOM 4232 C C . GLY B 1 181 ? 5.75 20.203 9.5 1 96.5 181 GLY B C 1
ATOM 4233 O O . GLY B 1 181 ? 6.07 19.641 10.547 1 96.5 181 GLY B O 1
ATOM 4234 N N . TYR B 1 182 ? 4.656 20 8.859 1 97.75 182 TYR B N 1
ATOM 4235 C CA . TYR B 1 182 ? 3.723 18.969 9.273 1 97.75 182 TYR B CA 1
ATOM 4236 C C . TYR B 1 182 ? 3.098 18.281 8.062 1 97.75 182 TYR B C 1
ATOM 4238 O O . TYR B 1 182 ? 2.557 18.953 7.176 1 97.75 182 TYR B O 1
ATOM 4246 N N . PHE B 1 183 ? 3.232 17 8 1 97.94 183 PHE B N 1
ATOM 4247 C CA . PHE B 1 183 ? 2.68 16.219 6.906 1 97.94 183 PHE B CA 1
ATOM 4248 C C . PHE B 1 183 ? 1.601 15.266 7.414 1 97.94 183 PHE B C 1
ATOM 4250 O O . PHE B 1 183 ? 1.882 14.367 8.211 1 97.94 183 PHE B O 1
ATOM 4257 N N . VAL B 1 184 ? 0.346 15.422 6.941 1 98.19 184 VAL B N 1
ATOM 4258 C CA . VAL B 1 184 ? -0.8 14.656 7.422 1 98.19 184 VAL B CA 1
ATOM 4259 C C . VAL B 1 184 ? -1.348 13.789 6.293 1 98.19 184 VAL B C 1
ATOM 4261 O O . VAL B 1 184 ? -1.479 14.242 5.152 1 98.19 184 VAL B O 1
ATOM 4264 N N . THR B 1 185 ? -1.581 12.562 6.582 1 97.81 185 THR B N 1
ATOM 4265 C CA . THR B 1 185 ? -2.227 11.641 5.652 1 97.81 185 THR B CA 1
ATOM 4266 C C . THR B 1 185 ? -3.516 11.078 6.254 1 97.81 185 THR B C 1
ATOM 4268 O O . THR B 1 185 ? -3.521 10.609 7.391 1 97.81 185 THR B O 1
ATOM 4271 N N . ILE B 1 186 ? -4.602 11.211 5.516 1 96 186 ILE B N 1
ATOM 4272 C CA . ILE B 1 186 ? -5.883 10.664 5.949 1 96 186 ILE B CA 1
ATOM 4273 C C . ILE B 1 186 ? -6.211 9.406 5.141 1 96 186 ILE B C 1
ATOM 4275 O O . ILE B 1 186 ? -6.246 9.445 3.91 1 96 186 ILE B O 1
ATOM 4279 N N . THR B 1 187 ? -6.281 8.328 5.793 1 93.31 187 THR B N 1
ATOM 4280 C CA . THR B 1 187 ? -6.711 7.062 5.199 1 93.31 187 THR B CA 1
ATOM 4281 C C . THR B 1 187 ? -7.977 6.551 5.879 1 93.31 187 THR B C 1
ATOM 4283 O O . THR B 1 187 ? -8.734 7.328 6.457 1 93.31 187 THR B O 1
ATOM 4286 N N . ASP B 1 188 ? -8.344 5.312 5.77 1 86.31 188 ASP B N 1
ATOM 4287 C CA . ASP B 1 188 ? -9.445 4.656 6.461 1 86.31 188 ASP B CA 1
ATOM 4288 C C . ASP B 1 188 ? -9.125 3.188 6.738 1 86.31 188 ASP B C 1
ATOM 4290 O O . ASP B 1 188 ? -7.961 2.789 6.734 1 86.31 188 ASP B O 1
ATOM 4294 N N . ALA B 1 189 ? -10.109 2.48 7.066 1 79.5 189 ALA B N 1
ATOM 4295 C CA . ALA B 1 189 ? -9.906 1.084 7.441 1 79.5 189 ALA B CA 1
ATOM 4296 C C . ALA B 1 189 ? -9.289 0.291 6.297 1 79.5 189 ALA B C 1
ATOM 4298 O O . ALA B 1 189 ? -8.609 -0.714 6.523 1 79.5 189 ALA B O 1
ATOM 4299 N N . ASN B 1 190 ? -9.469 0.772 5.098 1 84.25 190 ASN B N 1
ATOM 4300 C CA . ASN B 1 190 ? -8.945 0.069 3.928 1 84.25 190 ASN B CA 1
ATOM 4301 C C . ASN B 1 190 ? -7.434 0.231 3.805 1 84.25 190 ASN B C 1
ATOM 4303 O O . ASN B 1 190 ? -6.801 -0.422 2.973 1 84.25 190 ASN B O 1
ATOM 4307 N N . GLY B 1 191 ? -6.895 1.072 4.609 1 88.19 191 GLY B N 1
ATOM 4308 C CA . GLY B 1 191 ? -5.445 1.179 4.676 1 88.19 191 GLY B CA 1
ATOM 4309 C C . GLY B 1 191 ? -4.812 0.161 5.605 1 88.19 191 GLY B C 1
ATOM 4310 O O . GLY B 1 191 ? -3.59 0.023 5.645 1 88.19 191 GLY B O 1
ATOM 4311 N N . LEU B 1 192 ? -5.691 -0.553 6.289 1 86 192 LEU B N 1
ATOM 4312 C CA . LEU B 1 192 ? -5.215 -1.52 7.273 1 86 192 LEU B CA 1
ATOM 4313 C C . LEU B 1 192 ? -5.645 -2.934 6.898 1 86 192 LEU B C 1
ATOM 4315 O O . LEU B 1 192 ? -5.023 -3.91 7.32 1 86 192 LEU B O 1
ATOM 4319 N N . LEU B 1 193 ? -6.711 -2.947 6.113 1 87.81 193 LEU B N 1
ATOM 4320 C CA . LEU B 1 193 ? -7.285 -4.23 5.723 1 87.81 193 LEU B CA 1
ATOM 4321 C C . LEU B 1 193 ? -7.582 -4.262 4.23 1 87.81 193 LEU B C 1
ATOM 4323 O O . LEU B 1 193 ? -7.758 -3.213 3.604 1 87.81 193 LEU B O 1
ATOM 4327 N N . GLY B 1 194 ? -7.617 -5.516 3.762 1 88.69 194 GLY B N 1
ATOM 4328 C CA . GLY B 1 194 ? -8.062 -5.668 2.385 1 88.69 194 GLY B CA 1
ATOM 4329 C C . GLY B 1 194 ? -9.539 -5.375 2.201 1 88.69 194 GLY B C 1
ATOM 4330 O O . GLY B 1 194 ? -10.273 -5.203 3.178 1 88.69 194 GLY B O 1
ATOM 4331 N N . ASN B 1 195 ? -9.922 -5.223 0.971 1 89.44 195 ASN B N 1
ATOM 4332 C CA . ASN B 1 195 ? -11.297 -4.996 0.56 1 89.44 195 ASN B CA 1
ATOM 4333 C C . ASN B 1 195 ? -11.664 -5.836 -0.661 1 89.44 195 ASN B C 1
ATOM 4335 O O . ASN B 1 195 ? -11.195 -5.566 -1.769 1 89.44 195 ASN B O 1
ATOM 4339 N N . ALA B 1 196 ? -12.555 -6.785 -0.464 1 89 196 ALA B N 1
ATOM 4340 C CA . ALA B 1 196 ? -12.906 -7.738 -1.516 1 89 196 ALA B CA 1
ATOM 4341 C C . ALA B 1 196 ? -13.586 -7.039 -2.688 1 89 196 ALA B C 1
ATOM 4343 O O . ALA B 1 196 ? -13.406 -7.438 -3.842 1 89 196 ALA B O 1
ATOM 4344 N N . SER B 1 197 ? -14.312 -6.02 -2.428 1 87.94 197 SER B N 1
ATOM 4345 C CA . SER B 1 197 ? -15.094 -5.352 -3.463 1 87.94 197 SER B CA 1
ATOM 4346 C C . SER B 1 197 ? -14.242 -4.359 -4.25 1 87.94 197 SER B C 1
ATOM 4348 O O . SER B 1 197 ? -14.523 -4.082 -5.418 1 87.94 197 SER B O 1
ATOM 4350 N N . GLN B 1 198 ? -13.305 -3.852 -3.551 1 92.88 198 GLN B N 1
ATOM 4351 C CA . GLN B 1 198 ? -12.492 -2.812 -4.18 1 92.88 198 GLN B CA 1
ATOM 4352 C C . GLN B 1 198 ? -11.008 -3.006 -3.877 1 92.88 198 GLN B C 1
ATOM 4354 O O . GLN B 1 198 ? -10.391 -2.166 -3.223 1 92.88 198 GLN B O 1
ATOM 4359 N N . PRO B 1 199 ? -10.406 -4.012 -4.473 1 95.56 199 PRO B N 1
ATOM 4360 C CA . PRO B 1 199 ? -8.977 -4.254 -4.258 1 95.56 199 PRO B CA 1
ATOM 4361 C C . PRO B 1 199 ? -8.109 -3.066 -4.668 1 95.56 199 PRO B C 1
ATOM 4363 O O . PRO B 1 199 ? -7.059 -2.832 -4.074 1 95.56 199 PRO B O 1
ATOM 4366 N N . ASP B 1 200 ? -8.547 -2.34 -5.703 1 95.38 200 ASP B N 1
ATOM 4367 C CA . ASP B 1 200 ? -7.793 -1.183 -6.176 1 95.38 200 ASP B CA 1
ATOM 4368 C C . ASP B 1 200 ? -7.805 -0.061 -5.141 1 95.38 200 ASP B C 1
ATOM 4370 O O . ASP B 1 200 ? -6.77 0.559 -4.879 1 95.38 200 ASP B O 1
ATOM 4374 N N . PHE B 1 201 ? -8.961 0.15 -4.559 1 94.56 201 PHE B N 1
ATOM 4375 C CA . PHE B 1 201 ? -9.062 1.169 -3.523 1 94.56 201 PHE B CA 1
ATOM 4376 C C . PHE B 1 201 ? -8.219 0.792 -2.311 1 94.56 201 PHE B C 1
ATOM 4378 O O . PHE B 1 201 ? -7.457 1.615 -1.797 1 94.56 201 PHE B O 1
ATOM 4385 N N . ALA B 1 202 ? -8.336 -0.437 -1.833 1 94.88 202 ALA B N 1
ATOM 4386 C CA . ALA B 1 202 ? -7.527 -0.898 -0.706 1 94.88 202 ALA B CA 1
ATOM 4387 C C . ALA B 1 202 ? -6.039 -0.773 -1.009 1 94.88 202 ALA B C 1
ATOM 4389 O O . ALA B 1 202 ? -5.266 -0.311 -0.167 1 94.88 202 ALA B O 1
ATOM 4390 N N . ALA B 1 203 ? -5.699 -1.198 -2.184 1 97.56 203 ALA B N 1
ATOM 4391 C CA . ALA B 1 203 ? -4.301 -1.094 -2.592 1 97.56 203 ALA B CA 1
ATOM 4392 C C . ALA B 1 203 ? -3.803 0.345 -2.484 1 97.56 203 ALA B C 1
ATOM 4394 O O . ALA B 1 203 ? -2.699 0.593 -1.994 1 97.56 203 ALA B O 1
ATOM 4395 N N . SER B 1 204 ? -4.582 1.273 -2.936 1 97.25 204 SER B N 1
ATOM 4396 C CA . SER B 1 204 ? -4.199 2.682 -2.916 1 97.25 204 SER B CA 1
ATOM 4397 C C . SER B 1 204 ? -4.062 3.199 -1.487 1 97.25 204 SER B C 1
ATOM 4399 O O . SER B 1 204 ? -3.182 4.008 -1.196 1 97.25 204 SER B O 1
ATOM 4401 N N . GLN B 1 205 ? -4.965 2.77 -0.648 1 96.31 205 GLN B N 1
ATOM 4402 C CA . GLN B 1 205 ? -4.902 3.188 0.749 1 96.31 205 GLN B CA 1
ATOM 4403 C C . GLN B 1 205 ? -3.688 2.582 1.45 1 96.31 205 GLN B C 1
ATOM 4405 O O . GLN B 1 205 ? -3.047 3.24 2.271 1 96.31 205 GLN B O 1
ATOM 4410 N N . TRP B 1 206 ? -3.393 1.357 1.128 1 97.19 206 TRP B N 1
ATOM 4411 C CA . TRP B 1 206 ? -2.17 0.749 1.642 1 97.19 206 TRP B CA 1
ATOM 4412 C C . TRP B 1 206 ? -0.94 1.517 1.169 1 97.19 206 TRP B C 1
ATOM 4414 O O . TRP B 1 206 ? -0.004 1.736 1.94 1 97.19 206 TRP B O 1
ATOM 4424 N N . ALA B 1 207 ? -0.987 1.878 -0.031 1 98.12 207 ALA B N 1
ATOM 4425 C CA . ALA B 1 207 ? 0.114 2.67 -0.574 1 98.12 207 ALA B CA 1
ATOM 4426 C C . ALA B 1 207 ? 0.292 3.969 0.206 1 98.12 207 ALA B C 1
ATOM 4428 O O . ALA B 1 207 ? 1.419 4.379 0.495 1 98.12 207 ALA B O 1
ATOM 4429 N N . ALA B 1 208 ? -0.795 4.578 0.529 1 97.38 208 ALA B N 1
ATOM 4430 C CA . ALA B 1 208 ? -0.757 5.828 1.278 1 97.38 208 ALA B CA 1
ATOM 4431 C C . ALA B 1 208 ? -0.133 5.625 2.654 1 97.38 208 ALA B C 1
ATOM 4433 O O . ALA B 1 208 ? 0.662 6.453 3.111 1 97.38 208 ALA B O 1
ATOM 4434 N N . VAL B 1 209 ? -0.483 4.562 3.268 1 96.38 209 VAL B N 1
ATOM 4435 C CA . VAL B 1 209 ? 0.065 4.254 4.582 1 96.38 209 VAL B CA 1
ATOM 4436 C C . VAL B 1 209 ? 1.563 3.984 4.469 1 96.38 209 VAL B C 1
ATOM 4438 O O . VAL B 1 209 ? 2.355 4.492 5.266 1 96.38 209 VAL B O 1
ATOM 4441 N N . GLY B 1 210 ? 1.926 3.18 3.508 1 96.44 210 GLY B N 1
ATOM 4442 C CA . GLY B 1 210 ? 3.336 2.906 3.287 1 96.44 210 GLY B CA 1
ATOM 4443 C C . GLY B 1 210 ? 4.148 4.152 2.986 1 96.44 210 GLY B C 1
ATOM 4444 O O . GLY B 1 210 ? 5.27 4.305 3.477 1 96.44 210 GLY B O 1
ATOM 4445 N N . ALA B 1 211 ? 3.59 5.004 2.186 1 97.31 211 ALA B N 1
ATOM 4446 C CA . ALA B 1 211 ? 4.242 6.273 1.883 1 97.31 211 ALA B CA 1
ATOM 4447 C C . ALA B 1 211 ? 4.422 7.113 3.145 1 97.31 211 ALA B C 1
ATOM 4449 O O . ALA B 1 211 ? 5.5 7.656 3.391 1 97.31 211 ALA B O 1
ATOM 4450 N N . HIS B 1 212 ? 3.379 7.164 3.9 1 97.31 212 HIS B N 1
ATOM 4451 C CA . HIS B 1 212 ? 3.41 7.953 5.129 1 97.31 212 HIS B CA 1
ATOM 4452 C C . HIS B 1 212 ? 4.496 7.453 6.074 1 97.31 212 HIS B C 1
ATOM 4454 O O . HIS B 1 212 ? 5.289 8.242 6.59 1 97.31 212 HIS B O 1
ATOM 4460 N N . GLU B 1 213 ? 4.488 6.195 6.309 1 95.44 213 GLU B N 1
ATOM 4461 C CA . GLU B 1 213 ? 5.484 5.613 7.203 1 95.44 213 GLU B CA 1
ATOM 4462 C C . GLU B 1 213 ? 6.898 5.875 6.699 1 95.44 213 GLU B C 1
ATOM 4464 O O . GLU B 1 213 ? 7.805 6.152 7.492 1 95.44 213 GLU B O 1
ATOM 4469 N N . SER B 1 214 ? 7.078 5.793 5.453 1 95.88 214 SER B N 1
ATOM 4470 C CA . SER B 1 214 ? 8.383 6.039 4.852 1 95.88 214 SER B CA 1
ATOM 4471 C C . SER B 1 214 ? 8.82 7.488 5.043 1 95.88 214 SER B C 1
ATOM 4473 O O . SER B 1 214 ? 9.984 7.758 5.328 1 95.88 214 SER B O 1
ATOM 4475 N N . ILE B 1 215 ? 7.906 8.344 4.863 1 95.94 215 ILE B N 1
ATOM 4476 C CA . ILE B 1 215 ? 8.188 9.766 5.051 1 95.94 215 ILE B CA 1
ATOM 4477 C C . ILE B 1 215 ? 8.547 10.031 6.512 1 95.94 215 ILE B C 1
ATOM 4479 O O . ILE B 1 215 ? 9.453 10.805 6.801 1 95.94 215 ILE B O 1
ATOM 4483 N N . GLN B 1 216 ? 7.801 9.445 7.371 1 95.31 216 GLN B N 1
ATOM 4484 C CA . GLN B 1 216 ? 8.102 9.539 8.797 1 95.31 216 GLN B CA 1
ATOM 4485 C C . GLN B 1 216 ? 9.531 9.102 9.086 1 95.31 216 GLN B C 1
ATOM 4487 O O . GLN B 1 216 ? 10.258 9.773 9.82 1 95.31 216 GLN B O 1
ATOM 4492 N N . MET B 1 217 ? 9.938 8.031 8.477 1 92.25 217 MET B N 1
ATOM 4493 C CA . MET B 1 217 ? 11.297 7.527 8.617 1 92.25 217 MET B CA 1
ATOM 4494 C C . MET B 1 217 ? 12.305 8.508 8.023 1 92.25 217 MET B C 1
ATOM 4496 O O . MET B 1 217 ? 13.367 8.734 8.602 1 92.25 217 MET B O 1
ATOM 4500 N N . LEU B 1 218 ? 11.953 8.992 6.926 1 93 218 LEU B N 1
ATOM 4501 C CA . LEU B 1 218 ? 12.812 9.945 6.234 1 93 218 LEU B CA 1
ATOM 4502 C C . LEU B 1 218 ? 13.086 11.172 7.109 1 93 218 LEU B C 1
ATOM 4504 O O . LEU B 1 218 ? 14.219 11.625 7.211 1 93 218 LEU B O 1
ATOM 4508 N N . ILE B 1 219 ? 12.086 11.68 7.738 1 94.25 219 ILE B N 1
ATOM 4509 C CA . ILE B 1 219 ? 12.195 12.836 8.617 1 94.25 219 ILE B CA 1
ATOM 4510 C C . ILE B 1 219 ? 13.125 12.516 9.781 1 94.25 219 ILE B C 1
ATOM 4512 O O . ILE B 1 219 ? 14.008 13.305 10.125 1 94.25 219 ILE B O 1
ATOM 4516 N N . ARG B 1 220 ? 12.93 11.375 10.328 1 89.56 220 ARG B N 1
ATOM 4517 C CA . ARG B 1 220 ? 13.734 10.961 11.477 1 89.56 220 ARG B CA 1
ATOM 4518 C C . ARG B 1 220 ? 15.195 10.758 11.086 1 89.56 220 ARG B C 1
ATOM 4520 O O . ARG B 1 220 ? 16.109 11.148 11.82 1 89.56 220 ARG B O 1
ATOM 4527 N N . GLU B 1 221 ? 15.406 10.195 9.945 1 87.38 221 GLU B N 1
ATOM 4528 C CA . GLU B 1 221 ? 16.766 9.914 9.477 1 87.38 221 GLU B CA 1
ATOM 4529 C C . GLU B 1 221 ? 17.5 11.211 9.133 1 87.38 221 GLU B C 1
ATOM 4531 O O . GLU B 1 221 ? 18.734 11.242 9.133 1 87.38 221 GLU B O 1
ATOM 4536 N N . ASN B 1 222 ? 16.734 12.211 8.875 1 90.44 222 ASN B N 1
ATOM 4537 C CA . ASN B 1 222 ? 17.344 13.508 8.586 1 90.44 222 ASN B CA 1
ATOM 4538 C C . ASN B 1 222 ? 17.469 14.359 9.852 1 90.44 222 ASN B C 1
ATOM 4540 O O . ASN B 1 222 ? 17.734 15.562 9.766 1 90.44 222 ASN B O 1
ATOM 4544 N N . GLY B 1 223 ? 17.188 13.805 10.984 1 88.06 223 GLY B N 1
ATOM 4545 C CA . GLY B 1 223 ? 17.375 14.477 12.258 1 88.06 223 GLY B CA 1
ATOM 4546 C C . GLY B 1 223 ? 16.328 15.531 12.547 1 88.06 223 GLY B C 1
ATOM 4547 O O . GLY B 1 223 ? 16.594 16.516 13.242 1 88.06 223 GLY B O 1
ATOM 4548 N N . CYS B 1 224 ? 15.211 15.367 11.977 1 91 224 CYS B N 1
ATOM 4549 C CA . CYS B 1 224 ? 14.188 16.406 12.133 1 91 224 CYS B CA 1
ATOM 4550 C C . CYS B 1 224 ? 13.031 15.898 12.977 1 91 224 CYS B C 1
ATOM 4552 O O . CYS B 1 224 ? 11.93 16.453 12.914 1 91 224 CYS B O 1
ATOM 4554 N N . CYS B 1 225 ? 13.273 14.938 13.719 1 85.75 225 CYS B N 1
ATOM 4555 C CA . CYS B 1 225 ? 12.242 14.414 14.609 1 85.75 225 CYS B CA 1
ATOM 4556 C C . CYS B 1 225 ? 11.766 15.477 15.586 1 85.75 225 CYS B C 1
ATOM 4558 O O . CYS B 1 225 ? 12.586 16.156 16.219 1 85.75 225 CYS B O 1
ATOM 4560 N N . GLY B 1 226 ? 10.508 15.656 15.656 1 85.25 226 GLY B N 1
ATOM 4561 C CA . GLY B 1 226 ? 9.961 16.641 16.562 1 85.25 226 GLY B CA 1
ATOM 4562 C C . GLY B 1 226 ? 9.836 18.031 15.945 1 85.25 226 GLY B C 1
ATOM 4563 O O . GLY B 1 226 ? 9.102 18.875 16.453 1 85.25 226 GLY B O 1
ATOM 4564 N N . LYS B 1 227 ? 10.578 18.281 14.93 1 91.88 227 LYS B N 1
ATOM 4565 C CA . LYS B 1 227 ? 10.523 19.562 14.219 1 91.88 227 LYS B CA 1
ATOM 4566 C C . LYS B 1 227 ? 9.586 19.469 13.016 1 91.88 227 LYS B C 1
ATOM 4568 O O . LYS B 1 227 ? 8.734 20.344 12.828 1 91.88 227 LYS B O 1
ATOM 4573 N N . VAL B 1 228 ? 9.883 18.516 12.32 1 95.94 228 VAL B N 1
ATOM 4574 C CA . VAL B 1 228 ? 8.953 18.141 11.258 1 95.94 228 VAL B CA 1
ATOM 4575 C C . VAL B 1 228 ? 8.141 16.922 11.68 1 95.94 228 VAL B C 1
ATOM 4577 O O . VAL B 1 228 ? 8.711 15.898 12.07 1 95.94 228 VAL B O 1
ATOM 4580 N N . ARG B 1 229 ? 6.836 17.078 11.688 1 95.19 229 ARG B N 1
ATOM 4581 C CA . ARG B 1 229 ? 5.992 16.031 12.258 1 95.19 229 ARG B CA 1
ATOM 4582 C C . ARG B 1 229 ? 5.051 15.461 11.203 1 95.19 229 ARG B C 1
ATOM 4584 O O . ARG B 1 229 ? 4.922 16.016 10.109 1 95.19 229 ARG B O 1
ATOM 4591 N N . THR B 1 230 ? 4.531 14.289 11.555 1 96.56 230 THR B N 1
ATOM 4592 C CA . THR B 1 230 ? 3.562 13.617 10.688 1 96.56 230 THR B CA 1
ATOM 4593 C C . THR B 1 230 ? 2.406 13.055 11.508 1 96.56 230 THR B C 1
ATOM 4595 O O . THR B 1 230 ? 2.57 12.742 12.688 1 96.56 230 THR B O 1
ATOM 4598 N N . THR B 1 231 ? 1.248 13 10.938 1 96.69 231 THR B N 1
ATOM 4599 C CA . THR B 1 231 ? 0.091 12.352 11.539 1 96.69 231 THR B CA 1
ATOM 4600 C C . THR B 1 231 ? -0.651 11.5 10.508 1 96.69 231 THR B C 1
ATOM 4602 O O . THR B 1 231 ? -0.938 11.969 9.406 1 96.69 231 THR B O 1
ATOM 4605 N N . LEU B 1 232 ? -0.791 10.289 10.812 1 96.62 232 LEU B N 1
ATOM 4606 C CA . LEU B 1 232 ? -1.645 9.398 10.039 1 96.62 232 LEU B CA 1
ATOM 4607 C C . LEU B 1 232 ? -3 9.211 10.711 1 96.62 232 LEU B C 1
ATOM 4609 O O . LEU B 1 232 ? -3.072 8.742 11.852 1 96.62 232 LEU B O 1
ATOM 4613 N N . LEU B 1 233 ? -4.07 9.672 10.062 1 95.88 233 LEU B N 1
ATOM 4614 C CA . LEU B 1 233 ? -5.426 9.477 10.57 1 95.88 233 LEU B CA 1
ATOM 4615 C C . LEU B 1 233 ? -6.105 8.305 9.867 1 95.88 233 LEU B C 1
ATOM 4617 O O . LEU B 1 233 ? -6.156 8.258 8.641 1 95.88 233 LEU B O 1
ATOM 4621 N N . CYS B 1 234 ? -6.566 7.383 10.641 1 91.94 234 CYS B N 1
ATOM 4622 C CA . CYS B 1 234 ? -7.266 6.211 10.125 1 91.94 234 CYS B CA 1
ATOM 4623 C C . CYS B 1 234 ? -8.617 6.035 10.805 1 91.94 234 CYS B C 1
ATOM 4625 O O . CYS B 1 234 ? -8.75 5.238 11.734 1 91.94 234 CYS B O 1
ATOM 4627 N N . PRO B 1 235 ? -9.617 6.691 10.336 1 88.06 235 PRO B N 1
ATOM 4628 C CA . PRO B 1 235 ? -10.953 6.477 10.891 1 88.06 235 PRO B CA 1
ATOM 4629 C C . PRO B 1 235 ? -11.641 5.242 10.312 1 88.06 235 PRO B C 1
ATOM 4631 O O . PRO B 1 235 ? -11.438 4.902 9.148 1 88.06 235 PRO B O 1
ATOM 4634 N N . TYR B 1 236 ? -12.266 4.633 11.281 1 76.75 236 TYR B N 1
ATOM 4635 C CA . TYR B 1 236 ? -13.07 3.498 10.852 1 76.75 236 TYR B CA 1
ATOM 4636 C C . TYR B 1 236 ? -14.508 3.926 10.57 1 76.75 236 TYR B C 1
ATOM 4638 O O . TYR B 1 236 ? -15.102 4.676 11.344 1 76.75 236 TYR B O 1
ATOM 4646 N N . ASN B 1 237 ? -15.195 3.705 9.484 1 68.25 237 ASN B N 1
ATOM 4647 C CA . ASN B 1 237 ? -16.609 3.873 9.164 1 68.25 237 ASN B CA 1
ATOM 4648 C C . ASN B 1 237 ? -17.031 5.332 9.266 1 68.25 237 ASN B C 1
ATOM 4650 O O . ASN B 1 237 ? -17.781 5.699 10.18 1 68.25 237 ASN B O 1
ATOM 4654 N N . VAL B 1 238 ? -16.516 6.164 8.539 1 68.38 238 VAL B N 1
ATOM 4655 C CA . VAL B 1 238 ? -16.938 7.562 8.516 1 68.38 238 VAL B CA 1
ATOM 4656 C C . VAL B 1 238 ? -18.266 7.695 7.766 1 68.38 238 VAL B C 1
ATOM 4658 O O . VAL B 1 238 ? -18.391 7.219 6.637 1 68.38 238 VAL B O 1
ATOM 4661 N N . VAL B 1 239 ? -19.359 8.078 8.539 1 60.06 239 VAL B N 1
ATOM 4662 C CA . VAL B 1 239 ? -20.703 8.211 7.98 1 60.06 239 VAL B CA 1
ATOM 4663 C C . VAL B 1 239 ? -20.781 9.453 7.094 1 60.06 239 VAL B C 1
ATOM 4665 O O . VAL B 1 239 ? -20.359 10.539 7.496 1 60.06 239 VAL B O 1
ATOM 4668 N N . SER B 1 240 ? -20.547 9.367 5.828 1 54.34 240 SER B N 1
ATOM 4669 C CA . SER B 1 240 ? -20.641 10.539 4.965 1 54.34 240 SER B CA 1
ATOM 4670 C C . SER B 1 240 ? -22.047 11.148 5.031 1 54.34 240 SER B C 1
ATOM 4672 O O . SER B 1 240 ? -23.031 10.43 5.129 1 54.34 240 SER B O 1
ATOM 4674 N N . SER B 1 241 ? -22.344 12.289 5.613 1 43.12 241 SER B N 1
ATOM 4675 C CA . SER B 1 241 ? -23.625 12.977 5.523 1 43.12 241 SER B CA 1
ATOM 4676 C C . SER B 1 241 ? -24.203 12.883 4.113 1 43.12 241 SER B C 1
ATOM 4678 O O . SER B 1 241 ? -25.375 13.18 3.898 1 43.12 241 SER B O 1
ATOM 4680 N N . GLN B 1 242 ? -23.562 13.461 3.113 1 36.75 242 GLN B N 1
ATOM 4681 C CA . GLN B 1 242 ? -24.219 13.562 1.82 1 36.75 242 GLN B CA 1
ATOM 4682 C C . GLN B 1 242 ? -24.531 12.18 1.252 1 36.75 242 GLN B C 1
ATOM 4684 O O . GLN B 1 242 ? -23.688 11.281 1.311 1 36.75 242 GLN B O 1
ATOM 4689 N N . PRO B 1 243 ? -25.859 11.852 1.032 1 33.94 243 PRO B N 1
ATOM 4690 C CA . PRO B 1 243 ? -26.297 10.695 0.249 1 33.94 243 PRO B CA 1
ATOM 4691 C C . PRO B 1 243 ? -25.344 10.367 -0.902 1 33.94 243 PRO B C 1
ATOM 4693 O O . PRO B 1 243 ? -25.734 9.695 -1.856 1 33.94 243 PRO B O 1
ATOM 4696 N N . THR B 1 244 ? -24.438 11.148 -1.215 1 33.12 244 THR B N 1
ATOM 4697 C CA . THR B 1 244 ? -23.828 10.898 -2.514 1 33.12 244 THR B CA 1
ATOM 4698 C C . THR B 1 244 ? -23.5 9.414 -2.68 1 33.12 244 THR B C 1
ATOM 4700 O O . THR B 1 244 ? -23.438 8.672 -1.695 1 33.12 244 THR B O 1
ATOM 4703 N N . LEU B 1 245 ? -22.984 9.125 -3.998 1 30.2 245 LEU B N 1
ATOM 4704 C CA . LEU B 1 245 ? -22.797 7.902 -4.773 1 30.2 245 LEU B CA 1
ATOM 4705 C C . LEU B 1 245 ? -21.953 6.891 -3.998 1 30.2 245 LEU B C 1
ATOM 4707 O O . LEU B 1 245 ? -21.922 5.711 -4.344 1 30.2 245 LEU B O 1
ATOM 4711 N N . LEU B 1 246 ? -20.984 7.492 -3.355 1 31.08 246 LEU B N 1
ATOM 4712 C CA . LEU B 1 246 ? -20.031 6.418 -3.084 1 31.08 246 LEU B CA 1
ATOM 4713 C C . LEU B 1 246 ? -20.5 5.566 -1.906 1 31.08 246 LEU B C 1
ATOM 4715 O O . LEU B 1 246 ? -20.266 5.918 -0.749 1 31.08 246 LEU B O 1
ATOM 4719 N N . ARG B 1 247 ? -21.812 5.273 -1.798 1 31.17 247 ARG B N 1
ATOM 4720 C CA . ARG B 1 247 ? -22.094 4.16 -0.901 1 31.17 247 ARG B CA 1
ATOM 4721 C C . ARG B 1 247 ? -21.016 3.088 -1.005 1 31.17 247 ARG B C 1
ATOM 4723 O O . ARG B 1 247 ? -21 2.299 -1.952 1 31.17 247 ARG B O 1
ATOM 4730 N N . THR B 1 248 ? -19.859 3.496 -0.91 1 31.17 248 THR B N 1
ATOM 4731 C CA . THR B 1 248 ? -19.109 2.248 -0.82 1 31.17 248 THR B CA 1
ATOM 4732 C C . THR B 1 248 ? -19.672 1.359 0.286 1 31.17 248 THR B C 1
ATOM 4734 O O . THR B 1 248 ? -19.734 1.77 1.446 1 31.17 248 THR B O 1
ATOM 4737 N N . PRO B 1 249 ? -20.656 0.586 0.071 1 29.47 249 PRO B N 1
ATOM 4738 C CA . PRO B 1 249 ? -21.016 -0.305 1.177 1 29.47 249 PRO B CA 1
ATOM 4739 C C . PRO B 1 249 ? -19.812 -0.699 2.033 1 29.47 249 PRO B C 1
ATOM 4741 O O . PRO B 1 249 ? -18.797 -1.15 1.502 1 29.47 249 PRO B O 1
ATOM 4744 N N . SER B 1 250 ? -19.5 0.146 2.881 1 33.53 250 SER B N 1
ATOM 4745 C CA . SER B 1 250 ? -18.578 -0.476 3.836 1 33.53 250 SER B CA 1
ATOM 4746 C C . SER B 1 250 ? -19 -1.912 4.141 1 33.53 250 SER B C 1
ATOM 4748 O O . SER B 1 250 ? -20.188 -2.207 4.262 1 33.53 250 SER B O 1
ATOM 4750 N N . PRO B 1 251 ? -18.312 -2.848 3.686 1 31.8 251 PRO B N 1
ATOM 4751 C CA . PRO B 1 251 ? -18.891 -4.16 3.992 1 31.8 251 PRO B CA 1
ATOM 4752 C C . PRO B 1 251 ? -19.688 -4.164 5.293 1 31.8 251 PRO B C 1
ATOM 4754 O O . PRO B 1 251 ? -20.516 -5.062 5.516 1 31.8 251 PRO B O 1
ATOM 4757 N N . PHE B 1 252 ? -19.391 -3.104 6.234 1 30.78 252 PHE B N 1
ATOM 4758 C CA . PHE B 1 252 ? -20.125 -3.195 7.496 1 30.78 252 PHE B CA 1
ATOM 4759 C C . PHE B 1 252 ? -21.422 -2.408 7.43 1 30.78 252 PHE B C 1
ATOM 4761 O O . PHE B 1 252 ? -22.281 -2.533 8.312 1 30.78 252 PHE B O 1
ATOM 4768 N N . SER B 1 253 ? -21.5 -1.301 6.684 1 29.84 253 SER B N 1
ATOM 4769 C CA . SER B 1 253 ? -22.75 -0.547 6.793 1 29.84 253 SER B CA 1
ATOM 4770 C C . SER B 1 253 ? -23.828 -1.133 5.891 1 29.84 253 SER B C 1
ATOM 4772 O O . SER B 1 253 ? -23.844 -0.881 4.684 1 29.84 253 SER B O 1
ATOM 4774 N N . SER B 1 254 ? -24.234 -2.305 5.895 1 29.34 254 SER B N 1
ATOM 4775 C CA . SER B 1 254 ? -25.547 -2.658 5.359 1 29.34 254 SER B CA 1
ATOM 4776 C C . SER B 1 254 ? -26.641 -1.821 5.996 1 29.34 254 SER B C 1
ATOM 4778 O O . SER B 1 254 ? -27.781 -2.273 6.117 1 29.34 254 SER B O 1
ATOM 4780 N N . SER B 1 255 ? -26.438 -0.728 6.648 1 27.3 255 SER B N 1
ATOM 4781 C CA . SER B 1 255 ? -27.75 -0.158 6.938 1 27.3 255 SER B CA 1
ATOM 4782 C C . SER B 1 255 ? -28.422 0.357 5.668 1 27.3 255 SER B C 1
ATOM 4784 O O . SER B 1 255 ? -27.828 1.142 4.922 1 27.3 255 SER B O 1
ATOM 4786 N N . ARG B 1 256 ? -29.516 -0.262 5.199 1 27.83 256 ARG B N 1
ATOM 4787 C CA . ARG B 1 256 ? -30.641 0.253 4.438 1 27.83 256 ARG B CA 1
ATOM 4788 C C . ARG B 1 256 ? -31.062 1.634 4.934 1 27.83 256 ARG B C 1
ATOM 4790 O O . ARG B 1 256 ? -31.531 1.774 6.062 1 27.83 256 ARG B O 1
ATOM 4797 N N . VAL B 1 257 ? -30.531 2.623 4.625 1 26.62 257 VAL B N 1
ATOM 4798 C CA . VAL B 1 257 ? -31.375 3.807 4.738 1 26.62 257 VAL B CA 1
ATOM 4799 C C . VAL B 1 257 ? -32.688 3.596 3.957 1 26.62 257 VAL B C 1
ATOM 4801 O O . VAL B 1 257 ? -32.656 3.473 2.729 1 26.62 257 VAL B O 1
ATOM 4804 N N . MET B 1 258 ? -33.75 2.898 4.578 1 25.67 258 MET B N 1
ATOM 4805 C CA . MET B 1 258 ? -35.188 2.953 4.316 1 25.67 258 MET B CA 1
ATOM 4806 C C . MET B 1 258 ? -35.656 4.395 4.113 1 25.67 258 MET B C 1
ATOM 4808 O O . MET B 1 258 ? -35.5 5.227 5.012 1 25.67 258 MET B O 1
ATOM 4812 N N . ASN B 1 259 ? -35.531 4.961 2.98 1 26.12 259 ASN B N 1
ATOM 4813 C CA . ASN B 1 259 ? -36.5 6.027 2.717 1 26.12 259 ASN B CA 1
ATOM 4814 C C . ASN B 1 259 ? -37.875 5.699 3.285 1 26.12 259 ASN B C 1
ATOM 4816 O O . ASN B 1 259 ? -38.375 4.605 3.07 1 26.12 259 ASN B O 1
ATOM 4820 N N . THR B 1 260 ? -38.312 6.273 4.312 1 25.5 260 THR B N 1
ATOM 4821 C CA . THR B 1 260 ? -39.656 6.297 4.91 1 25.5 260 THR B CA 1
ATOM 4822 C C . THR B 1 260 ? -40.719 6.465 3.838 1 25.5 260 THR B C 1
ATOM 4824 O O . THR B 1 260 ? -41.875 6.074 4.039 1 25.5 260 THR B O 1
ATOM 4827 N N . ALA B 1 261 ? -40.656 7.309 2.863 1 26.17 261 ALA B N 1
ATOM 4828 C CA . ALA B 1 261 ? -41.969 7.531 2.227 1 26.17 261 ALA B CA 1
ATOM 4829 C C . ALA B 1 261 ? -42.469 6.258 1.56 1 26.17 261 ALA B C 1
ATOM 4831 O O . ALA B 1 261 ? -43.688 5.984 1.565 1 26.17 261 ALA B O 1
ATOM 4832 N N . ASP B 1 262 ? -41.812 5.641 0.544 1 26.14 262 ASP B N 1
ATOM 4833 C CA . ASP B 1 262 ? -42.562 4.574 -0.114 1 26.14 262 ASP B CA 1
ATOM 4834 C C . ASP B 1 262 ? -42.625 3.326 0.765 1 26.14 262 ASP B C 1
ATOM 4836 O O . ASP B 1 262 ? -41.75 2.475 0.708 1 26.14 262 ASP B O 1
ATOM 4840 N N . ALA B 1 263 ? -42.656 3.271 2.152 1 26.5 263 ALA B N 1
ATOM 4841 C CA . ALA B 1 263 ? -43.25 2.285 3.059 1 26.5 263 ALA B CA 1
ATOM 4842 C C . ALA B 1 263 ? -44.562 1.739 2.506 1 26.5 263 ALA B C 1
ATOM 4844 O O . ALA B 1 263 ? -45.156 0.811 3.072 1 26.5 263 ALA B O 1
ATOM 4845 N N . ALA B 1 264 ? -45.344 2.479 1.901 1 25.81 264 ALA B N 1
ATOM 4846 C CA . ALA B 1 264 ? -46.688 1.862 1.801 1 25.81 264 ALA B CA 1
ATOM 4847 C C . ALA B 1 264 ? -46.625 0.55 1.024 1 25.81 264 ALA B C 1
ATOM 4849 O O . ALA B 1 264 ? -47.156 -0.462 1.457 1 25.81 264 ALA B O 1
ATOM 4850 N N . ASN B 1 265 ? -46.844 0.497 -0.308 1 24.55 265 ASN B N 1
ATOM 4851 C CA . ASN B 1 265 ? -47.469 -0.648 -0.953 1 24.55 265 ASN B CA 1
ATOM 4852 C C . ASN B 1 265 ? -46.5 -1.816 -1.1 1 24.55 265 ASN B C 1
ATOM 4854 O O . ASN B 1 265 ? -46.875 -2.969 -0.874 1 24.55 265 ASN B O 1
ATOM 4858 N N . THR B 1 266 ? -45.5 -1.803 -2.098 1 24.73 266 THR B N 1
ATOM 4859 C CA . THR B 1 266 ? -45.156 -3.098 -2.672 1 24.73 266 THR B CA 1
ATOM 4860 C C . THR B 1 266 ? -44.25 -3.885 -1.726 1 24.73 266 THR B C 1
ATOM 4862 O O . THR B 1 266 ? -43.094 -3.504 -1.496 1 24.73 266 THR B O 1
ATOM 4865 N N . ALA B 1 267 ? -44.531 -4.566 -0.508 1 26.34 267 ALA B N 1
ATOM 4866 C CA . ALA B 1 267 ? -44.344 -5.652 0.45 1 26.34 267 ALA B CA 1
ATOM 4867 C C . ALA B 1 267 ? -43.594 -6.82 -0.19 1 26.34 267 ALA B C 1
ATOM 4869 O O . ALA B 1 267 ? -43.406 -7.855 0.449 1 26.34 267 ALA B O 1
ATOM 4870 N N . GLU B 1 268 ? -43.562 -7.098 -1.438 1 25.47 268 GLU B N 1
ATOM 4871 C CA . GLU B 1 268 ? -43.25 -8.469 -1.846 1 25.47 268 GLU B CA 1
ATOM 4872 C C . GLU B 1 268 ? -41.844 -8.859 -1.454 1 25.47 268 GLU B C 1
ATOM 4874 O O . GLU B 1 268 ? -41 -7.992 -1.188 1 25.47 268 GLU B O 1
ATOM 4879 N N . GLY B 1 269 ? -41.344 -10.203 -1.704 1 26.36 269 GLY B N 1
ATOM 4880 C CA . GLY B 1 269 ? -40.438 -11.281 -1.306 1 26.36 269 GLY B CA 1
ATOM 4881 C C . GLY B 1 269 ? -38.969 -10.953 -1.495 1 26.36 269 GLY B C 1
ATOM 4882 O O . GLY B 1 269 ? -38.125 -11.844 -1.485 1 26.36 269 GLY B O 1
ATOM 4883 N N . GLN B 1 270 ? -38.719 -9.844 -2.082 1 26.94 270 GLN B N 1
ATOM 4884 C CA . GLN B 1 270 ? -37.312 -9.953 -2.531 1 26.94 270 GLN B CA 1
ATOM 4885 C C . GLN B 1 270 ? -36.375 -10.055 -1.346 1 26.94 270 GLN B C 1
ATOM 4887 O O . GLN B 1 270 ? -36.375 -9.195 -0.463 1 26.94 270 GLN B O 1
ATOM 4892 N N . SER B 1 271 ? -35.938 -11.32 -0.938 1 27.06 271 SER B N 1
ATOM 4893 C CA . SER B 1 271 ? -35 -11.867 0.028 1 27.06 271 SER B CA 1
ATOM 4894 C C . SER B 1 271 ? -33.719 -11.062 0.054 1 27.06 271 SER B C 1
ATOM 4896 O O . SER B 1 271 ? -33 -10.984 -0.953 1 27.06 271 SER B O 1
ATOM 4898 N N . VAL B 1 272 ? -33.844 -9.953 0.437 1 28.73 272 VAL B N 1
ATOM 4899 C CA . VAL B 1 272 ? -32.656 -9.125 0.659 1 28.73 272 VAL B CA 1
ATOM 4900 C C . VAL B 1 272 ? -31.578 -9.945 1.361 1 28.73 272 VAL B C 1
ATOM 4902 O O . VAL B 1 272 ? -31.766 -10.406 2.488 1 28.73 272 VAL B O 1
ATOM 4905 N N . ASN B 1 273 ? -30.844 -10.773 0.642 1 28.34 273 ASN B N 1
ATOM 4906 C CA . ASN B 1 273 ? -29.672 -11.547 1.052 1 28.34 273 ASN B CA 1
ATOM 4907 C C . ASN B 1 273 ? -28.75 -10.734 1.955 1 28.34 273 ASN B C 1
ATOM 4909 O O . ASN B 1 273 ? -28.172 -9.742 1.519 1 28.34 273 ASN B O 1
ATOM 4913 N N . THR B 1 274 ? -29.203 -10.508 3.139 1 29.42 274 THR B N 1
ATOM 4914 C CA . THR B 1 274 ? -28.5 -9.953 4.289 1 29.42 274 THR B CA 1
ATOM 4915 C C . THR B 1 274 ? -27.078 -10.492 4.363 1 29.42 274 THR B C 1
ATOM 4917 O O . THR B 1 274 ? -26.875 -11.703 4.516 1 29.42 274 THR B O 1
ATOM 4920 N N . ILE B 1 275 ? -26.281 -10.109 3.561 1 31.02 275 ILE B N 1
ATOM 4921 C CA . ILE B 1 275 ? -24.875 -10.461 3.684 1 31.02 275 ILE B CA 1
ATOM 4922 C C . ILE B 1 275 ? -24.469 -10.445 5.156 1 31.02 275 ILE B C 1
ATOM 4924 O O . ILE B 1 275 ? -24.547 -9.406 5.82 1 31.02 275 ILE B O 1
ATOM 4928 N N . ARG B 1 276 ? -24.578 -11.531 5.914 1 32.09 276 ARG B N 1
ATOM 4929 C CA . ARG B 1 276 ? -24.094 -11.828 7.254 1 32.09 276 ARG B CA 1
ATOM 4930 C C . ARG B 1 276 ? -22.625 -11.414 7.418 1 32.09 276 ARG B C 1
ATOM 4932 O O . ARG B 1 276 ? -21.734 -12.016 6.824 1 32.09 276 ARG B O 1
ATOM 4939 N N . ARG B 1 277 ? -22.297 -10.211 7.691 1 38.69 277 ARG B N 1
ATOM 4940 C CA . ARG B 1 277 ? -21.062 -9.57 8.125 1 38.69 277 ARG B CA 1
ATOM 4941 C C . ARG B 1 277 ? -20.328 -10.438 9.141 1 38.69 277 ARG B C 1
ATOM 4943 O O . ARG B 1 277 ? -20.953 -11.102 9.961 1 38.69 277 ARG B O 1
ATOM 4950 N N . SER B 1 278 ? -19.203 -10.93 8.828 1 42.16 278 SER B N 1
ATOM 4951 C CA . SER B 1 278 ? -18.438 -11.68 9.828 1 42.16 278 SER B CA 1
ATOM 4952 C C . SER B 1 278 ? -18.625 -11.094 11.219 1 42.16 278 SER B C 1
ATOM 4954 O O . SER B 1 278 ? -18.531 -9.875 11.406 1 42.16 278 SER B O 1
ATOM 4956 N N . ARG B 1 279 ? -19.391 -11.781 12.125 1 43.91 279 ARG B N 1
ATOM 4957 C CA . ARG B 1 279 ? -19.938 -11.594 13.461 1 43.91 279 ARG B CA 1
ATOM 4958 C C . ARG B 1 279 ? -18.875 -11.094 14.43 1 43.91 279 ARG B C 1
ATOM 4960 O O . ARG B 1 279 ? -19.109 -10.18 15.219 1 43.91 279 ARG B O 1
ATOM 4967 N N . ILE B 1 280 ? -17.766 -11.781 14.281 1 46.06 280 ILE B N 1
ATOM 4968 C CA . ILE B 1 280 ? -16.922 -11.484 15.43 1 46.06 280 ILE B CA 1
ATOM 4969 C C . ILE B 1 280 ? -16.281 -10.109 15.266 1 46.06 280 ILE B C 1
ATOM 4971 O O . ILE B 1 280 ? -16.266 -9.312 16.203 1 46.06 280 ILE B O 1
ATOM 4975 N N . LEU B 1 281 ? -15.602 -9.938 14.031 1 52.91 281 LEU B N 1
ATOM 4976 C CA . LEU B 1 281 ? -15.055 -8.602 13.859 1 52.91 281 LEU B CA 1
ATOM 4977 C C . LEU B 1 281 ? -16.156 -7.551 13.906 1 52.91 281 LEU B C 1
ATOM 4979 O O . LEU B 1 281 ? -15.977 -6.477 14.484 1 52.91 281 LEU B O 1
ATOM 4983 N N . GLY B 1 282 ? -17.234 -7.918 13.148 1 51.22 282 GLY B N 1
ATOM 4984 C CA . GLY B 1 282 ? -18.391 -7.039 13.289 1 51.22 282 GLY B CA 1
ATOM 4985 C C . GLY B 1 282 ? -18.781 -6.805 14.734 1 51.22 282 GLY B C 1
ATOM 4986 O O . GLY B 1 282 ? -19.062 -5.668 15.133 1 51.22 282 GLY B O 1
ATOM 4987 N N . TYR B 1 283 ? -18.812 -7.961 15.383 1 48.62 283 TYR B N 1
ATOM 4988 C CA . TYR B 1 283 ? -19.141 -7.855 16.797 1 48.62 283 TYR B CA 1
ATOM 4989 C C . TYR B 1 283 ? -18.062 -7.098 17.562 1 48.62 283 TYR B C 1
ATOM 4991 O O . TYR B 1 283 ? -18.359 -6.234 18.391 1 48.62 283 TYR B O 1
ATOM 4999 N N . PHE B 1 284 ? -16.812 -7.535 17.281 1 51.94 284 PHE B N 1
ATOM 5000 C CA . PHE B 1 284 ? -15.711 -6.859 17.969 1 51.94 284 PHE B CA 1
ATOM 5001 C C . PHE B 1 284 ? -15.641 -5.395 17.562 1 51.94 284 PHE B C 1
ATOM 5003 O O . PHE B 1 284 ? -15.438 -4.516 18.406 1 51.94 284 PHE B O 1
ATOM 5010 N N . LEU B 1 285 ? -15.836 -5.254 16.25 1 54.12 285 LEU B N 1
ATOM 5011 C CA . LEU B 1 285 ? -15.82 -3.871 15.781 1 54.12 285 LEU B CA 1
ATOM 5012 C C . LEU B 1 285 ? -17.109 -3.152 16.172 1 54.12 285 LEU B C 1
ATOM 5014 O O . LEU B 1 285 ? -17.125 -1.926 16.297 1 54.12 285 LEU B O 1
ATOM 5018 N N . SER B 1 286 ? -18.203 -3.947 16.203 1 50.69 286 SER B N 1
ATOM 5019 C CA . SER B 1 286 ? -19.469 -3.361 16.625 1 50.69 286 SER B CA 1
ATOM 5020 C C . SER B 1 286 ? -19.391 -2.803 18.047 1 50.69 286 SER B C 1
ATOM 5022 O O . SER B 1 286 ? -20.109 -1.865 18.391 1 50.69 286 SER B O 1
ATOM 5024 N N . ILE B 1 287 ? -18.719 -3.525 18.797 1 46.41 287 ILE B N 1
ATOM 5025 C CA . ILE B 1 287 ? -18.594 -2.988 20.141 1 46.41 287 ILE B CA 1
ATOM 5026 C C . ILE B 1 287 ? -18.016 -1.575 20.078 1 46.41 287 ILE B C 1
ATOM 5028 O O . ILE B 1 287 ? -18.328 -0.733 20.922 1 46.41 287 ILE B O 1
ATOM 5032 N N . PHE B 1 288 ? -17.203 -1.358 19.078 1 50.03 288 PHE B N 1
ATOM 5033 C CA . PHE B 1 288 ? -16.453 -0.111 19.062 1 50.03 288 PHE B CA 1
ATOM 5034 C C . PHE B 1 288 ? -17 0.83 17.984 1 50.03 288 PHE B C 1
ATOM 5036 O O . PHE B 1 288 ? -16.297 1.746 17.547 1 50.03 288 PHE B O 1
ATOM 5043 N N . ARG B 1 289 ? -18.188 0.443 17.484 1 52.88 289 ARG B N 1
ATOM 5044 C CA . ARG B 1 289 ? -18.859 0.837 16.25 1 52.88 289 ARG B CA 1
ATOM 5045 C C . ARG B 1 289 ? -19.406 2.258 16.359 1 52.88 289 ARG B C 1
ATOM 5047 O O . ARG B 1 289 ? -20.25 2.666 15.555 1 52.88 289 ARG B O 1
ATOM 5054 N N . ARG B 1 290 ? -18.984 3.043 17.234 1 60.75 290 ARG B N 1
ATOM 5055 C CA . ARG B 1 290 ? -19.719 4.281 16.984 1 60.75 290 ARG B CA 1
ATOM 5056 C C . ARG B 1 290 ? -19.266 4.938 15.68 1 60.75 290 ARG B C 1
ATOM 5058 O O . ARG B 1 290 ? -18.078 5.211 15.508 1 60.75 290 ARG B O 1
ATOM 5065 N N . PRO B 1 291 ? -20.141 4.891 14.594 1 71.88 291 PRO B N 1
ATOM 5066 C CA . PRO B 1 291 ? -19.781 5.664 13.398 1 71.88 291 PRO B CA 1
ATOM 5067 C C . PRO B 1 291 ? -19.328 7.082 13.734 1 71.88 291 PRO B C 1
ATOM 5069 O O . PRO B 1 291 ? -19.812 7.688 14.695 1 71.88 291 PRO B O 1
ATOM 5072 N N . VAL B 1 292 ? -18.25 7.465 13.18 1 81.38 292 VAL B N 1
ATOM 5073 C CA . VAL B 1 292 ? -17.688 8.797 13.406 1 81.38 292 VAL B CA 1
ATOM 5074 C C . VAL B 1 292 ? -18.078 9.719 12.25 1 81.38 292 VAL B C 1
ATOM 5076 O O . VAL B 1 292 ? -18.031 9.32 11.086 1 81.38 292 VAL B O 1
ATOM 5079 N N . THR B 1 293 ? -18.609 10.891 12.594 1 88.12 293 THR B N 1
ATOM 5080 C CA . THR B 1 293 ? -18.906 11.883 11.57 1 88.12 293 THR B CA 1
ATOM 5081 C C . THR B 1 293 ? -17.641 12.516 11.031 1 88.12 293 THR B C 1
ATOM 5083 O O . THR B 1 293 ? -16.594 12.5 11.695 1 88.12 293 THR B O 1
ATOM 5086 N N . PRO B 1 294 ? -17.734 13.031 9.836 1 92.06 294 PRO B N 1
ATOM 5087 C CA . PRO B 1 294 ? -16.562 13.719 9.297 1 92.06 294 PRO B CA 1
ATOM 5088 C C . PRO B 1 294 ? -16.094 14.883 10.172 1 92.06 294 PRO B C 1
ATOM 5090 O O . PRO B 1 294 ? -14.898 15.141 10.273 1 92.06 294 PRO B O 1
ATOM 5093 N N . GLU B 1 295 ? -17.031 15.516 10.805 1 92.75 295 GLU B N 1
ATOM 5094 C CA . GLU B 1 295 ? -16.703 16.641 11.688 1 92.75 295 GLU B CA 1
ATOM 5095 C C . GLU B 1 295 ? -15.914 16.156 12.914 1 92.75 295 GLU B C 1
ATOM 5097 O O . GLU B 1 295 ? -14.922 16.781 13.297 1 92.75 295 GLU B O 1
ATOM 5102 N N . GLU B 1 296 ? -16.375 15.062 13.445 1 91.62 296 GLU B N 1
ATOM 5103 C CA . GLU B 1 296 ? -15.688 14.508 14.609 1 91.62 296 GLU B CA 1
ATOM 5104 C C . GLU B 1 296 ? -14.281 14.039 14.258 1 91.62 296 GLU B C 1
ATOM 5106 O O . GLU B 1 296 ? -13.344 14.227 15.031 1 91.62 296 GLU B O 1
ATOM 5111 N N . ALA B 1 297 ? -14.195 13.453 13.141 1 93.06 297 ALA B N 1
ATOM 5112 C CA . ALA B 1 297 ? -12.883 12.992 12.688 1 93.06 297 ALA B CA 1
ATOM 5113 C C . ALA B 1 297 ? -11.938 14.164 12.453 1 93.06 297 ALA B C 1
ATOM 5115 O O . ALA B 1 297 ? -10.758 14.102 12.797 1 93.06 297 ALA B O 1
ATOM 5116 N N . ALA B 1 298 ? -12.469 15.234 11.875 1 95.81 298 ALA B N 1
ATOM 5117 C CA . ALA B 1 298 ? -11.664 16.422 11.617 1 95.81 298 ALA B CA 1
ATOM 5118 C C . ALA B 1 298 ? -11.188 17.062 12.922 1 95.81 298 ALA B C 1
ATOM 5120 O O . ALA B 1 298 ? -10.031 17.484 13.031 1 95.81 298 ALA B O 1
ATOM 5121 N N . GLU B 1 299 ? -12.07 17.109 13.875 1 94.56 299 GLU B N 1
ATOM 5122 C CA . GLU B 1 299 ? -11.711 17.656 15.18 1 94.56 299 GLU B CA 1
ATOM 5123 C C . GLU B 1 299 ? -10.602 16.844 15.844 1 94.56 299 GLU B C 1
ATOM 5125 O O . GLU B 1 299 ? -9.656 17.406 16.406 1 94.56 299 GLU B O 1
ATOM 5130 N N . ALA B 1 300 ? -10.766 15.586 15.75 1 93.94 300 ALA B N 1
ATOM 5131 C CA . ALA B 1 300 ? -9.742 14.703 16.297 1 93.94 300 ALA B CA 1
ATOM 5132 C C 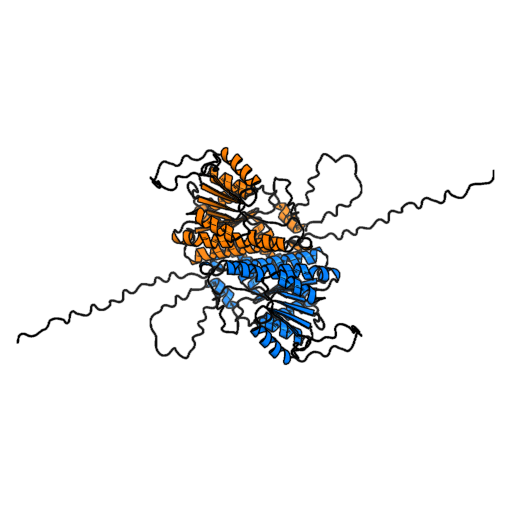. ALA B 1 300 ? -8.414 14.875 15.57 1 93.94 300 ALA B C 1
ATOM 5134 O O . ALA B 1 300 ? -7.352 14.836 16.188 1 93.94 300 ALA B O 1
ATOM 5135 N N . CYS B 1 301 ? -8.492 15.07 14.344 1 96 301 CYS B N 1
ATOM 5136 C CA . CYS B 1 301 ? -7.285 15.25 13.539 1 96 301 CYS B CA 1
ATOM 5137 C C . CYS B 1 301 ? -6.559 16.531 13.93 1 96 301 CYS B C 1
ATOM 5139 O O . CYS B 1 301 ? -5.34 16.531 14.094 1 96 301 CYS B O 1
ATOM 5141 N N . VAL B 1 302 ? -7.297 17.656 14.07 1 96 302 VAL B N 1
ATOM 5142 C CA . VAL B 1 302 ? -6.691 18.938 14.453 1 96 302 VAL B CA 1
ATOM 5143 C C . VAL B 1 302 ? -6.055 18.797 15.836 1 96 302 VAL B C 1
ATOM 5145 O O . VAL B 1 302 ? -4.949 19.297 16.062 1 96 302 VAL B O 1
ATOM 5148 N N . TRP B 1 303 ? -6.766 18.125 16.688 1 93.62 303 TRP B N 1
ATOM 5149 C CA . TRP B 1 303 ? -6.207 17.859 18 1 93.62 303 TRP B CA 1
ATOM 5150 C C . TRP B 1 303 ? -4.891 17.094 17.891 1 93.62 303 TRP B C 1
ATOM 5152 O O . TRP B 1 303 ? -3.908 17.438 18.547 1 93.62 303 TRP B O 1
ATOM 5162 N N . ALA B 1 304 ? -4.852 16.109 17.094 1 94 304 ALA B N 1
ATOM 5163 C CA . ALA B 1 304 ? -3.656 15.297 16.922 1 94 304 ALA B CA 1
ATOM 5164 C C . ALA B 1 304 ? -2.504 16.125 16.359 1 94 304 ALA B C 1
ATOM 5166 O O . ALA B 1 304 ? -1.362 15.992 16.812 1 94 304 ALA B O 1
ATOM 5167 N N . ILE B 1 305 ? -2.814 16.969 15.414 1 94.38 305 ILE B N 1
ATOM 5168 C CA . ILE B 1 305 ? -1.804 17.797 14.773 1 94.38 305 ILE B CA 1
ATOM 5169 C C . ILE B 1 305 ? -1.224 18.781 15.797 1 94.38 305 ILE B C 1
ATOM 5171 O O . ILE B 1 305 ? -0.004 18.938 15.883 1 94.38 305 ILE B O 1
ATOM 5175 N N . THR B 1 306 ? -2.053 19.406 16.578 1 92.69 306 THR B N 1
ATOM 5176 C CA . THR B 1 306 ? -1.612 20.422 17.531 1 92.69 306 THR B CA 1
ATOM 5177 C C . THR B 1 306 ? -0.864 19.797 18.703 1 92.69 306 THR B C 1
ATOM 5179 O O . THR B 1 306 ? -0.057 20.453 19.359 1 92.69 306 THR B O 1
ATOM 5182 N N . HIS B 1 307 ? -1.095 18.484 18.953 1 89.88 307 HIS B N 1
ATOM 5183 C CA . HIS B 1 307 ? -0.44 17.828 20.078 1 89.88 307 HIS B CA 1
ATOM 5184 C C . HIS B 1 307 ? 0.701 16.922 19.594 1 89.88 307 HIS B C 1
ATOM 5186 O O . HIS B 1 307 ? 1.408 16.328 20.406 1 89.88 307 HIS B O 1
ATOM 5192 N N . GLY B 1 308 ? 0.792 16.781 18.375 1 89.56 308 GLY B N 1
ATOM 5193 C CA . GLY B 1 308 ? 1.914 16.047 17.812 1 89.56 308 GLY B CA 1
ATOM 5194 C C . GLY B 1 308 ? 1.713 14.539 17.828 1 89.56 308 GLY B C 1
ATOM 5195 O O . GLY B 1 308 ? 2.672 13.781 17.984 1 89.56 308 GLY B O 1
ATOM 5196 N N . VAL B 1 309 ? 0.471 14.086 17.75 1 90.56 309 VAL B N 1
ATOM 5197 C CA . VAL B 1 309 ? 0.176 12.664 17.703 1 90.56 309 VAL B CA 1
ATOM 5198 C C . VAL B 1 309 ? 0.479 12.125 16.297 1 90.56 309 VAL B C 1
ATOM 5200 O O . VAL B 1 309 ? 0.014 12.68 15.305 1 90.56 309 VAL B O 1
ATOM 5203 N N . GLU B 1 310 ? 1.204 11.07 16.234 1 92.88 310 GLU B N 1
ATOM 5204 C CA . GLU B 1 310 ? 1.708 10.609 14.945 1 92.88 310 GLU B CA 1
ATOM 5205 C C . GLU B 1 310 ? 0.746 9.617 14.297 1 92.88 310 GLU B C 1
ATOM 5207 O O . GLU B 1 310 ? 0.738 9.453 13.078 1 92.88 310 GLU B O 1
ATOM 5212 N N . ARG B 1 311 ? 0.046 8.836 15.047 1 92.81 311 ARG B N 1
ATOM 5213 C CA . ARG B 1 311 ? -0.958 7.91 14.539 1 92.81 311 ARG B CA 1
ATOM 5214 C C . ARG B 1 311 ? -2.258 8.023 15.32 1 92.81 311 ARG B C 1
ATOM 5216 O O . ARG B 1 311 ? -2.258 7.918 16.547 1 92.81 311 ARG B O 1
ATOM 5223 N N . LEU B 1 312 ? -3.311 8.273 14.57 1 91.69 312 LEU B N 1
ATOM 5224 C CA . LEU B 1 312 ? -4.625 8.383 15.188 1 91.69 312 LEU B CA 1
ATOM 5225 C C . LEU B 1 312 ? -5.617 7.422 14.547 1 91.69 312 LEU B C 1
ATOM 5227 O O . LEU B 1 312 ? -6.035 7.629 13.406 1 91.69 312 LEU B O 1
ATOM 5231 N N . TYR B 1 313 ? -5.918 6.367 15.219 1 88.69 313 TYR B N 1
ATOM 5232 C CA . TYR B 1 313 ? -6.949 5.426 14.805 1 88.69 313 TYR B CA 1
ATOM 5233 C C . TYR B 1 313 ? -8.281 5.75 15.461 1 88.69 313 TYR B C 1
ATOM 5235 O O . TYR B 1 313 ? -8.352 5.957 16.672 1 88.69 313 TYR B O 1
ATOM 5243 N N . ILE B 1 314 ? -9.305 5.84 14.656 1 85.69 314 ILE B N 1
ATOM 5244 C CA . ILE B 1 314 ? -10.641 6.051 15.195 1 85.69 314 ILE B CA 1
ATOM 5245 C C . ILE B 1 314 ? -11.547 4.887 14.805 1 85.69 314 ILE B C 1
ATOM 5247 O O . ILE B 1 314 ? -11.898 4.723 13.633 1 85.69 314 ILE B O 1
ATOM 5251 N N . PRO B 1 315 ? -12.039 4.07 15.727 1 82.81 315 PRO B N 1
ATOM 5252 C CA . PRO B 1 315 ? -11.672 4.043 17.141 1 82.81 315 PRO B CA 1
ATOM 5253 C C . PRO B 1 315 ? -10.266 3.488 17.391 1 82.81 315 PRO B C 1
ATOM 5255 O O . PRO B 1 315 ? -9.664 2.91 16.469 1 82.81 315 PRO B O 1
ATOM 5258 N N . TYR B 1 316 ? -9.727 3.664 18.578 1 76.06 316 TYR B N 1
ATOM 5259 C CA . TYR B 1 316 ? -8.367 3.264 18.906 1 76.06 316 TYR B CA 1
ATOM 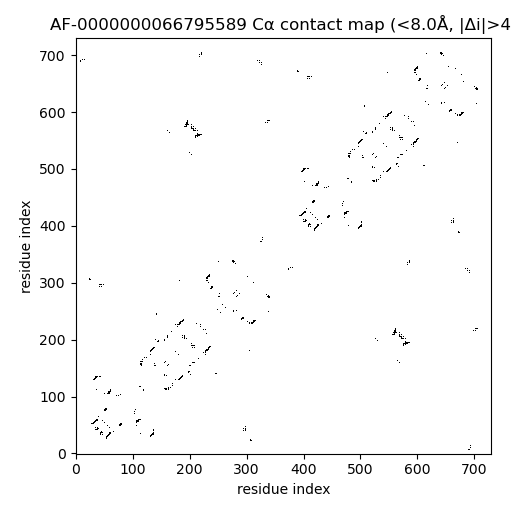5260 C C . TYR B 1 316 ? -8.203 1.75 18.812 1 76.06 316 TYR B C 1
ATOM 5262 O O . TYR B 1 316 ? -7.105 1.249 18.578 1 76.06 316 TYR B O 1
ATOM 5270 N N . SER B 1 317 ? -9.273 1.032 18.922 1 74.31 317 SER B N 1
ATOM 5271 C CA . SER B 1 317 ? -9.242 -0.427 18.906 1 74.31 317 SER B CA 1
ATOM 5272 C C . SER B 1 317 ? -8.789 -0.969 17.562 1 74.31 317 SER B C 1
ATOM 5274 O O . SER B 1 317 ? -8.43 -2.143 17.453 1 74.31 317 SER B O 1
ATOM 5276 N N . LEU B 1 318 ? -8.766 -0.103 16.578 1 77.81 318 LEU B N 1
ATOM 5277 C CA . LEU B 1 318 ? -8.281 -0.517 15.258 1 77.81 318 LEU B CA 1
ATOM 5278 C C . LEU B 1 318 ? -6.828 -0.959 15.328 1 77.81 318 LEU B C 1
ATOM 5280 O O . LEU B 1 318 ? -6.363 -1.723 14.477 1 77.81 318 LEU B O 1
ATOM 5284 N N . LEU B 1 319 ? -6.184 -0.518 16.328 1 74.94 319 LEU B N 1
ATOM 5285 C CA . LEU B 1 319 ? -4.789 -0.898 16.516 1 74.94 319 LEU B CA 1
ATOM 5286 C C . LEU B 1 319 ? -4.66 -2.398 16.75 1 74.94 319 LEU B C 1
ATOM 5288 O O . LEU B 1 319 ? -3.656 -3.01 16.375 1 74.94 319 LEU B O 1
ATOM 5292 N N . PHE B 1 320 ? -5.723 -2.986 17.219 1 72.38 320 PHE B N 1
ATOM 5293 C CA . PHE B 1 320 ? -5.688 -4.406 17.547 1 72.38 320 PHE B CA 1
ATOM 5294 C C . PHE B 1 320 ? -5.711 -5.254 16.281 1 72.38 320 PHE B C 1
ATOM 5296 O O . PHE B 1 320 ? -5.301 -6.418 16.297 1 72.38 320 PHE B O 1
ATOM 5303 N N . LEU B 1 321 ? -6.164 -4.699 15.258 1 73.88 321 LEU B N 1
ATOM 5304 C CA . LEU B 1 321 ? -6.18 -5.422 13.992 1 73.88 321 LEU B CA 1
ATOM 5305 C C . LEU B 1 321 ? -4.77 -5.852 13.594 1 73.88 321 LEU B C 1
ATOM 5307 O O . LEU B 1 321 ? -4.59 -6.887 12.953 1 73.88 321 LEU B O 1
ATOM 5311 N N . THR B 1 322 ? -3.834 -5.023 13.984 1 73.12 322 THR B N 1
ATOM 5312 C CA . THR B 1 322 ? -2.449 -5.355 13.664 1 73.12 322 THR B CA 1
ATOM 5313 C C . THR B 1 322 ? -2.021 -6.633 14.375 1 73.12 322 THR B C 1
ATOM 5315 O O . THR B 1 322 ? -1.212 -7.402 13.852 1 73.12 322 THR B O 1
ATOM 5318 N N . LEU B 1 323 ? -2.643 -6.945 15.469 1 71.75 323 LEU B N 1
ATOM 5319 C CA . LEU B 1 323 ? -2.301 -8.141 16.234 1 71.75 323 LEU B CA 1
ATOM 5320 C C . LEU B 1 323 ? -2.889 -9.391 15.586 1 71.75 323 LEU B C 1
ATOM 5322 O O . LEU B 1 323 ? -2.291 -10.469 15.648 1 71.75 323 LEU B O 1
ATOM 5326 N N . PHE B 1 324 ? -3.967 -9.195 14.938 1 77 324 PHE B N 1
ATOM 5327 C CA . PHE B 1 324 ? -4.633 -10.336 14.32 1 77 324 PHE B CA 1
ATOM 5328 C C . PHE B 1 324 ? -3.85 -10.828 13.109 1 77 324 PHE B C 1
ATOM 5330 O O . PHE B 1 324 ? -4.035 -11.961 12.656 1 77 324 PHE B O 1
ATOM 5337 N N . ARG B 1 325 ? -3.031 -9.992 12.625 1 79.38 325 ARG B N 1
ATOM 5338 C CA . ARG B 1 325 ? -2.26 -10.375 11.445 1 79.38 325 ARG B CA 1
ATOM 5339 C C . ARG B 1 325 ? -1.246 -11.461 11.789 1 79.38 325 ARG B C 1
ATOM 5341 O O . ARG B 1 325 ? -0.686 -12.094 10.891 1 79.38 325 ARG B O 1
ATOM 5348 N N . PHE B 1 326 ? -1.129 -11.695 13.047 1 76.69 326 PHE B N 1
ATOM 5349 C CA . PHE B 1 326 ? -0.215 -12.742 13.492 1 76.69 326 PHE B CA 1
ATOM 5350 C C . PHE B 1 326 ? -0.876 -14.117 13.398 1 76.69 326 PHE B C 1
ATOM 5352 O O . PHE B 1 326 ? -0.194 -15.141 13.422 1 76.69 326 PHE B O 1
ATOM 5359 N N . LEU B 1 327 ? -2.107 -14.195 13.219 1 76.94 327 LEU B N 1
ATOM 5360 C CA . LEU B 1 327 ? -2.854 -15.445 13.102 1 76.94 327 LEU B CA 1
ATOM 5361 C C . LEU B 1 327 ? -2.627 -16.078 11.734 1 76.94 327 LEU B C 1
ATOM 5363 O O . LEU B 1 327 ? -2.279 -15.398 10.773 1 76.94 327 LEU B O 1
ATOM 5367 N N . PRO B 1 328 ? -2.811 -17.453 11.773 1 77.69 328 PRO B N 1
ATOM 5368 C CA . PRO B 1 328 ? -2.803 -18.078 10.445 1 77.69 328 PRO B CA 1
ATOM 5369 C C . PRO B 1 328 ? -3.789 -17.422 9.484 1 77.69 328 PRO B C 1
ATOM 5371 O O . PRO B 1 328 ? -4.848 -16.938 9.906 1 77.69 328 PRO B O 1
ATOM 5374 N N . VAL B 1 329 ? -3.416 -17.422 8.258 1 81.81 329 VAL B N 1
ATOM 5375 C CA . VAL B 1 329 ? -4.105 -16.641 7.242 1 81.81 329 VAL B CA 1
ATOM 5376 C C . VAL B 1 329 ? -5.59 -17.016 7.223 1 81.81 329 VAL B C 1
ATOM 5378 O O . VAL B 1 329 ? -6.453 -16.141 7.23 1 81.81 329 VAL B O 1
ATOM 5381 N N . PRO B 1 330 ? -5.957 -18.297 7.215 1 79.88 330 PRO B N 1
ATOM 5382 C CA . PRO B 1 330 ? -7.387 -18.625 7.176 1 79.88 330 PRO B CA 1
ATOM 5383 C C . PRO B 1 330 ? -8.148 -18.047 8.367 1 79.88 330 PRO B C 1
ATOM 5385 O O . PRO B 1 330 ? -9.305 -17.641 8.227 1 79.88 330 PRO B O 1
ATOM 5388 N N . TRP B 1 331 ? -7.523 -18 9.516 1 77.19 331 TRP B N 1
ATOM 5389 C CA . TRP B 1 331 ? -8.172 -17.453 10.703 1 77.19 331 TRP B CA 1
ATOM 5390 C C . TRP B 1 331 ? -8.273 -15.93 10.609 1 77.19 331 TRP B C 1
ATOM 5392 O O . TRP B 1 331 ? -9.297 -15.344 10.977 1 77.19 331 TRP B O 1
ATOM 5402 N N . PHE B 1 332 ? -7.18 -15.422 10.195 1 83.88 332 PHE B N 1
ATOM 5403 C CA . PHE B 1 332 ? -7.18 -13.977 10.016 1 83.88 332 PHE B CA 1
ATOM 5404 C C . PHE B 1 332 ? -8.266 -13.555 9.039 1 83.88 332 PHE B C 1
ATOM 5406 O O . PHE B 1 332 ? -9.008 -12.609 9.297 1 83.88 332 PHE B O 1
ATOM 5413 N N . MET B 1 333 ? -8.375 -14.32 7.969 1 82.88 333 MET B N 1
ATOM 5414 C CA . MET B 1 333 ? -9.375 -14.008 6.953 1 82.88 333 MET B CA 1
ATOM 5415 C C . MET B 1 333 ? -10.789 -14.203 7.508 1 82.88 333 MET B C 1
ATOM 5417 O O . MET B 1 333 ? -11.711 -13.484 7.133 1 82.88 333 MET B O 1
ATOM 5421 N N . TRP B 1 334 ? -10.898 -15.141 8.297 1 75.69 334 TRP B N 1
ATOM 5422 C CA . TRP B 1 334 ? -12.188 -15.383 8.938 1 75.69 334 TRP B CA 1
ATOM 5423 C C . TRP B 1 334 ? -12.586 -14.203 9.82 1 75.69 334 TRP B C 1
ATOM 5425 O O . TRP B 1 334 ? -13.766 -13.836 9.883 1 75.69 334 TRP B O 1
ATOM 5435 N N . VAL B 1 335 ? -11.617 -13.617 10.359 1 73.31 335 VAL B N 1
ATOM 5436 C CA . VAL B 1 335 ? -11.859 -12.492 11.266 1 73.31 335 VAL B CA 1
ATOM 5437 C C . VAL B 1 335 ? -12.242 -11.258 10.453 1 73.31 335 VAL B C 1
ATOM 5439 O O . VAL B 1 335 ? -13.133 -10.5 10.844 1 73.31 335 VAL B O 1
ATOM 5442 N N . ILE B 1 336 ? -11.641 -11.125 9.328 1 74.56 336 ILE B N 1
ATOM 5443 C CA . ILE B 1 336 ? -11.773 -9.844 8.648 1 74.56 336 ILE B CA 1
ATOM 5444 C C . ILE B 1 336 ? -12.836 -9.953 7.555 1 74.56 336 ILE B C 1
ATOM 5446 O O . ILE B 1 336 ? -13.336 -8.938 7.059 1 74.56 336 ILE B O 1
ATOM 5450 N N . SER B 1 337 ? -13.047 -11.203 6.914 1 69.12 337 SER B N 1
ATOM 5451 C CA . SER B 1 337 ? -14 -11.352 5.824 1 69.12 337 SER B CA 1
ATOM 5452 C C . SER B 1 337 ? -15.43 -11.484 6.352 1 69.12 337 SER B C 1
ATOM 5454 O O . SER B 1 337 ? -15.656 -12.117 7.387 1 69.12 337 SER B O 1
ATOM 5456 N N . PRO B 1 338 ? -16.406 -10.773 5.605 1 54.03 338 PRO B N 1
ATOM 5457 C CA . PRO B 1 338 ? -17.797 -10.93 6.02 1 54.03 338 PRO B CA 1
ATOM 5458 C C . PRO B 1 338 ? -18.344 -12.328 5.723 1 54.03 338 PRO B C 1
ATOM 5460 O O . PRO B 1 338 ? -17.906 -12.984 4.777 1 54.03 338 PRO B O 1
ATOM 5463 N N . SER B 1 339 ? -18.797 -13.141 6.609 1 43.78 339 SER B N 1
ATOM 5464 C CA . SER B 1 339 ? -19.375 -14.469 6.434 1 43.78 339 SER B CA 1
ATOM 5465 C C . SER B 1 339 ? -20.391 -14.477 5.289 1 43.78 339 SER B C 1
ATOM 5467 O O . SER B 1 339 ? -21.281 -13.625 5.23 1 43.78 339 SER B O 1
ATOM 5469 N N . THR B 1 340 ? -20.062 -14.82 4.055 1 40.62 340 THR B N 1
ATOM 5470 C CA . THR B 1 340 ? -21.078 -15.109 3.041 1 40.62 340 THR B CA 1
ATOM 5471 C C . THR B 1 340 ? -22.078 -16.141 3.551 1 40.62 340 THR B C 1
ATOM 5473 O O . THR B 1 340 ? -21.688 -17.25 3.945 1 40.62 340 THR B O 1
ATOM 5476 N N . GLN B 1 341 ? -23.109 -15.906 4.203 1 33.53 341 GLN B N 1
ATOM 5477 C CA . GLN B 1 341 ? -24.156 -16.922 4.305 1 33.53 341 GLN B CA 1
ATOM 5478 C C . GLN B 1 341 ? -24.516 -17.484 2.934 1 33.53 341 GLN B C 1
ATOM 5480 O O . GLN B 1 341 ? -24.797 -16.719 1.997 1 33.53 341 GLN B O 1
ATOM 5485 N N . SER B 1 342 ? -24.078 -18.641 2.549 1 33.72 342 SER B N 1
ATOM 5486 C CA . SER B 1 342 ? -24.781 -19.453 1.562 1 33.72 342 SER B CA 1
ATOM 5487 C C . SER B 1 342 ? -26.297 -19.312 1.7 1 33.72 342 SER B C 1
ATOM 5489 O O . SER B 1 342 ? -26.875 -19.781 2.68 1 33.72 342 SER B O 1
ATOM 5491 N N . THR B 1 343 ? -26.875 -18.203 1.443 1 32.88 343 THR B N 1
ATOM 5492 C CA . THR B 1 343 ? -28.312 -18.328 1.263 1 32.88 343 THR B CA 1
ATOM 5493 C C . THR B 1 343 ? -28.641 -19.422 0.239 1 32.88 343 THR B C 1
ATOM 5495 O O . THR B 1 343 ? -28.266 -19.297 -0.931 1 32.88 343 THR B O 1
ATOM 5498 N N . ASN B 1 344 ? -28.781 -20.625 0.628 1 31.02 344 ASN B N 1
ATOM 5499 C CA . ASN B 1 344 ? -29.625 -21.547 -0.104 1 31.02 344 ASN B CA 1
ATOM 5500 C C . ASN B 1 344 ? -30.922 -20.875 -0.571 1 31.02 344 ASN B C 1
ATOM 5502 O O . ASN B 1 344 ? -31.781 -20.562 0.242 1 31.02 344 ASN B O 1
ATOM 5506 N N . VAL B 1 345 ? -30.906 -19.969 -1.447 1 32.25 345 VAL B N 1
ATOM 5507 C CA . VAL B 1 345 ? -32.156 -19.672 -2.16 1 32.25 345 VAL B CA 1
ATOM 5508 C C . VAL B 1 345 ? -32.844 -20.984 -2.547 1 32.25 345 VAL B C 1
ATOM 5510 O O . VAL B 1 345 ? -32.344 -21.719 -3.41 1 32.25 345 VAL B O 1
ATOM 5513 N N . GLU B 1 346 ? -33.406 -21.609 -1.637 1 31.02 346 GLU B N 1
ATOM 5514 C CA . GLU B 1 346 ? -34.5 -22.484 -2.074 1 31.02 346 GLU B CA 1
ATOM 5515 C C . GLU B 1 346 ? -35.438 -21.75 -3.012 1 31.02 346 GLU B C 1
ATOM 5517 O O . GLU B 1 346 ? -36.094 -20.781 -2.615 1 31.02 346 GLU B O 1
ATOM 5522 N N . THR B 1 347 ? -35.031 -21.594 -4.273 1 31.02 347 THR B N 1
ATOM 5523 C CA . THR B 1 347 ? -36 -21.375 -5.336 1 31.02 347 THR B CA 1
ATOM 5524 C C . THR B 1 347 ? -37.312 -22.094 -5.016 1 31.02 347 THR B C 1
ATOM 5526 O O . THR B 1 347 ? -37.375 -23.328 -5 1 31.02 347 THR B O 1
ATOM 5529 N N . SER B 1 348 ? -38 -21.562 -4.082 1 28.73 348 SER B N 1
ATOM 5530 C CA . SER B 1 348 ? -39.375 -22.031 -4.035 1 28.73 348 SER B CA 1
ATOM 5531 C C . SER B 1 348 ? -40 -22.047 -5.426 1 28.73 348 SER B C 1
ATOM 5533 O O . SER B 1 348 ? -40.125 -21.016 -6.074 1 28.73 348 SER B O 1
ATOM 5535 N N . LYS B 1 349 ? -39.812 -23.125 -6.207 1 33.31 349 LYS B N 1
ATOM 5536 C CA . LYS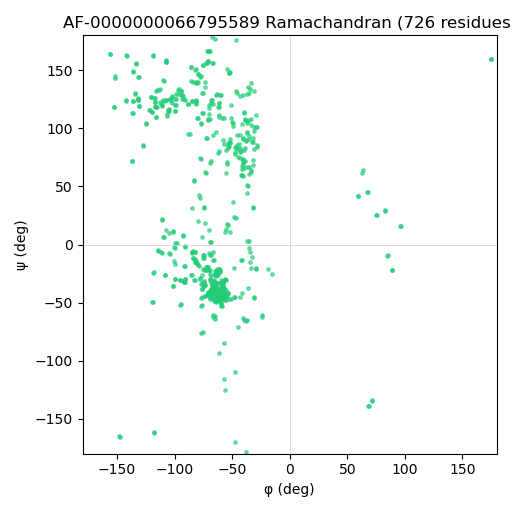 B 1 349 ? -40.688 -23.531 -7.293 1 33.31 349 LYS B CA 1
ATOM 5537 C C . LYS B 1 349 ? -42.125 -23.188 -6.984 1 33.31 349 LYS B C 1
ATOM 5539 O O . LYS B 1 349 ? -42.75 -23.781 -6.094 1 33.31 349 LYS B O 1
ATOM 5544 N N . GLY B 1 350 ? -42.438 -21.844 -6.867 1 28.05 350 GLY B N 1
ATOM 5545 C CA . GLY B 1 350 ? -43.844 -21.453 -6.895 1 28.05 350 GLY B CA 1
ATOM 5546 C C . GLY B 1 350 ? -44.688 -22.297 -7.84 1 28.05 350 GLY B C 1
ATOM 5547 O O . GLY B 1 350 ? -44.312 -22.453 -9.008 1 28.05 350 GLY B O 1
ATOM 5548 N N . ASN B 1 351 ? -45.281 -23.312 -7.312 1 29.84 351 ASN B N 1
ATOM 5549 C CA . ASN B 1 351 ? -46.375 -24.094 -7.875 1 29.84 351 ASN B CA 1
ATOM 5550 C C . ASN B 1 351 ? -47.406 -23.188 -8.562 1 29.84 351 ASN B C 1
ATOM 5552 O O . ASN B 1 351 ? -48.125 -22.453 -7.891 1 29.84 351 ASN B O 1
ATOM 5556 N N . CYS B 1 352 ? -46.906 -22.406 -9.594 1 28.45 352 CYS B N 1
ATOM 5557 C CA . CYS B 1 352 ? -48 -21.844 -10.383 1 28.45 352 CYS B CA 1
ATOM 5558 C C . CYS B 1 352 ? -49.156 -22.844 -10.531 1 28.45 352 CYS B C 1
ATOM 5560 O O . CYS B 1 352 ? -48.906 -23.984 -10.969 1 28.45 352 CYS B O 1
ATOM 5562 N N . PRO B 1 353 ? -50.094 -22.672 -9.672 1 29.45 353 PRO B N 1
ATOM 5563 C CA . PRO B 1 353 ? -51.25 -23.547 -9.789 1 29.45 353 PRO B CA 1
ATOM 5564 C C . PRO B 1 353 ? -51.688 -23.781 -11.234 1 29.45 353 PRO B C 1
ATOM 5566 O O . PRO B 1 353 ? -51.781 -22.828 -12.016 1 29.45 353 PRO B O 1
ATOM 5569 N N . SER B 1 354 ? -51.125 -24.859 -11.867 1 28.44 354 SER B N 1
ATOM 5570 C CA . SER B 1 354 ? -51.688 -25.297 -13.141 1 28.44 354 SER B CA 1
ATOM 5571 C C . SER B 1 354 ? -53.188 -25.062 -13.18 1 28.44 354 SER B C 1
ATOM 5573 O O . SER B 1 354 ? -53.906 -25.453 -12.25 1 28.44 354 SER B O 1
ATOM 5575 N N . GLU B 1 355 ? -53.562 -23.781 -13.641 1 29.22 355 GLU B N 1
ATOM 5576 C CA . GLU B 1 355 ? -54.969 -23.547 -14.008 1 29.22 355 GLU B CA 1
ATOM 5577 C C . GLU B 1 355 ? -55.625 -24.844 -14.484 1 29.22 355 GLU B C 1
ATOM 5579 O O . GLU B 1 355 ? -55.156 -25.469 -15.43 1 29.22 355 GLU B O 1
ATOM 5584 N N . SER B 1 356 ? -56.156 -25.672 -13.5 1 26.58 356 SER B N 1
ATOM 5585 C CA . SER B 1 356 ? -57.031 -26.812 -13.75 1 26.58 356 SER B CA 1
ATOM 5586 C C . SER B 1 356 ? -57.938 -26.578 -14.953 1 26.58 356 SER B C 1
ATOM 5588 O O . SER B 1 356 ? -58.281 -25.438 -15.266 1 26.58 356 SER B O 1
ATOM 5590 N N . ASP B 1 357 ? -58.125 -27.656 -15.797 1 27.27 357 ASP B N 1
ATOM 5591 C CA . ASP B 1 357 ? -58.781 -28.078 -17.031 1 27.27 357 ASP B CA 1
ATOM 5592 C C . ASP B 1 357 ? -60.25 -27.672 -17.016 1 27.27 357 ASP B C 1
ATOM 5594 O O . ASP B 1 357 ? -61.094 -28.422 -16.531 1 27.27 357 ASP B O 1
ATOM 5598 N N . SER B 1 358 ? -60.625 -26.453 -16.438 1 30.16 358 SER B N 1
ATOM 5599 C CA . SER B 1 358 ? -62.094 -26.406 -16.375 1 30.16 358 SER B CA 1
ATOM 5600 C C . SER B 1 358 ? -62.688 -26.625 -17.766 1 30.16 358 SER B C 1
ATOM 5602 O O . SER B 1 358 ? -63.719 -26.016 -18.094 1 30.16 358 SER B O 1
ATOM 5604 N N . SER B 1 359 ? -61.812 -27.109 -18.781 1 24.7 359 SER B N 1
ATOM 5605 C CA . SER B 1 359 ? -62.406 -27.234 -20.109 1 24.7 359 SER B CA 1
ATOM 5606 C C . SER B 1 359 ? -63.781 -27.891 -20.047 1 24.7 359 SER B C 1
ATOM 5608 O O . SER B 1 359 ? -64.688 -27.531 -20.812 1 24.7 359 SER B O 1
ATOM 5610 N N . ARG B 1 360 ? -63.719 -29.234 -19.734 1 26.08 360 ARG B N 1
ATOM 5611 C CA . ARG B 1 360 ? -64.375 -30.156 -20.672 1 26.08 360 ARG B CA 1
ATOM 5612 C C . ARG B 1 360 ? -65.875 -30.125 -20.5 1 26.08 360 ARG B C 1
ATOM 5614 O O . ARG B 1 360 ? -66.625 -30.781 -21.234 1 26.08 360 ARG B O 1
ATOM 5621 N N . SER B 1 361 ? -66.312 -29.734 -19.188 1 25.75 361 SER B N 1
ATOM 5622 C CA . SER B 1 361 ? -67.625 -30.406 -19.062 1 25.75 361 SER B CA 1
ATOM 5623 C C . SER B 1 361 ? -68.688 -29.703 -19.891 1 25.75 361 SER B C 1
ATOM 5625 O O . SER B 1 361 ? -69.688 -29.203 -19.344 1 25.75 361 SER B O 1
ATOM 5627 N N . SER B 1 362 ? -68.375 -29.078 -21.047 1 25.19 362 SER B N 1
ATOM 5628 C CA . SER B 1 362 ? -69.562 -28.625 -21.812 1 25.19 362 SER B CA 1
ATOM 5629 C C . SER B 1 362 ? -70.5 -29.766 -22.078 1 25.19 362 SER B C 1
ATOM 5631 O O . SER B 1 362 ? -70.25 -30.641 -22.891 1 25.19 362 SER B O 1
ATOM 5633 N N . SER B 1 363 ? -71.062 -30.406 -20.984 1 22.73 363 SER B N 1
ATOM 5634 C CA . SER B 1 363 ? -72.188 -31.328 -21.125 1 22.73 363 SER B CA 1
ATOM 5635 C C . SER B 1 363 ? -73.188 -30.828 -22.188 1 22.73 363 SER B C 1
ATOM 5637 O O . SER B 1 363 ? -73.188 -29.641 -22.531 1 22.73 363 SER B O 1
ATOM 5639 N N . GLU B 1 364 ? -74.312 -31.719 -22.312 1 22.05 364 GLU B N 1
ATOM 5640 C CA . GLU B 1 364 ? -75.438 -32.375 -22.922 1 22.05 364 GLU B CA 1
ATOM 5641 C C . GLU B 1 364 ? -76.688 -31.453 -22.969 1 22.05 364 GLU B C 1
ATOM 5643 O O . GLU B 1 364 ? -77.688 -31.797 -23.531 1 22.05 364 GLU B O 1
ATOM 5648 N N . LYS B 1 365 ? -76.688 -30.156 -22.609 1 20.41 365 LYS B N 1
ATOM 5649 C CA . LYS B 1 365 ? -78 -29.828 -23.188 1 20.41 365 LYS B CA 1
ATOM 5650 C C . LYS B 1 365 ? -77.875 -29.562 -24.688 1 20.41 365 LYS B C 1
ATOM 5652 O O . LYS B 1 365 ? -76.938 -28.906 -25.125 1 20.41 365 LYS B O 1
#

Nearest PDB structures (foldseek):
  8g93-assembly1_A  TM=8.462E-01  e=7.354E-21  Canis lupus familiaris
  9av4-assembly1_A  TM=8.564E-01  e=1.105E-20  Homo sapiens
  8g89-assembly1_A  TM=8.136E-01  e=3.661E-21  Canis lupus familiaris
  3s55-assembly2_E  TM=7.545E-01  e=9.223E-16  Mycobacteroides abscessus ATCC 19977
  8g9m-assembly1_A  TM=8.242E-01  e=8.772E-13  Acinetobacter baumannii

pLDDT: mean 72.52, std 26.71, range [20.41, 98.44]

Sequence (730 aa):
MIFLLFISFIGWVLWSLYSLLSYRRVSVAGKTVVITGGSVGIGKHLALHFLRLGATVHVWDDNKEKLSQLSKEALLIPSPRPTKSANCDTEGLTETSANELEGNDCLKTVVVDLSNRFHLHRLVKQVGTVHIVVNAALNVSSKAFLDHADNAIERILHVNALCPLILARAFLPAMLERRDGYFVTITDANGLLGNASQPDFAASQWAAVGAHESIQMLIRENGCCGKVRTTLLCPYNVVSSQPTLLRTPSPFSSSRVMNTADAANTAEGQSVNTIRRSRILGYFLSIFRRPVTPEEAAEACVWAITHGVERLYIPYSLLFLTLFRFLPVPWFMWVISPSTQSTNVETSKGNCPSESDSSRSSSEKMIFLLFISFIGWVLWSLYSLLSYRRVSVAGKTVVITGGSVGIGKHLALHFLRLGATVHVWDDNKEKLSQLSKEALLIPSPRPTKSANCDTEGLTETSANELEGNDCLKTVVVDLSNRFHLHRLVKQVGTVHIVVNAALNVSSKAFLDHADNAIERILHVNALCPLILARAFLPAMLERRDGYFVTITDANGLLGNASQPDFAASQWAAVGAHESIQMLIRENGCCGKVRTTLLCPYNVVSSQPTLLRTPSPFSSSRVMNTADAANTAEGQSVNTIRRSRILGYFLSIFRRPVTPEEAAEACVWAITHGVERLYIPYSLLFLTLFRFLPVPWFMWVISPSTQSTNVETSKGNCPSESDSSRSSSEK

Foldseek 3Di:
DVVVVVVVVVVVVVVVVVLVVPFFFAQQAAAEEEEEPLLFFLNVLLQLVSQLSHAQYEYEYQDPVSVVVSQVVQQPRDHPDPDPDDCPVPPPPPPPPPVPPPGSPSYHYDNDLLLDLVRLVVVLVVRPAHQEYALPDAQDDLAFPVPDDPVSLSSRLSNLAVSLVSVCVSHVVVCLVVLGHEYEYEAELLLVDADNRGNSRSVSSVNSVVSQVVSVVVCVVSVSVPSYAYAYEYEYAADGPDPDRNCPVPVLPPPPPPPPPVVPPDPDDPPPQPQQFLCPLCVVVVVLPDHDYSNRSSVVVSVCRRRRPHYHYRVPCSVCLVVLVVDDPVVNCSNHPRPRPPPPPPPPPPCPPPPPCVPDPPDDD/DVVVVVVVVVVVVVVVVVLVVPFFFAQQAAAEEEEEPLLFFLNVLLQLVSQLSHAQYEYEYADPVSVVVSQVVQQVRDHPDPDPDDPPVPPPPPPPPPVPPPGSPSYHYDNDLLLDLVRLVVVLVVRPAHQEYELPDAQDDLAFPVPDDPVSLSSRLSNLAVSLVSVCVSHVVVCLVVLGHEYEYEAELLLVDADNRGNSRSVSSVNSVVSQVVSQVVCVVSVSVPSYAYAYEYEYAADGPDPDRNCVVPVQPPPPPPPPPVVPDDPDDPPPQPQQFLCPLCVVVVVLPPHDYSNRSSVVVSVCRRRRPHYHYVVPCSVCLVVLVVDDPVVNCSNHPRPNPPPPPPPPPPCPPPPPCPPDPPDDD